Protein 3FHM (pdb70)

CATH classification: 3.10.580.10

Solvent-accessible surface area: 25992 Å² total; per-residue (Å²): 123,180,83,162,105,78,117,19,21,74,0,108,44,7,2,86,141,95,30,109,92,21,29,56,14,32,37,125,40,21,2,17,51,0,0,1,24,1,29,5,45,167,52,5,8,1,1,0,27,41,112,131,53,87,56,57,0,17,0,25,2,94,24,0,3,130,9,7,36,53,110,28,53,63,2,13,144,70,36,0,34,102,26,20,68,134,136,17,77,141,2,74,40,109,18,12,6,63,78,0,1,113,59,7,49,62,45,210,73,46,27,1,7,1,48,74,147,77,158,51,13,0,27,0,26,14,36,36,0,3,115,13,79,51,46,149,118,93,1,97,62,13,1,79,158,96,30,110,144,36,50,58,16,33,35,127,46,19,0,19,104,0,0,27,37,1,61,84,108,155,54,5,8,0,1,0,22,46,123,124,30,88,24,67,0,20,0,20,0,95,17,0,2,115,6,7,34,56,99,27,50,70,0,12,145,62,37,0,37,100,15,18,65,139,40,21,21,85,4,78,50,108,8,36,4,68,81,2,1,39,32,6,28,2,18,155,56,47,28,0,1,1,62,84,135,76,138,53,13,0,28,0,32,13,33,27,0,1,123,36,76,89,119,169,78,170,179,84,130,40,22,77,2,112,53,16,1,82,123,93,22,124,101,35,38,58,12,34,35,131,50,19,1,18,103,0,0,28,42,1,76,88,107,153,52,3,6,0,2,0,23,44,113,127,53,84,59,60,0,20,0,22,0,88,20,0,3,116,8,6,34,58,105,24,51,62,0,21,147,60,34,0,31,100,19,18,66,142,135,23,70,140,7,80,44,110,11,13,6,52,83,2,0,116,62,6,45,62,42,215,64,43,28,0,10,1,46,64,150,74,175,64,16,0,28,0,30,12,36,30,0,2,64,27,82,53,71,58,106,0,99,58,6,0,89,133,93,28,114,132,38,46,63,14,28,39,126,49,18,0,21,113,0,0,26,38,2,57,81,99,129,53,6,8,0,1,0,21,48,115,122,31,86,28,69,0,19,0,21,0,87,28,0,2,106,8,5,10,2,45,18,50,48,0,13,144,65,42,0,32,108,26,20,66,140,134,19,66,81,0,74,75,112,14,36,2,79,88,0,2,83,62,8,40,62,45,201,72,45,25,0,2,0,76,105,158,58,34,0,26,0,30,12,32,33,1,3,118,10,90,108

Sequence (521 aa):
NLYFQGMATFVKDLLDRKGRDVVTVGPDVSIGEAAGTLHAHKIGAVVVTDADGVVLGIFTERDLVKAVAGQGAASLQQSVSVAMTKNVVRCQHNSTTDQLMEIMTGGRFRHVPVEENGRLAGIISIGDVVKARIGETFVKDLLDRKGRDVVTVGPDVSIGEAAGTLHAHKIGAVVVTDADGVVLGIFTERDLVKAVAGQGAASLQQSVSVAMTKNVVRCQHNSTTDQLMEIMTGGRFRHVPVEENGRLAGIISIGDVVKARINLYFQGMATFVKDLLDRKGRDVVTVGPDVSIGEAAGTLHAHKIGAVVVTDADGVVLGIFTERDLVKAVAGQGAASLQQSVSVAMTKNVVRCQHNSTTDQLMEIMTGGRFRHVPVEENGRLAGIISIGDVVKARIATFVKDLLDRKGRDVVTVGPDVSIGEAAGTLHAHKIGAVVVTDADGVVLGIFTERDLVKAVAGQGAASLQQSVSVAMTKNVVRCQHNSTTDQLMEIMTGGRFRHVPVEGRLAGIISIGDVVKARI

InterPro domains:
  IPR000644 CBS domain [PF00571] (14-63)
  IPR000644 CBS domain [PF00571] (76-127)
  IPR000644 CBS domain [PS51371] (9-69)
  IPR000644 CBS domain [PS51371] (78-134)
  IPR000644 CBS domain [SM00116] (15-63)
  IPR000644 CBS domain [SM00116] (81-128)
  IPR044725 CBS domain-containing protein CBSX3, CBS domain [cd04623] (13-125)
  IPR046342 CBS domain superfamily [G3DSA:3.10.580.10] (1-144)
  IPR046342 CBS domain superfamily [SSF54631] (4-142)
  IPR051257 Diverse Function CBS-Domain-Containing Protein [PTHR43080] (3-143)

Foldseek 3Di:
DDDDDPLQWFQLSLCVVPHFDAAADEFQQFPLVVVVVCPVVVHFKHFYAYPVGDTQFIDGVVLVVVQCVPPNPVRRVDTPNVSTGRDAAAEERGDTLVVVVVCCVVVVHFKHFYDDPNHTGHIDGNVSSVCSVPPD/DFQLVLCVVVHFDAAADEFQQAQLVVVVSCVVVVHFKHFYDYPVQDTQFIDGPVLVCVQCVPPNPVRRGHTPNVRTGRDADADERGDDLVVVVVCCVVVVDFKHFYDDPSHTTHIDGNVSSVVVVD/DDDDPPAQWWQLSLCVVPHFDAAADEFQQFPLVVVVVCVVVVHFKHFYAYPVGDTQFIDGVVLVVVQCVVPNPVRRRHTSNVRTDRDAAAEERGDTLVVLVCCCVVVVHFKHFYDDPRHGGHIGGPVSSVVSVD/DKFQLVLCVVPHFDAAADEFQQFPLVVVVSCVVVVHFKHFYAHPVQDTQFIDGPVLVVVQCVVPNPCRRVDTSNVSTGRDAAADERGDTLVVVVVCCVVVVDFKHFYDVHTGHIDGPVSSVVVVD

Structure (mmCIF, N/CA/C/O backbone):
data_3FHM
#
_entry.id   3FHM
#
_cell.length_a   53.247
_cell.length_b   58.075
_cell.length_c   59.056
_cell.angle_alpha   115.21
_cell.angle_beta   106.15
_cell.angle_gamma   94.94
#
_symmetry.space_group_name_H-M   'P 1'
#
loop_
_entity.id
_entity.type
_entity.pdbx_description
1 polymer 'uncharacterized protein ATU1752'
2 non-polymer 'ADENOSINE MONOPHOSPHATE'
3 non-polymer '1,4-DIHYDRONICOTINAMIDE ADENINE DINUCLEOTIDE'
4 non-polymer 'SULFATE ION'
5 water water
#
loop_
_atom_site.group_PDB
_atom_site.id
_atom_site.type_symbol
_atom_site.label_atom_id
_atom_site.label_alt_id
_atom_site.label_comp_id
_atom_site.label_asym_id
_atom_site.label_entity_id
_atom_site.label_seq_id
_atom_site.pdbx_PDB_ins_code
_atom_site.Cartn_x
_atom_site.Cartn_y
_atom_site.Cartn_z
_atom_site.occupancy
_atom_site.B_iso_or_equiv
_atom_site.auth_seq_id
_atom_site.auth_comp_id
_atom_site.auth_asym_id
_atom_site.auth_atom_id
_atom_site.pdbx_PDB_model_num
ATOM 1 N N . ASN A 1 16 ? 7.949 18.966 21.142 1.00 34.17 -5 ASN A N 1
ATOM 2 C CA . ASN A 1 16 ? 6.967 19.666 21.990 1.00 33.06 -5 ASN A CA 1
ATOM 3 C C . ASN A 1 16 ? 7.286 19.461 23.507 1.00 33.10 -5 ASN A C 1
ATOM 4 O O . ASN A 1 16 ? 7.975 18.506 23.831 1.00 34.94 -5 ASN A O 1
ATOM 6 N N . LEU A 1 17 ? 6.826 20.326 24.425 1.00 31.85 -4 LEU A N 1
ATOM 7 C CA . LEU A 1 17 ? 7.152 20.180 25.860 1.00 29.97 -4 LEU A CA 1
ATOM 8 C C . LEU A 1 17 ? 5.962 20.571 26.771 1.00 29.11 -4 LEU A C 1
ATOM 9 O O . LEU A 1 17 ? 5.277 21.529 26.464 1.00 28.71 -4 LEU A O 1
ATOM 14 N N . TYR A 1 18 ? 5.721 19.835 27.874 1.00 28.55 -3 TYR A N 1
ATOM 15 C CA . TYR A 1 18 ? 4.483 19.941 28.715 1.00 28.13 -3 TYR A CA 1
ATOM 16 C C . TYR A 1 18 ? 4.669 20.112 30.216 1.00 27.93 -3 TYR A C 1
ATOM 17 O O . TYR A 1 18 ? 5.663 19.649 30.741 1.00 27.83 -3 TYR A O 1
ATOM 26 N N . PHE A 1 19 ? 3.697 20.731 30.907 1.00 27.53 -2 PHE A N 1
ATOM 27 C CA . PHE A 1 19 ? 3.769 20.935 32.386 1.00 27.61 -2 PHE A CA 1
ATOM 28 C C . PHE A 1 19 ? 3.008 19.803 33.161 1.00 28.93 -2 PHE A C 1
ATOM 29 O O . PHE A 1 19 ? 2.363 18.927 32.560 1.00 28.87 -2 PHE A O 1
ATOM 37 N N . GLN A 1 20 ? 3.047 19.899 34.490 1.00 20.00 -1 GLN A N 1
ATOM 38 C CA . GLN A 1 20 ? 2.816 18.801 35.423 1.00 20.00 -1 GLN A CA 1
ATOM 39 C C . GLN A 1 20 ? 1.444 18.869 36.099 1.00 20.00 -1 GLN A C 1
ATOM 40 O O . GLN A 1 20 ? 1.156 19.794 36.863 1.00 31.68 -1 GLN A O 1
ATOM 42 N N . GLY A 1 21 ? 0.624 17.855 35.846 1.00 33.11 0 GLY A N 1
ATOM 43 C CA . GLY A 1 21 ? -0.768 17.849 36.304 1.00 34.03 0 GLY A CA 1
ATOM 44 C C . GLY A 1 21 ? -1.689 18.764 35.493 1.00 34.93 0 GLY A C 1
ATOM 45 O O . GLY A 1 21 ? -2.360 19.640 36.036 1.00 34.80 0 GLY A O 1
ATOM 46 N N . MET A 1 22 ? -1.715 18.571 34.180 1.00 35.98 1 MET A N 1
ATOM 47 C CA . MET A 1 22 ? -2.594 19.345 33.323 1.00 36.69 1 MET A CA 1
ATOM 48 C C . MET A 1 22 ? -3.317 18.336 32.440 1.00 37.75 1 MET A C 1
ATOM 49 O O . MET A 1 22 ? -3.824 18.676 31.354 1.00 39.21 1 MET A O 1
ATOM 54 N N . ALA A 1 23 ? -3.352 17.090 32.935 1.00 37.59 2 ALA A N 1
ATOM 55 C CA . ALA A 1 23 ? -3.864 15.934 32.215 1.00 37.89 2 ALA A CA 1
ATOM 56 C C . ALA A 1 23 ? -3.390 15.921 30.738 1.00 38.29 2 ALA A C 1
ATOM 57 O O . ALA A 1 23 ? -4.159 16.113 29.790 1.00 38.26 2 ALA A O 1
ATOM 59 N N . THR A 1 24 ? -2.098 15.708 30.558 1.00 38.88 3 THR A N 1
ATOM 60 C CA . THR A 1 24 ? -1.514 15.699 29.220 1.00 38.73 3 THR A CA 1
ATOM 61 C C . THR A 1 24 ? -1.105 14.273 28.773 1.00 37.87 3 THR A C 1
ATOM 62 O O . THR A 1 24 ? -0.902 14.020 27.594 1.00 37.38 3 THR A O 1
ATOM 66 N N . PHE A 1 25 ? -0.968 13.343 29.705 1.00 36.81 4 PHE A N 1
ATOM 67 C CA . PHE A 1 25 ? -0.437 12.040 29.335 1.00 36.22 4 PHE A CA 1
ATOM 68 C C . PHE A 1 25 ? -1.485 10.976 29.568 1.00 35.55 4 PHE A C 1
ATOM 69 O O . PHE A 1 25 ? -2.379 11.174 30.432 1.00 36.34 4 PHE A O 1
ATOM 77 N N . VAL A 1 26 ? -1.367 9.864 28.819 1.00 34.13 5 VAL A N 1
ATOM 78 C CA . VAL A 1 26 ? -2.261 8.712 28.991 1.00 33.32 5 VAL A CA 1
ATOM 79 C C . VAL A 1 26 ? -2.321 8.217 30.465 1.00 33.71 5 VAL A C 1
ATOM 80 O O . VAL A 1 26 ? -3.409 8.026 31.020 1.00 33.80 5 VAL A O 1
ATOM 84 N N . LYS A 1 27 ? -1.169 8.066 31.102 1.00 34.60 6 LYS A N 1
ATOM 85 C CA . LYS A 1 27 ? -1.089 7.723 32.527 1.00 35.92 6 LYS A CA 1
ATOM 86 C C . LYS A 1 27 ? -2.053 8.547 33.434 1.00 36.32 6 LYS A C 1
ATOM 87 O O . LYS A 1 27 ? -2.680 8.002 34.357 1.00 36.06 6 LYS A O 1
ATOM 93 N N . ASP A 1 28 ? -2.182 9.842 33.130 1.00 36.37 7 ASP A N 1
ATOM 94 C CA . ASP A 1 28 ? -2.999 10.779 33.886 1.00 36.94 7 ASP A CA 1
ATOM 95 C C . ASP A 1 28 ? -4.494 10.525 33.746 1.00 36.80 7 ASP A C 1
ATOM 96 O O . ASP A 1 28 ? -5.265 10.629 34.713 1.00 36.50 7 ASP A O 1
ATOM 101 N N . LEU A 1 29 ? -4.901 10.217 32.518 1.00 36.30 8 LEU A N 1
ATOM 102 C CA . LEU A 1 29 ? -6.299 9.957 32.201 1.00 35.27 8 LEU A CA 1
ATOM 103 C C . LEU A 1 29 ? -6.748 8.657 32.879 1.00 34.84 8 LEU A C 1
ATOM 104 O O . LEU A 1 29 ? -7.886 8.580 33.442 1.00 34.21 8 LEU A O 1
ATOM 109 N N . LEU A 1 30 ? -5.842 7.665 32.858 1.00 33.67 9 LEU A N 1
ATOM 110 C CA . LEU A 1 30 ? -6.105 6.393 33.487 1.00 33.51 9 LEU A CA 1
ATOM 111 C C . LEU A 1 30 ? -6.351 6.504 34.985 1.00 34.30 9 LEU A C 1
ATOM 112 O O . LEU A 1 30 ? -7.262 5.841 35.512 1.00 34.29 9 LEU A O 1
ATOM 117 N N . ASP A 1 31 ? -5.567 7.364 35.645 1.00 35.22 10 ASP A N 1
ATOM 118 C CA . ASP A 1 31 ? -5.700 7.647 37.065 1.00 36.07 10 ASP A CA 1
ATOM 119 C C . ASP A 1 31 ? -7.040 8.228 37.475 1.00 36.45 10 ASP A C 1
ATOM 120 O O . ASP A 1 31 ? -7.519 8.005 38.596 1.00 36.07 10 ASP A O 1
ATOM 125 N N . ARG A 1 32 ? -7.641 8.958 36.543 1.00 37.23 11 ARG A N 1
ATOM 126 C CA . ARG A 1 32 ? -8.926 9.634 36.770 1.00 38.29 11 ARG A CA 1
ATOM 127 C C . ARG A 1 32 ? -10.068 8.669 36.529 1.00 37.82 11 ARG A C 1
ATOM 128 O O . ARG A 1 32 ? -10.936 8.552 37.385 1.00 38.06 11 ARG A O 1
ATOM 136 N N . LYS A 1 33 ? -10.060 7.982 35.367 1.00 37.56 12 LYS A N 1
ATOM 137 C CA . LYS A 1 33 ? -11.213 7.184 34.909 1.00 37.39 12 LYS A CA 1
ATOM 138 C C . LYS A 1 33 ? -11.171 5.679 35.271 1.00 37.58 12 LYS A C 1
ATOM 139 O O . LYS A 1 33 ? -12.206 5.118 35.622 1.00 37.46 12 LYS A O 1
ATOM 145 N N . GLY A 1 34 ? -9.998 5.039 35.193 1.00 37.79 13 GLY A N 1
ATOM 146 C CA . GLY A 1 34 ? -9.862 3.636 35.596 1.00 37.64 13 GLY A CA 1
ATOM 147 C C . GLY A 1 34 ? -9.032 2.834 34.651 1.00 38.00 13 GLY A C 1
ATOM 148 O O . GLY A 1 34 ? -8.921 3.179 33.477 1.00 38.07 13 GLY A O 1
ATOM 149 N N . ARG A 1 35 ? -8.464 1.750 35.161 1.00 38.55 14 ARG A N 1
ATOM 150 C CA . ARG A 1 35 ? -7.595 0.892 34.323 1.00 38.86 14 ARG A CA 1
ATOM 151 C C . ARG A 1 35 ? -8.255 -0.344 33.701 1.00 38.58 14 ARG A C 1
ATOM 152 O O . ARG A 1 35 ? -7.635 -1.050 32.912 1.00 38.78 14 ARG A O 1
ATOM 160 N N . ASP A 1 36 ? -9.519 -0.578 34.029 1.00 38.26 15 ASP A N 1
ATOM 161 C CA . ASP A 1 36 ? -10.205 -1.774 33.563 1.00 38.43 15 ASP A CA 1
ATOM 162 C C . ASP A 1 36 ? -10.573 -1.799 32.093 1.00 36.85 15 ASP A C 1
ATOM 163 O O . ASP A 1 36 ? -10.792 -0.747 31.504 1.00 37.07 15 ASP A O 1
ATOM 168 N N . VAL A 1 37 ? -10.563 -2.980 31.475 1.00 35.05 16 VAL A N 1
ATOM 169 C CA . VAL A 1 37 ? -11.095 -3.106 30.104 1.00 33.58 16 VAL A CA 1
ATOM 170 C C . VAL A 1 37 ? -12.185 -4.165 29.968 1.00 33.00 16 VAL A C 1
ATOM 171 O O . VAL A 1 37 ? -11.969 -5.315 30.372 1.00 33.06 16 VAL A O 1
ATOM 175 N N . VAL A 1 38 ? -13.335 -3.792 29.386 1.00 31.60 17 VAL A N 1
ATOM 176 C CA . VAL A 1 38 ? -14.349 -4.785 29.080 1.00 30.39 17 VAL A CA 1
ATOM 177 C C . VAL A 1 38 ? -14.062 -5.551 27.793 1.00 30.04 17 VAL A C 1
ATOM 178 O O . VAL A 1 38 ? -13.743 -4.974 26.745 1.00 28.45 17 VAL A O 1
ATOM 182 N N . THR A 1 39 ? -14.179 -6.870 27.909 1.00 30.14 18 THR A N 1
ATOM 183 C CA . THR A 1 39 ? -13.861 -7.755 26.835 1.00 30.66 18 THR A CA 1
ATOM 184 C C . THR A 1 39 ? -14.971 -8.798 26.598 1.00 30.98 18 THR A C 1
ATOM 185 O O . THR A 1 39 ? -15.719 -9.174 27.501 1.00 30.61 18 THR A O 1
ATOM 189 N N . VAL A 1 40 ? -15.058 -9.242 25.338 1.00 5.69 19 VAL A N 1
ATOM 190 C CA . VAL A 1 40 ? -15.741 -10.480 24.901 1.00 5.69 19 VAL A CA 1
ATOM 191 C C . VAL A 1 40 ? -14.764 -11.492 24.202 1.00 5.69 19 VAL A C 1
ATOM 192 O O . VAL A 1 40 ? -13.772 -11.072 23.612 1.00 32.22 19 VAL A O 1
ATOM 196 N N . GLY A 1 41 ? -15.049 -12.801 24.305 1.00 33.18 20 GLY A N 1
ATOM 197 C CA . GLY A 1 41 ? -14.374 -13.863 23.501 1.00 33.78 20 GLY A CA 1
ATOM 198 C C . GLY A 1 41 ? -14.822 -13.928 22.024 1.00 35.12 20 GLY A C 1
ATOM 199 O O . GLY A 1 41 ? -15.831 -13.333 21.658 1.00 35.00 20 GLY A O 1
ATOM 200 N N . PRO A 1 42 ? -14.102 -14.683 21.164 1.00 35.63 21 PRO A N 1
ATOM 201 C CA . PRO A 1 42 ? -14.284 -14.538 19.699 1.00 36.14 21 PRO A CA 1
ATOM 202 C C . PRO A 1 42 ? -15.499 -15.234 19.130 1.00 36.90 21 PRO A C 1
ATOM 203 O O . PRO A 1 42 ? -15.842 -14.988 17.958 1.00 37.11 21 PRO A O 1
ATOM 207 N N . ASP A 1 43 ? -16.116 -16.113 19.935 1.00 36.98 22 ASP A N 1
ATOM 208 C CA . ASP A 1 43 ? -17.170 -17.000 19.454 1.00 36.66 22 ASP A CA 1
ATOM 209 C C . ASP A 1 43 ? -18.570 -16.550 19.832 1.00 36.15 22 ASP A C 1
ATOM 210 O O . ASP A 1 43 ? -19.553 -17.017 19.233 1.00 36.32 22 ASP A O 1
ATOM 215 N N . VAL A 1 44 ? -18.640 -15.626 20.800 1.00 35.07 23 VAL A N 1
ATOM 216 C CA . VAL A 1 44 ? -19.774 -14.733 20.985 1.00 34.34 23 VAL A CA 1
ATOM 217 C C . VAL A 1 44 ? -20.286 -14.213 19.619 1.00 33.77 23 VAL A C 1
ATOM 218 O O . VAL A 1 44 ? -19.500 -13.849 18.710 1.00 34.27 23 VAL A O 1
ATOM 222 N N . SER A 1 45 ? -21.601 -14.187 19.459 1.00 32.62 24 SER A N 1
ATOM 223 C CA . SER A 1 45 ? -22.206 -13.577 18.265 1.00 32.11 24 SER A CA 1
ATOM 224 C C . SER A 1 45 ? -22.343 -12.017 18.349 1.00 32.27 24 SER A C 1
ATOM 225 O O . SER A 1 45 ? -22.333 -11.393 19.444 1.00 31.60 24 SER A O 1
ATOM 228 N N . ILE A 1 46 ? -22.463 -11.420 17.159 1.00 31.93 25 ILE A N 1
ATOM 229 C CA . ILE A 1 46 ? -22.611 -9.979 16.973 1.00 31.40 25 ILE A CA 1
ATOM 230 C C . ILE A 1 46 ? -23.718 -9.439 17.828 1.00 32.11 25 ILE A C 1
ATOM 231 O O . ILE A 1 46 ? -23.556 -8.398 18.501 1.00 31.89 25 ILE A O 1
ATOM 236 N N . GLY A 1 47 ? -24.833 -10.169 17.845 1.00 32.27 26 GLY A N 1
ATOM 237 C CA . GLY A 1 47 ? -26.000 -9.750 18.635 1.00 32.31 26 GLY A CA 1
ATOM 238 C C . GLY A 1 47 ? -25.757 -9.684 20.131 1.00 32.89 26 GLY A C 1
ATOM 239 O O . GLY A 1 47 ? -26.370 -8.866 20.818 1.00 32.11 26 GLY A O 1
ATOM 240 N N . GLU A 1 48 ? -24.878 -10.557 20.623 1.00 33.70 27 GLU A N 1
ATOM 241 C CA . GLU A 1 48 ? -24.524 -10.588 22.033 1.00 34.70 27 GLU A CA 1
ATOM 242 C C . GLU A 1 48 ? -23.435 -9.571 22.390 1.00 34.16 27 GLU A C 1
ATOM 243 O O . GLU A 1 48 ? -23.441 -9.038 23.501 1.00 34.32 27 GLU A O 1
ATOM 249 N N . ALA A 1 49 ? -22.492 -9.325 21.477 1.00 33.90 28 ALA A N 1
ATOM 250 C CA . ALA A 1 49 ? -21.549 -8.224 21.632 1.00 33.05 28 ALA A CA 1
ATOM 251 C C . ALA A 1 49 ? -22.312 -6.922 21.793 1.00 32.84 28 ALA A C 1
ATOM 252 O O . ALA A 1 49 ? -22.027 -6.135 22.717 1.00 34.18 28 ALA A O 1
ATOM 254 N N . ALA A 1 50 ? -23.313 -6.684 20.954 1.00 31.68 29 ALA A N 1
ATOM 255 C CA . ALA A 1 50 ? -24.141 -5.508 21.138 1.00 30.86 29 ALA A CA 1
ATOM 256 C C . ALA A 1 50 ? -24.782 -5.479 22.525 1.00 30.60 29 ALA A C 1
ATOM 257 O O . ALA A 1 50 ? -24.852 -4.428 23.107 1.00 31.57 29 ALA A O 1
ATOM 259 N N . GLY A 1 51 ? -25.246 -6.600 23.071 1.00 29.77 30 GLY A N 1
ATOM 260 C CA . GLY A 1 51 ? -25.893 -6.595 24.374 1.00 29.74 30 GLY A CA 1
ATOM 261 C C . GLY A 1 51 ? -24.900 -6.199 25.460 1.00 30.56 30 GLY A C 1
ATOM 262 O O . GLY A 1 51 ? -25.264 -5.519 26.425 1.00 30.77 30 GLY A O 1
ATOM 263 N N . THR A 1 52 ? -23.631 -6.606 25.292 1.00 30.21 31 THR A N 1
ATOM 264 C CA . THR A 1 52 ? -22.560 -6.203 26.202 1.00 29.64 31 THR A CA 1
ATOM 265 C C . THR A 1 52 ? -22.238 -4.699 26.096 1.00 30.32 31 THR A C 1
ATOM 266 O O . THR A 1 52 ? -22.206 -3.968 27.156 1.00 30.62 31 THR A O 1
ATOM 270 N N . LEU A 1 53 ? -22.064 -4.210 24.854 1.00 29.43 32 LEU A N 1
ATOM 271 C CA . LEU A 1 53 ? -22.051 -2.718 24.661 1.00 29.10 32 LEU A CA 1
ATOM 272 C C . LEU A 1 53 ? -23.155 -1.964 25.535 1.00 29.02 32 LEU A C 1
ATOM 273 O O . LEU A 1 53 ? -22.877 -1.018 26.263 1.00 28.64 32 LEU A O 1
ATOM 278 N N . HIS A 1 54 ? -24.378 -2.460 25.526 1.00 28.45 33 HIS A N 1
ATOM 279 C CA . HIS A 1 54 ? -25.407 -1.728 26.168 1.00 28.82 33 HIS A CA 1
ATOM 280 C C . HIS A 1 54 ? -25.467 -1.843 27.709 1.00 29.09 33 HIS A C 1
ATOM 281 O O . HIS A 1 54 ? -25.634 -0.850 28.410 1.00 29.19 33 HIS A O 1
ATOM 288 N N . ALA A 1 55 ? -25.323 -3.042 28.262 1.00 29.33 34 ALA A N 1
ATOM 289 C CA . ALA A 1 55 ? -25.289 -3.197 29.703 1.00 29.09 34 ALA A CA 1
ATOM 290 C C . ALA A 1 55 ? -24.119 -2.401 30.340 1.00 30.04 34 ALA A C 1
ATOM 291 O O . ALA A 1 55 ? -24.334 -1.800 31.419 1.00 31.61 34 ALA A O 1
ATOM 293 N N . HIS A 1 56 ? -22.940 -2.332 29.688 1.00 29.38 35 HIS A N 1
ATOM 294 C CA . HIS A 1 56 ? -21.806 -1.586 30.257 1.00 30.21 35 HIS A CA 1
ATOM 295 C C . HIS A 1 56 ? -21.785 -0.084 29.856 1.00 30.80 35 HIS A C 1
ATOM 296 O O . HIS A 1 56 ? -20.892 0.648 30.306 1.00 30.46 35 HIS A O 1
ATOM 303 N N . LYS A 1 57 ? -22.765 0.361 29.033 1.00 30.66 36 LYS A N 1
ATOM 304 C CA . LYS A 1 57 ? -22.821 1.717 28.476 1.00 30.85 36 LYS A CA 1
ATOM 305 C C . LYS A 1 57 ? -21.525 2.115 27.796 1.00 30.04 36 LYS A C 1
ATOM 306 O O . LYS A 1 57 ? -21.055 3.210 28.001 1.00 31.21 36 LYS A O 1
ATOM 312 N N . ILE A 1 58 ? -20.920 1.250 27.008 1.00 29.10 37 ILE A N 1
ATOM 313 C CA . ILE A 1 58 ? -19.724 1.648 26.257 1.00 29.26 37 ILE A CA 1
ATOM 314 C C . ILE A 1 58 ? -19.862 1.489 24.733 1.00 28.40 37 ILE A C 1
ATOM 315 O O . ILE A 1 58 ? -20.785 0.908 24.291 1.00 28.46 37 ILE A O 1
ATOM 320 N N . GLY A 1 59 ? -18.969 2.048 23.947 1.00 28.21 38 GLY A N 1
ATOM 321 C CA . GLY A 1 59 ? -19.057 1.933 22.509 1.00 28.15 38 GLY A CA 1
ATOM 322 C C . GLY A 1 59 ? -18.166 0.871 21.866 1.00 28.62 38 GLY A C 1
ATOM 323 O O . GLY A 1 59 ? -18.233 0.673 20.647 1.00 29.84 38 GLY A O 1
ATOM 324 N N . ALA A 1 60 ? -17.355 0.179 22.670 1.00 27.69 39 ALA A N 1
ATOM 325 C CA . ALA A 1 60 ? -16.311 -0.663 22.209 1.00 27.30 39 ALA A CA 1
ATOM 326 C C . ALA A 1 60 ? -16.115 -1.849 23.149 1.00 27.82 39 ALA A C 1
ATOM 327 O O . ALA A 1 60 ? -16.367 -1.765 24.361 1.00 28.45 39 ALA A O 1
ATOM 329 N N . VAL A 1 61 ? -15.693 -2.976 22.578 1.00 27.58 40 VAL A N 1
ATOM 330 C CA . VAL A 1 61 ? -15.253 -4.123 23.349 1.00 26.86 40 VAL A CA 1
ATOM 331 C C . VAL A 1 61 ? -14.055 -4.748 22.647 1.00 27.56 40 VAL A C 1
ATOM 332 O O . VAL A 1 61 ? -13.997 -4.799 21.401 1.00 27.49 40 VAL A O 1
ATOM 336 N N . VAL A 1 62 ? -13.076 -5.172 23.438 1.00 28.51 41 VAL A N 1
ATOM 337 C CA . VAL A 1 62 ? -11.859 -5.769 22.895 1.00 30.28 41 VAL A CA 1
ATOM 338 C C . VAL A 1 62 ? -12.061 -7.289 22.850 1.00 31.18 41 VAL A C 1
ATOM 339 O O . VAL A 1 62 ? -12.514 -7.896 23.854 1.00 30.43 41 VAL A O 1
ATOM 343 N N . VAL A 1 63 ? -11.746 -7.875 21.690 1.00 31.73 42 VAL A N 1
ATOM 344 C CA . VAL A 1 63 ? -11.828 -9.321 21.483 1.00 33.58 42 VAL A CA 1
ATOM 345 C C . VAL A 1 63 ? -10.539 -10.041 21.888 1.00 35.10 42 VAL A C 1
ATOM 346 O O . VAL A 1 63 ? -9.503 -9.916 21.212 1.00 35.50 42 VAL A O 1
ATOM 350 N N . THR A 1 64 ? -10.631 -10.843 22.953 1.00 36.55 43 THR A N 1
ATOM 351 C CA . THR A 1 64 ? -9.523 -11.620 23.509 1.00 38.34 43 THR A CA 1
ATOM 352 C C . THR A 1 64 ? -9.793 -13.145 23.427 1.00 39.68 43 THR A C 1
ATOM 353 O O . THR A 1 64 ? -10.944 -13.568 23.520 1.00 39.50 43 THR A O 1
ATOM 357 N N . ASP A 1 65 ? -8.737 -13.965 23.293 1.00 41.60 44 ASP A N 1
ATOM 358 C CA . ASP A 1 65 ? -8.874 -15.441 23.330 1.00 43.14 44 ASP A CA 1
ATOM 359 C C . ASP A 1 65 ? -8.723 -16.046 24.727 1.00 43.95 44 ASP A C 1
ATOM 360 O O . ASP A 1 65 ? -8.504 -15.337 25.705 1.00 44.50 44 ASP A O 1
ATOM 365 N N . ALA A 1 66 ? -8.832 -17.367 24.799 1.00 44.93 45 ALA A N 1
ATOM 366 C CA . ALA A 1 66 ? -8.677 -18.122 26.030 1.00 45.88 45 ALA A CA 1
ATOM 367 C C . ALA A 1 66 ? -7.430 -17.747 26.816 1.00 46.92 45 ALA A C 1
ATOM 368 O O . ALA A 1 66 ? -7.429 -17.862 28.039 1.00 47.40 45 ALA A O 1
ATOM 370 N N . ASP A 1 67 ? -6.382 -17.300 26.116 1.00 47.44 46 ASP A N 1
ATOM 371 C CA . ASP A 1 67 ? -5.042 -17.149 26.687 1.00 47.63 46 ASP A CA 1
ATOM 372 C C . ASP A 1 67 ? -4.678 -15.704 27.021 1.00 47.15 46 ASP A C 1
ATOM 373 O O . ASP A 1 67 ? -3.632 -15.447 27.661 1.00 47.39 46 ASP A O 1
ATOM 378 N N . GLY A 1 68 ? -5.540 -14.778 26.597 1.00 45.86 47 GLY A N 1
ATOM 379 C CA . GLY A 1 68 ? -5.361 -13.373 26.886 1.00 44.63 47 GLY A CA 1
ATOM 380 C C . GLY A 1 68 ? -4.910 -12.515 25.719 1.00 43.52 47 GLY A C 1
ATOM 381 O O . GLY A 1 68 ? -4.778 -11.304 25.882 1.00 44.12 47 GLY A O 1
ATOM 382 N N . VAL A 1 69 ? -4.693 -13.126 24.551 1.00 41.67 48 VAL A N 1
ATOM 383 C CA . VAL A 1 69 ? -4.185 -12.431 23.352 1.00 40.33 48 VAL A CA 1
ATOM 384 C C . VAL A 1 69 ? -5.247 -11.498 22.774 1.00 39.09 48 VAL A C 1
ATOM 385 O O . VAL A 1 69 ? -6.392 -11.918 22.666 1.00 39.43 48 VAL A O 1
ATOM 389 N N . VAL A 1 70 ? -4.895 -10.263 22.408 1.00 36.84 49 VAL A N 1
ATOM 390 C CA . VAL A 1 70 ? -5.850 -9.399 21.752 1.00 35.11 49 VAL A CA 1
ATOM 391 C C . VAL A 1 70 ? -5.989 -9.787 20.297 1.00 34.66 49 VAL A C 1
ATOM 392 O O . VAL A 1 70 ? -5.017 -9.821 19.550 1.00 34.81 49 VAL A O 1
ATOM 396 N N . LEU A 1 71 ? -7.223 -10.106 19.914 1.00 33.49 50 LEU A N 1
ATOM 397 C CA . LEU A 1 71 ? -7.523 -10.587 18.573 1.00 32.78 50 LEU A CA 1
ATOM 398 C C . LEU A 1 71 ? -8.006 -9.489 17.674 1.00 32.99 50 LEU A C 1
ATOM 399 O O . LEU A 1 71 ? -7.807 -9.563 16.457 1.00 33.43 50 LEU A O 1
ATOM 404 N N . GLY A 1 72 ? -8.677 -8.493 18.273 1.00 32.12 51 GLY A N 1
ATOM 405 C CA . GLY A 1 72 ? -9.289 -7.397 17.541 1.00 30.42 51 GLY A CA 1
ATOM 406 C C . GLY A 1 72 ? -10.234 -6.557 18.389 1.00 30.65 51 GLY A C 1
ATOM 407 O O . GLY A 1 72 ? -10.315 -6.662 19.654 1.00 30.49 51 GLY A O 1
ATOM 408 N N . ILE A 1 73 ? -10.982 -5.700 17.710 1.00 29.58 52 ILE A N 1
ATOM 409 C CA . ILE A 1 73 ? -11.771 -4.712 18.427 1.00 28.30 52 ILE A CA 1
ATOM 410 C C . ILE A 1 73 ? -13.089 -4.537 17.629 1.00 28.37 52 ILE A C 1
ATOM 411 O O . ILE A 1 73 ? -13.102 -4.503 16.387 1.00 29.13 52 ILE A O 1
ATOM 416 N N . PHE A 1 74 ? -14.206 -4.513 18.352 1.00 28.25 53 PHE A N 1
ATOM 417 C CA . PHE A 1 74 ? -15.537 -4.392 17.747 1.00 27.92 53 PHE A CA 1
ATOM 418 C C . PHE A 1 74 ? -16.221 -3.164 18.356 1.00 27.99 53 PHE A C 1
ATOM 419 O O . PHE A 1 74 ? -16.267 -3.037 19.592 1.00 27.55 53 PHE A O 1
ATOM 427 N N . THR A 1 75 ? -16.733 -2.268 17.509 1.00 27.59 54 THR A N 1
ATOM 428 C CA . THR A 1 75 ? -17.436 -1.050 18.033 1.00 28.07 54 THR A CA 1
ATOM 429 C C . THR A 1 75 ? -18.823 -0.956 17.429 1.00 29.10 54 THR A C 1
ATOM 430 O O . THR A 1 75 ? -19.140 -1.675 16.371 1.00 30.12 54 THR A O 1
ATOM 434 N N . GLU A 1 76 ? -19.628 -0.064 18.009 1.00 27.98 55 GLU A N 1
ATOM 435 C CA . GLU A 1 76 ? -20.935 0.292 17.381 1.00 28.86 55 GLU A CA 1
ATOM 436 C C . GLU A 1 76 ? -20.843 0.541 15.813 1.00 29.10 55 GLU A C 1
ATOM 437 O O . GLU A 1 76 ? -21.807 0.285 15.055 1.00 29.10 55 GLU A O 1
ATOM 443 N N . ARG A 1 77 ? -19.684 1.027 15.337 1.00 28.36 56 ARG A N 1
ATOM 444 C CA . ARG A 1 77 ? -19.596 1.313 13.945 1.00 27.95 56 ARG A CA 1
ATOM 445 C C . ARG A 1 77 ? -19.505 0.008 13.127 1.00 28.37 56 ARG A C 1
ATOM 446 O O . ARG A 1 77 ? -20.068 -0.066 12.043 1.00 28.16 56 ARG A O 1
ATOM 454 N N . ASP A 1 78 ? -18.853 -1.025 13.659 1.00 28.40 57 ASP A N 1
ATOM 455 C CA . ASP A 1 78 ? -18.890 -2.327 13.011 1.00 29.19 57 ASP A CA 1
ATOM 456 C C . ASP A 1 78 ? -20.305 -2.922 12.999 1.00 28.84 57 ASP A C 1
ATOM 457 O O . ASP A 1 78 ? -20.665 -3.616 12.010 1.00 28.70 57 ASP A O 1
ATOM 462 N N . LEU A 1 79 ? -21.087 -2.636 14.061 1.00 28.55 58 LEU A N 1
ATOM 463 C CA . LEU A 1 79 ? -22.507 -3.061 14.115 1.00 28.32 58 LEU A CA 1
ATOM 464 C C . LEU A 1 79 ? -23.264 -2.545 12.910 1.00 28.16 58 LEU A C 1
ATOM 465 O O . LEU A 1 79 ? -23.772 -3.346 12.082 1.00 28.30 58 LEU A O 1
ATOM 470 N N . VAL A 1 80 ? -23.307 -1.223 12.767 1.00 28.38 59 VAL A N 1
ATOM 471 C CA . VAL A 1 80 ? -23.856 -0.578 11.530 1.00 28.70 59 VAL A CA 1
ATOM 472 C C . VAL A 1 80 ? -23.441 -1.187 10.137 1.00 28.61 59 VAL A C 1
ATOM 473 O O . VAL A 1 80 ? -24.306 -1.462 9.316 1.00 27.74 59 VAL A O 1
ATOM 477 N N . LYS A 1 81 ? -22.140 -1.382 9.902 1.00 29.09 60 LYS A N 1
ATOM 478 C CA . LYS A 1 81 ? -21.653 -1.972 8.649 1.00 30.05 60 LYS A CA 1
ATOM 479 C C . LYS A 1 81 ? -22.215 -3.393 8.407 1.00 30.26 60 LYS A C 1
ATOM 480 O O . LYS A 1 81 ? -22.537 -3.774 7.264 1.00 30.62 60 LYS A O 1
ATOM 486 N N . ALA A 1 82 ? -22.349 -4.148 9.510 1.00 29.85 61 ALA A N 1
ATOM 487 C CA . ALA A 1 82 ? -22.785 -5.553 9.508 1.00 29.05 61 ALA A CA 1
ATOM 488 C C . ALA A 1 82 ? -24.200 -5.640 9.067 1.00 28.70 61 ALA A C 1
ATOM 489 O O . ALA A 1 82 ? -24.492 -6.373 8.127 1.00 29.05 61 ALA A O 1
ATOM 491 N N . VAL A 1 83 ? -25.072 -4.882 9.739 1.00 28.11 62 VAL A N 1
ATOM 492 C CA . VAL A 1 83 ? -26.492 -4.909 9.392 1.00 27.75 62 VAL A CA 1
ATOM 493 C C . VAL A 1 83 ? -26.801 -4.248 8.028 1.00 27.27 62 VAL A C 1
ATOM 494 O O . VAL A 1 83 ? -27.756 -4.647 7.356 1.00 26.25 62 VAL A O 1
ATOM 498 N N . ALA A 1 84 ? -25.991 -3.258 7.629 1.00 27.41 63 ALA A N 1
ATOM 499 C CA . ALA A 1 84 ? -26.125 -2.611 6.312 1.00 27.50 63 ALA A CA 1
ATOM 500 C C . ALA A 1 84 ? -26.009 -3.643 5.240 1.00 27.90 63 ALA A C 1
ATOM 501 O O . ALA A 1 84 ? -26.879 -3.720 4.370 1.00 27.22 63 ALA A O 1
ATOM 503 N N . GLY A 1 85 ? -24.941 -4.450 5.349 1.00 29.22 64 GLY A N 1
ATOM 504 C CA . GLY A 1 85 ? -24.579 -5.468 4.384 1.00 29.34 64 GLY A CA 1
ATOM 505 C C . GLY A 1 85 ? -25.400 -6.725 4.432 1.00 30.43 64 GLY A C 1
ATOM 506 O O . GLY A 1 85 ? -25.748 -7.209 3.360 1.00 31.14 64 GLY A O 1
ATOM 507 N N . GLN A 1 86 ? -25.700 -7.276 5.622 1.00 31.50 65 GLN A N 1
ATOM 508 C CA . GLN A 1 86 ? -26.361 -8.612 5.706 1.00 33.44 65 GLN A CA 1
ATOM 509 C C . GLN A 1 86 ? -27.595 -8.737 6.617 1.00 33.91 65 GLN A C 1
ATOM 510 O O . GLN A 1 86 ? -28.024 -9.834 6.996 1.00 34.49 65 GLN A O 1
ATOM 516 N N . GLY A 1 87 ? -28.166 -7.603 6.960 1.00 35.23 66 GLY A N 1
ATOM 517 C CA . GLY A 1 87 ? -29.421 -7.550 7.732 1.00 35.39 66 GLY A CA 1
ATOM 518 C C . GLY A 1 87 ? -29.479 -8.428 8.969 1.00 35.61 66 GLY A C 1
ATOM 519 O O . GLY A 1 87 ? -28.463 -8.652 9.637 1.00 36.07 66 GLY A O 1
ATOM 520 N N . ALA A 1 88 ? -30.688 -8.938 9.225 1.00 35.51 67 ALA A N 1
ATOM 521 C CA . ALA A 1 88 ? -31.002 -9.848 10.318 1.00 35.17 67 ALA A CA 1
ATOM 522 C C . ALA A 1 88 ? -30.012 -11.044 10.562 1.00 35.14 67 ALA A C 1
ATOM 523 O O . ALA A 1 88 ? -29.732 -11.414 11.720 1.00 35.09 67 ALA A O 1
ATOM 525 N N . ALA A 1 89 ? -29.472 -11.611 9.476 1.00 35.37 68 ALA A N 1
ATOM 526 C CA . ALA A 1 89 ? -28.589 -12.789 9.543 1.00 35.93 68 ALA A CA 1
ATOM 527 C C . ALA A 1 89 ? -27.255 -12.503 10.221 1.00 36.55 68 ALA A C 1
ATOM 528 O O . ALA A 1 89 ? -26.578 -13.423 10.699 1.00 36.73 68 ALA A O 1
ATOM 530 N N . SER A 1 90 ? -26.870 -11.235 10.246 1.00 36.78 69 SER A N 1
ATOM 531 C CA . SER A 1 90 ? -25.543 -10.893 10.693 1.00 37.34 69 SER A CA 1
ATOM 532 C C . SER A 1 90 ? -25.448 -10.926 12.234 1.00 37.55 69 SER A C 1
ATOM 533 O O . SER A 1 90 ? -24.333 -11.091 12.786 1.00 37.30 69 SER A O 1
ATOM 536 N N . LEU A 1 91 ? -26.603 -10.834 12.919 1.00 37.16 70 LEU A N 1
ATOM 537 C CA . LEU A 1 91 ? -26.650 -10.952 14.383 1.00 36.81 70 LEU A CA 1
ATOM 538 C C . LEU A 1 91 ? -26.227 -12.343 14.891 1.00 36.88 70 LEU A C 1
ATOM 539 O O . LEU A 1 91 ? -25.737 -12.470 16.016 1.00 36.64 70 LEU A O 1
ATOM 544 N N . GLN A 1 92 ? -26.391 -13.355 14.025 1.00 36.99 71 GLN A N 1
ATOM 545 C CA . GLN A 1 92 ? -26.041 -14.762 14.284 1.00 37.46 71 GLN A CA 1
ATOM 546 C C . GLN A 1 92 ? -24.564 -15.044 14.076 1.00 37.27 71 GLN A C 1
ATOM 547 O O . GLN A 1 92 ? -24.022 -16.003 14.641 1.00 37.02 71 GLN A O 1
ATOM 553 N N . GLN A 1 93 ? -23.942 -14.263 13.191 1.00 37.36 72 GLN A N 1
ATOM 554 C CA . GLN A 1 93 ? -22.523 -14.409 12.860 1.00 37.62 72 GLN A CA 1
ATOM 555 C C . GLN A 1 93 ? -21.592 -14.040 14.015 1.00 37.17 72 GLN A C 1
ATOM 556 O O . GLN A 1 93 ? -21.922 -13.186 14.889 1.00 37.18 72 GLN A O 1
ATOM 562 N N . SER A 1 94 ? -20.431 -14.691 14.018 1.00 36.49 73 SER A N 1
ATOM 563 C CA . SER A 1 94 ? -19.489 -14.535 15.102 1.00 36.07 73 SER A CA 1
ATOM 564 C C . SER A 1 94 ? -18.841 -13.159 15.039 1.00 35.94 73 SER A C 1
ATOM 565 O O . SER A 1 94 ? -18.516 -12.646 13.960 1.00 35.36 73 SER A O 1
ATOM 568 N N . VAL A 1 95 ? -18.665 -12.556 16.211 1.00 35.88 74 VAL A N 1
ATOM 569 C CA . VAL A 1 95 ? -17.991 -11.259 16.301 1.00 35.39 74 VAL A CA 1
ATOM 570 C C . VAL A 1 95 ? -16.654 -11.138 15.497 1.00 35.53 74 VAL A C 1
ATOM 571 O O . VAL A 1 95 ? -16.275 -10.019 15.086 1.00 34.96 74 VAL A O 1
ATOM 575 N N . SER A 1 96 ? -16.000 -12.279 15.242 1.00 35.55 75 SER A N 1
ATOM 576 C CA . SER A 1 96 ? -14.700 -12.353 14.526 1.00 36.09 75 SER A CA 1
ATOM 577 C C . SER A 1 96 ? -14.750 -11.907 13.057 1.00 35.57 75 SER A C 1
ATOM 578 O O . SER A 1 96 ? -13.735 -11.450 12.516 1.00 35.06 75 SER A O 1
ATOM 581 N N . VAL A 1 97 ? -15.921 -12.020 12.425 1.00 35.42 76 VAL A N 1
ATOM 582 C CA . VAL A 1 97 ? -16.006 -11.703 10.998 1.00 35.80 76 VAL A CA 1
ATOM 583 C C . VAL A 1 97 ? -16.239 -10.220 10.757 1.00 36.15 76 VAL A C 1
ATOM 584 O O . VAL A 1 97 ? -16.111 -9.755 9.610 1.00 36.53 76 VAL A O 1
ATOM 588 N N . ALA A 1 98 ? -16.574 -9.479 11.808 1.00 35.63 77 ALA A N 1
ATOM 589 C CA . ALA A 1 98 ? -16.856 -8.067 11.619 1.00 35.98 77 ALA A CA 1
ATOM 590 C C . ALA A 1 98 ? -15.809 -7.149 12.267 1.00 36.56 77 ALA A C 1
ATOM 591 O O . ALA A 1 98 ? -15.745 -5.950 11.939 1.00 37.09 77 ALA A O 1
ATOM 593 N N . MET A 1 99 ? -15.012 -7.716 13.183 1.00 36.21 78 MET A N 1
ATOM 594 C CA . MET A 1 99 ? -14.097 -6.992 14.052 1.00 35.41 78 MET A CA 1
ATOM 595 C C . MET A 1 99 ? -12.922 -6.545 13.234 1.00 34.88 78 MET A C 1
ATOM 596 O O . MET A 1 99 ? -12.647 -7.120 12.230 1.00 34.50 78 MET A O 1
ATOM 601 N N . THR A 1 100 ? -12.239 -5.510 13.697 1.00 35.22 79 THR A N 1
ATOM 602 C CA . THR A 1 100 ? -11.004 -5.013 13.099 1.00 35.73 79 THR A CA 1
ATOM 603 C C . THR A 1 100 ? -9.822 -5.710 13.773 1.00 36.15 79 THR A C 1
ATOM 604 O O . THR A 1 100 ? -9.656 -5.573 15.010 1.00 36.57 79 THR A O 1
ATOM 608 N N . LYS A 1 101 ? -9.056 -6.482 12.977 1.00 35.94 80 LYS A N 1
ATOM 609 C CA . LYS A 1 101 ? -7.922 -7.306 13.476 1.00 35.83 80 LYS A CA 1
ATOM 610 C C . LYS A 1 101 ? -6.631 -6.531 13.770 1.00 35.54 80 LYS A C 1
ATOM 611 O O . LYS A 1 101 ? -5.954 -6.803 14.765 1.00 35.23 80 LYS A O 1
ATOM 617 N N . ASN A 1 102 ? -6.286 -5.585 12.899 1.00 35.48 81 ASN A N 1
ATOM 618 C CA . ASN A 1 102 ? -5.133 -4.702 13.131 1.00 35.12 81 ASN A CA 1
ATOM 619 C C . ASN A 1 102 ? -5.402 -3.547 14.053 1.00 34.58 81 ASN A C 1
ATOM 620 O O . ASN A 1 102 ? -5.810 -2.473 13.612 1.00 34.67 81 ASN A O 1
ATOM 625 N N . VAL A 1 103 ? -5.117 -3.774 15.322 1.00 33.43 82 VAL A N 1
ATOM 626 C CA . VAL A 1 103 ? -5.428 -2.869 16.392 1.00 32.45 82 VAL A CA 1
ATOM 627 C C . VAL A 1 103 ? -4.293 -1.880 16.674 1.00 31.96 82 VAL A C 1
ATOM 628 O O . VAL A 1 103 ? -3.235 -2.331 17.104 1.00 32.79 82 VAL A O 1
ATOM 632 N N . VAL A 1 104 ? -4.505 -0.562 16.467 1.00 31.28 83 VAL A N 1
ATOM 633 C CA . VAL A 1 104 ? -3.514 0.499 16.821 1.00 30.59 83 VAL A CA 1
ATOM 634 C C . VAL A 1 104 ? -3.594 0.859 18.343 1.00 30.78 83 VAL A C 1
ATOM 635 O O . VAL A 1 104 ? -4.682 0.986 18.874 1.00 30.01 83 VAL A O 1
ATOM 639 N N . ARG A 1 105 ? -2.438 1.012 19.014 1.00 31.85 84 ARG A N 1
ATOM 640 C CA . ARG A 1 105 ? -2.325 1.218 20.484 1.00 33.24 84 ARG A CA 1
ATOM 641 C C . ARG A 1 105 ? -1.541 2.480 20.852 1.00 33.46 84 ARG A C 1
ATOM 642 O O . ARG A 1 105 ? -0.801 3.033 20.034 1.00 33.10 84 ARG A O 1
ATOM 650 N N . CYS A 1 106 ? -1.661 2.898 22.113 1.00 34.22 85 CYS A N 1
ATOM 651 C CA . CYS A 1 106 ? -0.700 3.870 22.702 1.00 35.14 85 CYS A CA 1
ATOM 652 C C . CYS A 1 106 ? -0.022 3.406 24.018 1.00 35.79 85 CYS A C 1
ATOM 653 O O . CYS A 1 106 ? -0.293 2.303 24.507 1.00 36.13 85 CYS A O 1
ATOM 656 N N . GLN A 1 107 ? 0.868 4.249 24.567 1.00 36.55 86 GLN A N 1
ATOM 657 C CA . GLN A 1 107 ? 1.665 3.928 25.755 1.00 37.09 86 GLN A CA 1
ATOM 658 C C . GLN A 1 107 ? 1.303 4.846 26.904 1.00 37.60 86 GLN A C 1
ATOM 659 O O . GLN A 1 107 ? 0.582 5.809 26.717 1.00 37.61 86 GLN A O 1
ATOM 665 N N . HIS A 1 108 ? 1.838 4.569 28.092 1.00 38.37 87 HIS A N 1
ATOM 666 C CA . HIS A 1 108 ? 1.503 5.371 29.298 1.00 38.68 87 HIS A CA 1
ATOM 667 C C . HIS A 1 108 ? 1.925 6.823 29.160 1.00 37.95 87 HIS A C 1
ATOM 668 O O . HIS A 1 108 ? 1.391 7.739 29.825 1.00 37.10 87 HIS A O 1
ATOM 675 N N . ASN A 1 109 ? 2.872 7.014 28.255 1.00 37.72 88 ASN A N 1
ATOM 676 C CA . ASN A 1 109 ? 3.554 8.277 28.111 1.00 37.20 88 ASN A CA 1
ATOM 677 C C . ASN A 1 109 ? 3.197 8.945 26.799 1.00 36.60 88 ASN A C 1
ATOM 678 O O . ASN A 1 109 ? 3.771 9.963 26.434 1.00 36.57 88 ASN A O 1
ATOM 683 N N . SER A 1 110 ? 2.238 8.365 26.088 1.00 36.22 89 SER A N 1
ATOM 684 C CA . SER A 1 110 ? 1.655 9.037 24.927 1.00 35.58 89 SER A CA 1
ATOM 685 C C . SER A 1 110 ? 0.926 10.292 25.423 1.00 35.24 89 SER A C 1
ATOM 686 O O . SER A 1 110 ? 0.457 10.327 26.574 1.00 35.71 89 SER A O 1
ATOM 689 N N . THR A 1 111 ? 0.860 11.326 24.591 1.00 34.42 90 THR A N 1
ATOM 690 C CA . THR A 1 111 ? 0.155 12.548 24.973 1.00 33.80 90 THR A CA 1
ATOM 691 C C . THR A 1 111 ? -1.199 12.706 24.275 1.00 34.05 90 THR A C 1
ATOM 692 O O . THR A 1 111 ? -1.388 12.327 23.120 1.00 34.38 90 THR A O 1
ATOM 696 N N . THR A 1 112 ? -2.125 13.313 25.002 1.00 20.00 91 THR A N 1
ATOM 697 C CA . THR A 1 112 ? -3.386 13.738 24.459 1.00 20.00 91 THR A CA 1
ATOM 698 C C . THR A 1 112 ? -3.355 14.457 23.088 1.00 20.00 91 THR A C 1
ATOM 699 O O . THR A 1 112 ? -4.332 14.337 22.355 1.00 35.38 91 THR A O 1
ATOM 703 N N . ASP A 1 113 ? -2.285 15.191 22.748 1.00 35.44 92 ASP A N 1
ATOM 704 C CA . ASP A 1 113 ? -2.074 15.696 21.375 1.00 35.81 92 ASP A CA 1
ATOM 705 C C . ASP A 1 113 ? -1.876 14.610 20.313 1.00 35.43 92 ASP A C 1
ATOM 706 O O . ASP A 1 113 ? -2.453 14.679 19.236 1.00 34.97 92 ASP A O 1
ATOM 711 N N . GLN A 1 114 ? -0.990 13.650 20.578 1.00 35.31 93 GLN A N 1
ATOM 712 C CA . GLN A 1 114 ? -0.741 12.596 19.616 1.00 35.34 93 GLN A CA 1
ATOM 713 C C . GLN A 1 114 ? -2.016 11.834 19.459 1.00 35.67 93 GLN A C 1
ATOM 714 O O . GLN A 1 114 ? -2.455 11.538 18.343 1.00 36.27 93 GLN A O 1
ATOM 720 N N . LEU A 1 115 ? -2.632 11.522 20.591 1.00 35.26 94 LEU A N 1
ATOM 721 C CA . LEU A 1 115 ? -3.831 10.716 20.574 1.00 35.11 94 LEU A CA 1
ATOM 722 C C . LEU A 1 115 ? -4.854 11.295 19.555 1.00 35.17 94 LEU A C 1
ATOM 723 O O . LEU A 1 115 ? -5.333 10.548 18.668 1.00 34.36 94 LEU A O 1
ATOM 728 N N . MET A 1 116 ? -5.140 12.607 19.659 1.00 34.46 95 MET A N 1
ATOM 729 C CA . MET A 1 116 ? -6.067 13.282 18.746 1.00 34.44 95 MET A CA 1
ATOM 730 C C . MET A 1 116 ? -5.686 13.122 17.278 1.00 33.76 95 MET A C 1
ATOM 731 O O . MET A 1 116 ? -6.554 13.025 16.413 1.00 33.94 95 MET A O 1
ATOM 736 N N . GLU A 1 117 ? -4.399 13.103 16.987 1.00 32.73 96 GLU A N 1
ATOM 737 C CA . GLU A 1 117 ? -3.947 13.028 15.632 1.00 32.25 96 GLU A CA 1
ATOM 738 C C . GLU A 1 117 ? -4.129 11.606 15.139 1.00 31.98 96 GLU A C 1
ATOM 739 O O . GLU A 1 117 ? -4.587 11.393 14.013 1.00 31.86 96 GLU A O 1
ATOM 745 N N . ILE A 1 118 ? -3.808 10.626 15.982 1.00 32.01 97 ILE A N 1
ATOM 746 C CA . ILE A 1 118 ? -4.100 9.214 15.653 1.00 32.32 97 ILE A CA 1
ATOM 747 C C . ILE A 1 118 ? -5.600 8.977 15.360 1.00 32.29 97 ILE A C 1
ATOM 748 O O . ILE A 1 118 ? -5.942 8.305 14.365 1.00 32.36 97 ILE A O 1
ATOM 753 N N . MET A 1 119 ? -6.470 9.518 16.227 1.00 32.00 98 MET A N 1
ATOM 754 C CA . MET A 1 119 ? -7.932 9.341 16.107 1.00 31.73 98 MET A CA 1
ATOM 755 C C . MET A 1 119 ? -8.461 10.031 14.847 1.00 30.57 98 MET A C 1
ATOM 756 O O . MET A 1 119 ? -9.217 9.417 14.067 1.00 30.21 98 MET A O 1
ATOM 761 N N . THR A 1 120 ? -8.015 11.268 14.614 1.00 29.43 99 THR A N 1
ATOM 762 C CA . THR A 1 120 ? -8.405 11.944 13.405 1.00 29.55 99 THR A CA 1
ATOM 763 C C . THR A 1 120 ? -7.916 11.193 12.148 1.00 30.27 99 THR A C 1
ATOM 764 O O . THR A 1 120 ? -8.731 10.865 11.311 1.00 31.10 99 THR A O 1
ATOM 768 N N . GLY A 1 121 ? -6.608 10.934 12.027 1.00 30.47 100 GLY A N 1
ATOM 769 C CA . GLY A 1 121 ? -6.031 10.361 10.808 1.00 30.11 100 GLY A CA 1
ATOM 770 C C . GLY A 1 121 ? -6.499 8.960 10.474 1.00 30.45 100 GLY A C 1
ATOM 771 O O . GLY A 1 121 ? -6.906 8.698 9.332 1.00 30.85 100 GLY A O 1
ATOM 772 N N . GLY A 1 122 ? -6.470 8.071 11.472 1.00 30.18 101 GLY A N 1
ATOM 773 C CA . GLY A 1 122 ? -6.983 6.704 11.317 1.00 30.22 101 GLY A CA 1
ATOM 774 C C . GLY A 1 122 ? -8.506 6.566 11.207 1.00 31.02 101 GLY A C 1
ATOM 775 O O . GLY A 1 122 ? -8.992 5.529 10.725 1.00 31.06 101 GLY A O 1
ATOM 776 N N . ARG A 1 123 ? -9.253 7.595 11.669 1.00 31.50 102 ARG A N 1
ATOM 777 C CA . ARG A 1 123 ? -10.754 7.640 11.675 1.00 30.63 102 ARG A CA 1
ATOM 778 C C . ARG A 1 123 ? -11.366 6.553 12.572 1.00 29.39 102 ARG A C 1
ATOM 779 O O . ARG A 1 123 ? -12.311 5.835 12.212 1.00 29.48 102 ARG A O 1
ATOM 787 N N . PHE A 1 124 ? -10.825 6.443 13.766 1.00 28.22 103 PHE A N 1
ATOM 788 C CA . PHE A 1 124 ? -11.489 5.673 14.814 1.00 28.23 103 PHE A CA 1
ATOM 789 C C . PHE A 1 124 ? -11.339 6.458 16.121 1.00 28.93 103 PHE A C 1
ATOM 790 O O . PHE A 1 124 ? -10.539 7.416 16.145 1.00 29.17 103 PHE A O 1
ATOM 798 N N . ARG A 1 125 ? -12.037 6.004 17.179 1.00 28.85 104 ARG A N 1
ATOM 799 C CA . ARG A 1 125 ? -12.310 6.759 18.403 1.00 28.33 104 ARG A CA 1
ATOM 800 C C . ARG A 1 125 ? -11.869 6.068 19.702 1.00 29.17 104 ARG A C 1
ATOM 801 O O . ARG A 1 125 ? -12.189 6.543 20.861 1.00 29.23 104 ARG A O 1
ATOM 809 N N . HIS A 1 126 ? -11.211 4.912 19.536 1.00 28.72 105 HIS A N 1
ATOM 810 C CA . HIS A 1 126 ? -10.834 4.072 20.666 1.00 28.83 105 HIS A CA 1
ATOM 811 C C . HIS A 1 126 ? -9.383 3.693 20.459 1.00 30.11 105 HIS A C 1
ATOM 812 O O . HIS A 1 126 ? -8.948 3.294 19.319 1.00 30.75 105 HIS A O 1
ATOM 819 N N . VAL A 1 127 ? -8.588 3.914 21.519 1.00 30.82 106 VAL A N 1
ATOM 820 C CA . VAL A 1 127 ? -7.192 3.413 21.488 1.00 31.45 106 VAL A CA 1
ATOM 821 C C . VAL A 1 127 ? -6.798 2.668 22.778 1.00 31.90 106 VAL A C 1
ATOM 822 O O . VAL A 1 127 ? -6.806 3.255 23.855 1.00 31.14 106 VAL A O 1
ATOM 826 N N . PRO A 1 128 ? -6.562 1.332 22.640 1.00 32.13 107 PRO A N 1
ATOM 827 C CA . PRO A 1 128 ? -6.142 0.410 23.701 1.00 32.61 107 PRO A CA 1
ATOM 828 C C . PRO A 1 128 ? -4.764 0.829 24.167 1.00 33.36 107 PRO A C 1
ATOM 829 O O . PRO A 1 128 ? -3.921 1.161 23.321 1.00 33.89 107 PRO A O 1
ATOM 833 N N . VAL A 1 129 ? -4.535 0.816 25.477 1.00 34.65 108 VAL A N 1
ATOM 834 C CA . VAL A 1 129 ? -3.190 1.120 26.058 1.00 36.02 108 VAL A CA 1
ATOM 835 C C . VAL A 1 129 ? -2.316 -0.139 26.351 1.00 37.51 108 VAL A C 1
ATOM 836 O O . VAL A 1 129 ? -2.746 -1.105 27.016 1.00 37.54 108 VAL A O 1
ATOM 840 N N . GLU A 1 130 ? -1.091 -0.103 25.836 1.00 39.65 109 GLU A N 1
ATOM 841 C CA . GLU A 1 130 ? -0.103 -1.189 26.017 1.00 42.01 109 GLU A CA 1
ATOM 842 C C . GLU A 1 130 ? 1.140 -0.777 26.848 1.00 42.37 109 GLU A C 1
ATOM 843 O O . GLU A 1 130 ? 1.566 0.372 26.819 1.00 42.20 109 GLU A O 1
ATOM 849 N N . GLU A 1 131 ? 1.682 -1.729 27.598 1.00 43.88 110 GLU A N 1
ATOM 850 C CA . GLU A 1 131 ? 2.943 -1.571 28.299 1.00 45.47 110 GLU A CA 1
ATOM 851 C C . GLU A 1 131 ? 3.457 -2.934 28.682 1.00 45.73 110 GLU A C 1
ATOM 852 O O . GLU A 1 131 ? 2.769 -3.704 29.369 1.00 45.97 110 GLU A O 1
ATOM 858 N N . ASN A 1 132 ? 4.669 -3.229 28.219 1.00 46.36 111 ASN A N 1
ATOM 859 C CA . ASN A 1 132 ? 5.280 -4.520 28.436 1.00 46.56 111 ASN A CA 1
ATOM 860 C C . ASN A 1 132 ? 4.508 -5.597 27.700 1.00 46.36 111 ASN A C 1
ATOM 861 O O . ASN A 1 132 ? 4.360 -6.705 28.194 1.00 46.74 111 ASN A O 1
ATOM 866 N N . GLY A 1 133 ? 3.990 -5.259 26.525 1.00 45.99 112 GLY A N 1
ATOM 867 C CA . GLY A 1 133 ? 3.216 -6.205 25.713 1.00 45.77 112 GLY A CA 1
ATOM 868 C C . GLY A 1 133 ? 1.862 -6.580 26.306 1.00 45.61 112 GLY A C 1
ATOM 869 O O . GLY A 1 133 ? 1.168 -7.452 25.802 1.00 45.90 112 GLY A O 1
ATOM 870 N N . ARG A 1 134 ? 1.493 -5.893 27.373 1.00 44.73 113 ARG A N 1
ATOM 871 C CA . ARG A 1 134 ? 0.317 -6.168 28.139 1.00 44.07 113 ARG A CA 1
ATOM 872 C C . ARG A 1 134 ? -0.785 -5.172 27.764 1.00 42.81 113 ARG A C 1
ATOM 873 O O . ARG A 1 134 ? -0.503 -4.017 27.449 1.00 42.30 113 ARG A O 1
ATOM 881 N N . LEU A 1 135 ? -2.044 -5.609 27.814 1.00 20.00 114 LEU A N 1
ATOM 882 C CA . LEU A 1 135 ? -3.182 -4.695 27.778 1.00 20.00 114 LEU A CA 1
ATOM 883 C C . LEU A 1 135 ? -3.447 -4.057 29.163 1.00 20.00 114 LEU A C 1
ATOM 884 O O . LEU A 1 135 ? -3.651 -4.756 30.139 1.00 38.51 114 LEU A O 1
ATOM 889 N N . ALA A 1 136 ? -3.457 -2.722 29.219 1.00 37.62 115 ALA A N 1
ATOM 890 C CA . ALA A 1 136 ? -3.436 -1.989 30.507 1.00 36.20 115 ALA A CA 1
ATOM 891 C C . ALA A 1 136 ? -4.474 -0.876 30.597 1.00 34.88 115 ALA A C 1
ATOM 892 O O . ALA A 1 136 ? -4.518 -0.138 31.567 1.00 35.14 115 ALA A O 1
ATOM 894 N N . GLY A 1 137 ? -5.298 -0.723 29.583 1.00 33.30 116 GLY A N 1
ATOM 895 C CA . GLY A 1 137 ? -6.431 0.163 29.732 1.00 31.61 116 GLY A CA 1
ATOM 896 C C . GLY A 1 137 ? -6.925 0.576 28.384 1.00 30.12 116 GLY A C 1
ATOM 897 O O . GLY A 1 137 ? -6.441 0.081 27.392 1.00 30.44 116 GLY A O 1
ATOM 898 N N . ILE A 1 138 ? -7.881 1.497 28.342 1.00 29.00 117 ILE A N 1
ATOM 899 C CA . ILE A 1 138 ? -8.430 1.958 27.072 1.00 26.83 117 ILE A CA 1
ATOM 900 C C . ILE A 1 138 ? -8.781 3.407 27.189 1.00 26.38 117 ILE A C 1
ATOM 901 O O . ILE A 1 138 ? -9.374 3.814 28.213 1.00 25.74 117 ILE A O 1
ATOM 906 N N . ILE A 1 139 ? -8.386 4.178 26.167 1.00 25.52 118 ILE A N 1
ATOM 907 C CA . ILE A 1 139 ? -8.698 5.626 26.053 1.00 25.23 118 ILE A CA 1
ATOM 908 C C . ILE A 1 139 ? -9.682 5.870 24.890 1.00 25.96 118 ILE A C 1
ATOM 909 O O . ILE A 1 139 ? -9.469 5.351 23.748 1.00 26.95 118 ILE A O 1
ATOM 914 N N . SER A 1 140 ? -10.729 6.653 25.164 1.00 25.47 119 SER A N 1
ATOM 915 C CA . SER A 1 140 ? -11.694 7.010 24.151 1.00 25.73 119 SER A CA 1
ATOM 916 C C . SER A 1 140 ? -11.718 8.533 23.854 1.00 26.09 119 SER A C 1
ATOM 917 O O . SER A 1 140 ? -11.358 9.378 24.728 1.00 25.98 119 SER A O 1
ATOM 920 N N . ILE A 1 141 ? -12.155 8.879 22.625 1.00 25.86 120 ILE A N 1
ATOM 921 C CA . ILE A 1 141 ? -12.305 10.296 22.238 1.00 24.87 120 ILE A CA 1
ATOM 922 C C . ILE A 1 141 ? -13.014 11.186 23.319 1.00 25.02 120 ILE A C 1
ATOM 923 O O . ILE A 1 141 ? -12.710 12.340 23.428 1.00 25.87 120 ILE A O 1
ATOM 928 N N . GLY A 1 142 ? -13.928 10.642 24.099 1.00 24.40 121 GLY A N 1
ATOM 929 C CA . GLY A 1 142 ? -14.695 11.426 25.069 1.00 25.70 121 GLY A CA 1
ATOM 930 C C . GLY A 1 142 ? -13.843 11.689 26.300 1.00 26.74 121 GLY A C 1
ATOM 931 O O . GLY A 1 142 ? -13.990 12.718 26.947 1.00 27.81 121 GLY A O 1
ATOM 932 N N . ASP A 1 143 ? -12.919 10.771 26.621 1.00 26.93 122 ASP A N 1
ATOM 933 C CA . ASP A 1 143 ? -11.879 10.978 27.660 1.00 26.59 122 ASP A CA 1
ATOM 934 C C . ASP A 1 143 ? -10.943 12.186 27.293 1.00 26.85 122 ASP A C 1
ATOM 935 O O . ASP A 1 143 ? -10.810 13.171 28.056 1.00 27.06 122 ASP A O 1
ATOM 940 N N . VAL A 1 144 ? -10.324 12.072 26.118 1.00 26.54 123 VAL A N 1
ATOM 941 C CA . VAL A 1 144 ? -9.514 13.088 25.510 1.00 25.94 123 VAL A CA 1
ATOM 942 C C . VAL A 1 144 ? -10.225 14.449 25.611 1.00 26.11 123 VAL A C 1
ATOM 943 O O . VAL A 1 144 ? -9.634 15.416 26.120 1.00 26.23 123 VAL A O 1
ATOM 947 N N . VAL A 1 145 ? -11.481 14.524 25.145 1.00 26.00 124 VAL A N 1
ATOM 948 C CA . VAL A 1 145 ? -12.208 15.795 25.145 1.00 26.08 124 VAL A CA 1
ATOM 949 C C . VAL A 1 145 ? -12.457 16.367 26.570 1.00 27.26 124 VAL A C 1
ATOM 950 O O . VAL A 1 145 ? -12.144 17.522 26.846 1.00 27.71 124 VAL A O 1
ATOM 954 N N . LYS A 1 146 ? -13.024 15.558 27.464 1.00 28.26 125 LYS A N 1
ATOM 955 C CA . LYS A 1 146 ? -13.197 15.960 28.841 1.00 29.37 125 LYS A CA 1
ATOM 956 C C . LYS A 1 146 ? -11.888 16.496 29.461 1.00 30.07 125 LYS A C 1
ATOM 957 O O . LYS A 1 146 ? -11.915 17.520 30.159 1.00 30.10 125 LYS A O 1
ATOM 963 N N . ALA A 1 147 ? -10.764 15.830 29.178 1.00 30.92 126 ALA A N 1
ATOM 964 C CA . ALA A 1 147 ? -9.460 16.264 29.666 1.00 32.36 126 ALA A CA 1
ATOM 965 C C . ALA A 1 147 ? -9.078 17.697 29.215 1.00 34.00 126 ALA A C 1
ATOM 966 O O . ALA A 1 147 ? -8.444 18.478 29.956 1.00 34.40 126 ALA A O 1
ATOM 968 N N . ARG A 1 148 ? -9.436 18.036 27.990 1.00 35.77 127 ARG A N 1
ATOM 969 C CA . ARG A 1 148 ? -9.081 19.330 27.469 1.00 37.27 127 ARG A CA 1
ATOM 970 C C . ARG A 1 148 ? -10.078 20.374 28.003 1.00 38.19 127 ARG A C 1
ATOM 971 O O . ARG A 1 148 ? -9.970 21.543 27.670 1.00 38.76 127 ARG A O 1
ATOM 979 N N . ILE A 1 149 ? -11.046 19.993 28.834 1.00 39.19 128 ILE A N 1
ATOM 980 C CA . ILE A 1 149 ? -11.679 21.060 29.605 1.00 40.64 128 ILE A CA 1
ATOM 981 C C . ILE A 1 149 ? -11.417 21.030 31.129 1.00 41.23 128 ILE A C 1
ATOM 982 O O . ILE A 1 149 ? -10.597 21.824 31.559 1.00 42.05 128 ILE A O 1
ATOM 987 N N . GLY A 1 150 ? -11.901 19.990 31.868 1.00 20.00 129 GLY A N 1
ATOM 988 C CA . GLY A 1 150 ? -12.010 19.880 33.409 1.00 20.00 129 GLY A CA 1
ATOM 989 C C . GLY A 1 150 ? -11.009 20.630 34.373 1.00 20.00 129 GLY A C 1
ATOM 990 O O . GLY A 1 150 ? -10.673 20.091 35.502 1.00 45.51 129 GLY A O 1
ATOM 991 N N . GLU A 1 151 ? -10.560 21.862 33.958 1.00 20.00 130 GLU A N 1
ATOM 992 C CA . GLU A 1 151 ? -9.444 22.640 34.597 1.00 20.00 130 GLU A CA 1
ATOM 993 C C . GLU A 1 151 ? -8.153 22.489 33.772 1.00 20.00 130 GLU A C 1
ATOM 994 O O . GLU A 1 151 ? -7.592 23.508 33.264 1.00 20.00 130 GLU A O 1
ATOM 996 N N . THR B 1 24 ? -41.607 1.040 41.124 1.00 39.17 3 THR B N 1
ATOM 997 C CA . THR B 1 24 ? -40.805 1.231 39.892 1.00 38.66 3 THR B CA 1
ATOM 998 C C . THR B 1 24 ? -39.326 1.637 40.101 1.00 37.92 3 THR B C 1
ATOM 999 O O . THR B 1 24 ? -38.540 1.538 39.147 1.00 37.52 3 THR B O 1
ATOM 1003 N N . PHE B 1 25 ? -38.921 2.120 41.287 1.00 36.82 4 PHE B N 1
ATOM 1004 C CA . PHE B 1 25 ? -37.493 2.563 41.457 1.00 35.94 4 PHE B CA 1
ATOM 1005 C C . PHE B 1 25 ? -36.710 1.581 42.259 1.00 35.31 4 PHE B C 1
ATOM 1006 O O . PHE B 1 25 ? -37.274 0.828 43.027 1.00 36.17 4 PHE B O 1
ATOM 1014 N N . VAL B 1 26 ? -35.400 1.617 42.132 1.00 34.32 5 VAL B N 1
ATOM 1015 C CA . VAL B 1 26 ? -34.540 0.737 42.931 1.00 33.30 5 VAL B CA 1
ATOM 1016 C C . VAL B 1 26 ? -34.672 1.054 44.445 1.00 33.92 5 VAL B C 1
ATOM 1017 O O . VAL B 1 26 ? -34.759 0.167 45.290 1.00 33.18 5 VAL B O 1
ATOM 1021 N N . LYS B 1 27 ? -34.724 2.333 44.787 1.00 34.92 6 LYS B N 1
ATOM 1022 C CA . LYS B 1 27 ? -34.984 2.717 46.176 1.00 36.27 6 LYS B CA 1
ATOM 1023 C C . LYS B 1 27 ? -36.254 2.068 46.797 1.00 36.56 6 LYS B C 1
ATOM 1024 O O . LYS B 1 27 ? -36.250 1.722 47.995 1.00 35.71 6 LYS B O 1
ATOM 1030 N N . ASP B 1 28 ? -37.333 1.918 46.013 1.00 36.80 7 ASP B N 1
ATOM 1031 C CA . ASP B 1 28 ? -38.558 1.327 46.580 1.00 37.11 7 ASP B CA 1
ATOM 1032 C C . ASP B 1 28 ? -38.450 -0.212 46.714 1.00 36.87 7 ASP B C 1
ATOM 1033 O O . ASP B 1 28 ? -39.038 -0.791 47.640 1.00 36.84 7 ASP B O 1
ATOM 1038 N N . LEU B 1 29 ? -37.660 -0.852 45.844 1.00 36.37 8 LEU B N 1
ATOM 1039 C CA . LEU B 1 29 ? -37.324 -2.268 46.007 1.00 35.31 8 LEU B CA 1
ATOM 1040 C C . LEU B 1 29 ? -36.558 -2.528 47.312 1.00 34.73 8 LEU B C 1
ATOM 1041 O O . LEU B 1 29 ? -36.823 -3.497 48.019 1.00 34.62 8 LEU B O 1
ATOM 1046 N N . LEU B 1 30 ? -35.595 -1.666 47.621 1.00 34.05 9 LEU B N 1
ATOM 1047 C CA . LEU B 1 30 ? -34.736 -1.837 48.793 1.00 33.55 9 LEU B CA 1
ATOM 1048 C C . LEU B 1 30 ? -35.517 -1.659 50.061 1.00 34.27 9 LEU B C 1
ATOM 1049 O O . LEU B 1 30 ? -35.304 -2.371 51.023 1.00 34.15 9 LEU B O 1
ATOM 1054 N N . ASP B 1 31 ? -36.440 -0.712 50.057 1.00 35.37 10 ASP B N 1
ATOM 1055 C CA . ASP B 1 31 ? -37.314 -0.477 51.210 1.00 36.15 10 ASP B CA 1
ATOM 1056 C C . ASP B 1 31 ? -38.139 -1.696 51.590 1.00 36.39 10 ASP B C 1
ATOM 1057 O O . ASP B 1 31 ? -38.446 -1.878 52.768 1.00 36.10 10 ASP B O 1
ATOM 1062 N N . ARG B 1 32 ? -38.521 -2.500 50.599 1.00 36.99 11 ARG B N 1
ATOM 1063 C CA . ARG B 1 32 ? -39.310 -3.679 50.869 1.00 38.18 11 ARG B CA 1
ATOM 1064 C C . ARG B 1 32 ? -38.463 -4.885 51.256 1.00 37.62 11 ARG B C 1
ATOM 1065 O O . ARG B 1 32 ? -38.769 -5.548 52.249 1.00 37.95 11 ARG B O 1
ATOM 1073 N N . LYS B 1 33 ? -37.375 -5.121 50.525 1.00 37.40 12 LYS B N 1
ATOM 1074 C CA . LYS B 1 33 ? -36.558 -6.324 50.718 1.00 37.38 12 LYS B CA 1
ATOM 1075 C C . LYS B 1 33 ? -35.373 -6.155 51.696 1.00 37.63 12 LYS B C 1
ATOM 1076 O O . LYS B 1 33 ? -35.094 -7.086 52.437 1.00 37.78 12 LYS B O 1
ATOM 1082 N N . GLY B 1 34 ? -34.693 -5.003 51.700 1.00 37.87 13 GLY B N 1
ATOM 1083 C CA . GLY B 1 34 ? -33.567 -4.768 52.600 1.00 37.53 13 GLY B CA 1
ATOM 1084 C C . GLY B 1 34 ? -32.320 -4.262 51.909 1.00 38.08 13 GLY B C 1
ATOM 1085 O O . GLY B 1 34 ? -32.117 -4.489 50.714 1.00 38.36 13 GLY B O 1
ATOM 1086 N N . ARG B 1 35 ? -31.459 -3.609 52.687 1.00 38.45 14 ARG B N 1
ATOM 1087 C CA . ARG B 1 35 ? -30.238 -2.893 52.217 1.00 39.02 14 ARG B CA 1
ATOM 1088 C C . ARG B 1 35 ? -28.946 -3.713 52.311 1.00 38.80 14 ARG B C 1
ATOM 1089 O O . ARG B 1 35 ? -27.914 -3.350 51.712 1.00 38.73 14 ARG B O 1
ATOM 1097 N N . ASP B 1 36 ? -29.004 -4.791 53.109 1.00 38.62 15 ASP B N 1
ATOM 1098 C CA . ASP B 1 36 ? -27.824 -5.575 53.468 1.00 38.27 15 ASP B CA 1
ATOM 1099 C C . ASP B 1 36 ? -27.300 -6.322 52.237 1.00 36.75 15 ASP B C 1
ATOM 1100 O O . ASP B 1 36 ? -28.073 -6.722 51.378 1.00 37.08 15 ASP B O 1
ATOM 1105 N N . VAL B 1 37 ? -25.975 -6.441 52.138 1.00 35.07 16 VAL B N 1
ATOM 1106 C CA . VAL B 1 37 ? -25.321 -7.268 51.106 1.00 33.49 16 VAL B CA 1
ATOM 1107 C C . VAL B 1 37 ? -24.448 -8.376 51.738 1.00 32.94 16 VAL B C 1
ATOM 1108 O O . VAL B 1 37 ? -23.651 -8.092 52.626 1.00 33.46 16 VAL B O 1
ATOM 1112 N N . VAL B 1 38 ? -24.591 -9.621 51.294 1.00 31.73 17 VAL B N 1
ATOM 1113 C CA . VAL B 1 38 ? -23.666 -10.702 51.692 1.00 30.23 17 VAL B CA 1
ATOM 1114 C C . VAL B 1 38 ? -22.399 -10.756 50.810 1.00 30.22 17 VAL B C 1
ATOM 1115 O O . VAL B 1 38 ? -22.468 -10.838 49.570 1.00 29.20 17 VAL B O 1
ATOM 1119 N N . THR B 1 39 ? -21.248 -10.700 51.462 1.00 30.22 18 THR B N 1
ATOM 1120 C CA . THR B 1 39 ? -19.973 -10.638 50.770 1.00 30.56 18 THR B CA 1
ATOM 1121 C C . THR B 1 39 ? -18.946 -11.663 51.225 1.00 30.99 18 THR B C 1
ATOM 1122 O O . THR B 1 39 ? -19.029 -12.187 52.349 1.00 31.17 18 THR B O 1
ATOM 1126 N N . VAL B 1 40 ? -17.957 -11.915 50.353 1.00 5.69 19 VAL B N 1
ATOM 1127 C CA . VAL B 1 40 ? -16.776 -12.734 50.728 1.00 5.69 19 VAL B CA 1
ATOM 1128 C C . VAL B 1 40 ? -15.431 -12.089 50.337 1.00 5.69 19 VAL B C 1
ATOM 1129 O O . VAL B 1 40 ? -15.376 -11.284 49.405 1.00 32.25 19 VAL B O 1
ATOM 1133 N N . GLY B 1 41 ? -14.366 -12.390 51.083 1.00 33.05 20 GLY B N 1
ATOM 1134 C CA . GLY B 1 41 ? -13.035 -11.937 50.713 1.00 33.76 20 GLY B CA 1
ATOM 1135 C C . GLY B 1 41 ? -12.475 -12.696 49.509 1.00 34.94 20 GLY B C 1
ATOM 1136 O O . GLY B 1 41 ? -12.989 -13.756 49.147 1.00 34.60 20 GLY B O 1
ATOM 1137 N N . PRO B 1 42 ? -11.385 -12.188 48.892 1.00 35.77 21 PRO B N 1
ATOM 1138 C CA . PRO B 1 42 ? -10.900 -12.818 47.663 1.00 36.07 21 PRO B CA 1
ATOM 1139 C C . PRO B 1 42 ? -10.085 -14.099 47.833 1.00 36.58 21 PRO B C 1
ATOM 1140 O O . PRO B 1 42 ? -9.833 -14.756 46.843 1.00 37.19 21 PRO B O 1
ATOM 1144 N N . ASP B 1 43 ? -9.672 -14.461 49.042 1.00 36.66 22 ASP B N 1
ATOM 1145 C CA . ASP B 1 43 ? -8.809 -15.634 49.196 1.00 36.65 22 ASP B CA 1
ATOM 1146 C C . ASP B 1 43 ? -9.594 -16.884 49.598 1.00 36.18 22 ASP B C 1
ATOM 1147 O O . ASP B 1 43 ? -9.069 -18.006 49.538 1.00 36.63 22 ASP B O 1
ATOM 1152 N N . VAL B 1 44 ? -10.830 -16.665 50.045 1.00 35.14 23 VAL B N 1
ATOM 1153 C CA . VAL B 1 44 ? -11.881 -17.665 50.133 1.00 34.31 23 VAL B CA 1
ATOM 1154 C C . VAL B 1 44 ? -11.848 -18.554 48.874 1.00 33.75 23 VAL B C 1
ATOM 1155 O O . VAL B 1 44 ? -11.684 -18.048 47.746 1.00 33.80 23 VAL B O 1
ATOM 1159 N N . SER B 1 45 ? -11.965 -19.870 49.053 1.00 32.78 24 SER B N 1
ATOM 1160 C CA . SER B 1 45 ? -11.900 -20.746 47.909 1.00 32.14 24 SER B CA 1
ATOM 1161 C C . SER B 1 45 ? -13.286 -20.851 47.304 1.00 32.17 24 SER B C 1
ATOM 1162 O O . SER B 1 45 ? -14.300 -20.533 47.957 1.00 31.86 24 SER B O 1
ATOM 1165 N N . ILE B 1 46 ? -13.312 -21.270 46.044 1.00 31.71 25 ILE B N 1
ATOM 1166 C CA . ILE B 1 46 ? -14.548 -21.533 45.314 1.00 31.30 25 ILE B CA 1
ATOM 1167 C C . ILE B 1 46 ? -15.469 -22.499 46.061 1.00 31.72 25 ILE B C 1
ATOM 1168 O O . ILE B 1 46 ? -16.657 -22.228 46.177 1.00 31.34 25 ILE B O 1
ATOM 1173 N N . GLY B 1 47 ? -14.917 -23.596 46.587 1.00 31.95 26 GLY B N 1
ATOM 1174 C CA . GLY B 1 47 ? -15.699 -24.517 47.403 1.00 32.19 26 GLY B CA 1
ATOM 1175 C C . GLY B 1 47 ? -16.416 -23.875 48.589 1.00 32.67 26 GLY B C 1
ATOM 1176 O O . GLY B 1 47 ? -17.498 -24.295 48.964 1.00 31.84 26 GLY B O 1
ATOM 1177 N N . GLU B 1 48 ? -15.808 -22.845 49.172 1.00 33.77 27 GLU B N 1
ATOM 1178 C CA . GLU B 1 48 ? -16.337 -22.149 50.369 1.00 34.54 27 GLU B CA 1
ATOM 1179 C C . GLU B 1 48 ? -17.288 -21.036 49.993 1.00 34.25 27 GLU B C 1
ATOM 1180 O O . GLU B 1 48 ? -18.276 -20.785 50.688 1.00 34.60 27 GLU B O 1
ATOM 1186 N N . ALA B 1 49 ? -16.994 -20.358 48.895 1.00 33.77 28 ALA B N 1
ATOM 1187 C CA . ALA B 1 49 ? -17.985 -19.451 48.324 1.00 33.32 28 ALA B CA 1
ATOM 1188 C C . ALA B 1 49 ? -19.330 -20.158 48.082 1.00 32.92 28 ALA B C 1
ATOM 1189 O O . ALA B 1 49 ? -20.372 -19.619 48.408 1.00 33.71 28 ALA B O 1
ATOM 1191 N N . ALA B 1 50 ? -19.288 -21.372 47.530 1.00 32.29 29 ALA B N 1
ATOM 1192 C CA . ALA B 1 50 ? -20.494 -22.183 47.299 1.00 31.03 29 ALA B CA 1
ATOM 1193 C C . ALA B 1 50 ? -21.244 -22.543 48.608 1.00 31.00 29 ALA B C 1
ATOM 1194 O O . ALA B 1 50 ? -22.490 -22.568 48.637 1.00 31.53 29 ALA B O 1
ATOM 1196 N N . GLY B 1 51 ? -20.496 -22.792 49.691 1.00 30.65 30 GLY B N 1
ATOM 1197 C CA . GLY B 1 51 ? -21.096 -23.027 51.007 1.00 30.13 30 GLY B CA 1
ATOM 1198 C C . GLY B 1 51 ? -21.863 -21.798 51.461 1.00 30.61 30 GLY B C 1
ATOM 1199 O O . GLY B 1 51 ? -22.936 -21.905 52.041 1.00 31.22 30 GLY B O 1
ATOM 1200 N N . THR B 1 52 ? -21.310 -20.623 51.159 1.00 30.14 31 THR B N 1
ATOM 1201 C CA . THR B 1 52 ? -21.862 -19.337 51.566 1.00 29.61 31 THR B CA 1
ATOM 1202 C C . THR B 1 52 ? -23.209 -19.085 50.875 1.00 30.19 31 THR B C 1
ATOM 1203 O O . THR B 1 52 ? -24.194 -18.669 51.526 1.00 30.49 31 THR B O 1
ATOM 1207 N N . LEU B 1 53 ? -23.225 -19.341 49.557 1.00 29.77 32 LEU B N 1
ATOM 1208 C CA . LEU B 1 53 ? -24.429 -19.348 48.720 1.00 28.69 32 LEU B CA 1
ATOM 1209 C C . LEU B 1 53 ? -25.499 -20.224 49.359 1.00 28.82 32 LEU B C 1
ATOM 1210 O O . LEU B 1 53 ? -26.658 -19.820 49.445 1.00 28.88 32 LEU B O 1
ATOM 1215 N N . HIS B 1 54 ? -25.124 -21.400 49.862 1.00 28.35 33 HIS B N 1
ATOM 1216 C CA . HIS B 1 54 ? -26.178 -22.314 50.350 1.00 28.95 33 HIS B CA 1
ATOM 1217 C C . HIS B 1 54 ? -26.782 -21.934 51.690 1.00 28.92 33 HIS B C 1
ATOM 1218 O O . HIS B 1 54 ? -28.003 -21.987 51.843 1.00 29.07 33 HIS B O 1
ATOM 1225 N N . ALA B 1 55 ? -25.959 -21.531 52.645 1.00 29.08 34 ALA B N 1
ATOM 1226 C CA . ALA B 1 55 ? -26.481 -21.118 53.949 1.00 29.24 34 ALA B CA 1
ATOM 1227 C C . ALA B 1 55 ? -27.343 -19.848 53.892 1.00 29.91 34 ALA B C 1
ATOM 1228 O O . ALA B 1 55 ? -28.310 -19.755 54.626 1.00 30.63 34 ALA B O 1
ATOM 1230 N N . HIS B 1 56 ? -27.023 -18.880 53.032 1.00 29.76 35 HIS B N 1
ATOM 1231 C CA . HIS B 1 56 ? -27.868 -17.662 52.963 1.00 30.56 35 HIS B CA 1
ATOM 1232 C C . HIS B 1 56 ? -29.039 -17.789 51.994 1.00 30.47 35 HIS B C 1
ATOM 1233 O O . HIS B 1 56 ? -29.860 -16.860 51.882 1.00 29.84 35 HIS B O 1
ATOM 1240 N N . LYS B 1 57 ? -29.090 -18.946 51.326 1.00 30.15 36 LYS B N 1
ATOM 1241 C CA . LYS B 1 57 ? -30.002 -19.230 50.222 1.00 30.81 36 LYS B CA 1
ATOM 1242 C C . LYS B 1 57 ? -30.087 -18.139 49.142 1.00 29.99 36 LYS B C 1
ATOM 1243 O O . LYS B 1 57 ? -31.168 -17.633 48.869 1.00 30.70 36 LYS B O 1
ATOM 1249 N N . ILE B 1 58 ? -28.940 -17.796 48.536 1.00 29.19 37 ILE B N 1
ATOM 1250 C CA . ILE B 1 58 ? -28.885 -16.776 47.490 1.00 29.49 37 ILE B CA 1
ATOM 1251 C C . ILE B 1 58 ? -28.020 -17.285 46.326 1.00 29.38 37 ILE B C 1
ATOM 1252 O O . ILE B 1 58 ? -27.343 -18.315 46.490 1.00 29.54 37 ILE B O 1
ATOM 1257 N N . GLY B 1 59 ? -28.053 -16.592 45.168 1.00 28.82 38 GLY B N 1
ATOM 1258 C CA . GLY B 1 59 ? -27.341 -17.052 43.983 1.00 28.33 38 GLY B CA 1
ATOM 1259 C C . GLY B 1 59 ? -26.058 -16.338 43.651 1.00 28.66 38 GLY B C 1
ATOM 1260 O O . GLY B 1 59 ? -25.355 -16.746 42.716 1.00 29.41 38 GLY B O 1
ATOM 1261 N N . ALA B 1 60 ? -25.753 -15.273 44.404 1.00 28.21 39 ALA B N 1
ATOM 1262 C CA . ALA B 1 60 ? -24.571 -14.439 44.155 1.00 27.83 39 ALA B CA 1
ATOM 1263 C C . ALA B 1 60 ? -23.998 -13.892 45.440 1.00 27.96 39 ALA B C 1
ATOM 1264 O O . ALA B 1 60 ? -24.666 -13.869 46.474 1.00 28.58 39 ALA B O 1
ATOM 1266 N N . VAL B 1 61 ? -22.754 -13.443 45.349 1.00 27.76 40 VAL B N 1
ATOM 1267 C CA . VAL B 1 61 ? -21.949 -13.068 46.481 1.00 26.78 40 VAL B CA 1
ATOM 1268 C C . VAL B 1 61 ? -20.950 -12.023 45.942 1.00 27.70 40 VAL B C 1
ATOM 1269 O O . VAL B 1 61 ? -20.284 -12.272 44.894 1.00 27.25 40 VAL B O 1
ATOM 1273 N N . VAL B 1 62 ? -20.890 -10.856 46.594 1.00 28.41 41 VAL B N 1
ATOM 1274 C CA . VAL B 1 62 ? -20.024 -9.788 46.146 1.00 30.13 41 VAL B CA 1
ATOM 1275 C C . VAL B 1 62 ? -18.633 -9.960 46.749 1.00 30.97 41 VAL B C 1
ATOM 1276 O O . VAL B 1 62 ? -18.546 -10.123 47.954 1.00 31.12 41 VAL B O 1
ATOM 1280 N N . VAL B 1 63 ? -17.572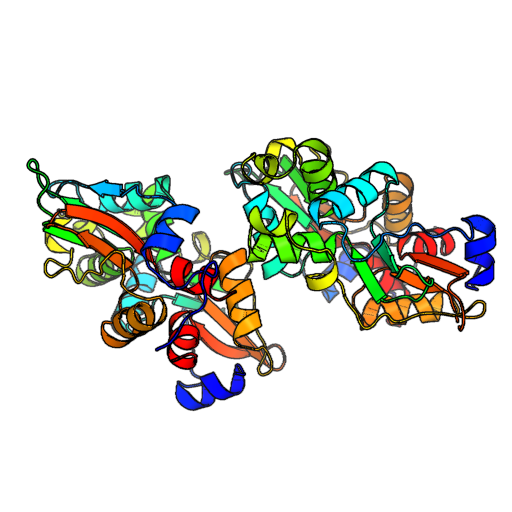 -9.932 45.922 1.00 31.86 42 VAL B N 1
ATOM 1281 C CA . VAL B 1 63 ? -16.176 -10.109 46.358 1.00 33.62 42 VAL B CA 1
ATOM 1282 C C . VAL B 1 63 ? -15.555 -8.743 46.686 1.00 35.04 42 VAL B C 1
ATOM 1283 O O . VAL B 1 63 ? -15.330 -7.958 45.769 1.00 35.08 42 VAL B O 1
ATOM 1287 N N . THR B 1 64 ? -15.280 -8.467 47.972 1.00 36.43 43 THR B N 1
ATOM 1288 C CA . THR B 1 64 ? -14.552 -7.246 48.383 1.00 38.10 43 THR B CA 1
ATOM 1289 C C . THR B 1 64 ? -13.217 -7.455 49.099 1.00 39.40 43 THR B C 1
ATOM 1290 O O . THR B 1 64 ? -12.943 -8.522 49.644 1.00 39.60 43 THR B O 1
ATOM 1294 N N . ASP B 1 65 ? -12.401 -6.405 49.104 1.00 41.18 44 ASP B N 1
ATOM 1295 C CA . ASP B 1 65 ? -11.094 -6.413 49.800 1.00 43.22 44 ASP B CA 1
ATOM 1296 C C . ASP B 1 65 ? -11.141 -5.958 51.278 1.00 44.02 44 ASP B C 1
ATOM 1297 O O . ASP B 1 65 ? -12.182 -5.510 51.774 1.00 44.31 44 ASP B O 1
ATOM 1302 N N . ALA B 1 66 ? -10.006 -6.079 51.965 1.00 44.95 45 ALA B N 1
ATOM 1303 C CA . ALA B 1 66 ? -9.876 -5.667 53.370 1.00 46.04 45 ALA B CA 1
ATOM 1304 C C . ALA B 1 66 ? -10.553 -4.312 53.579 1.00 46.80 45 ALA B C 1
ATOM 1305 O O . ALA B 1 66 ? -11.173 -4.058 54.612 1.00 47.22 45 ALA B O 1
ATOM 1307 N N . ASP B 1 67 ? -10.443 -3.469 52.551 1.00 47.30 46 ASP B N 1
ATOM 1308 C CA . ASP B 1 67 ? -10.755 -2.036 52.622 1.00 47.70 46 ASP B CA 1
ATOM 1309 C C . ASP B 1 67 ? -12.180 -1.666 52.323 1.00 47.27 46 ASP B C 1
ATOM 1310 O O . ASP B 1 67 ? -12.601 -0.548 52.612 1.00 47.61 46 ASP B O 1
ATOM 1315 N N . GLY B 1 68 ? -12.902 -2.578 51.685 1.00 46.32 47 GLY B N 1
ATOM 1316 C CA . GLY B 1 68 ? -14.287 -2.339 51.359 1.00 44.55 47 GLY B CA 1
ATOM 1317 C C . GLY B 1 68 ? -14.568 -2.268 49.867 1.00 43.57 47 GLY B C 1
ATOM 1318 O O . GLY B 1 68 ? -15.736 -2.243 49.446 1.00 43.52 47 GLY B O 1
ATOM 1319 N N . VAL B 1 69 ? -13.530 -2.232 49.039 1.00 42.03 48 VAL B N 1
ATOM 1320 C CA . VAL B 1 69 ? -13.801 -2.047 47.597 1.00 40.39 48 VAL B CA 1
ATOM 1321 C C . VAL B 1 69 ? -14.289 -3.316 46.917 1.00 39.04 48 VAL B C 1
ATOM 1322 O O . VAL B 1 69 ? -13.913 -4.450 47.290 1.00 39.53 48 VAL B O 1
ATOM 1326 N N . VAL B 1 70 ? -15.186 -3.119 45.955 1.00 37.27 49 VAL B N 1
ATOM 1327 C CA . VAL B 1 70 ? -15.735 -4.223 45.153 1.00 35.36 49 VAL B CA 1
ATOM 1328 C C . VAL B 1 70 ? -14.710 -4.698 44.136 1.00 34.69 49 VAL B C 1
ATOM 1329 O O . VAL B 1 70 ? -14.286 -3.946 43.259 1.00 34.58 49 VAL B O 1
ATOM 1333 N N . LEU B 1 71 ? -14.313 -5.953 44.269 1.00 33.51 50 LEU B N 1
ATOM 1334 C CA . LEU B 1 71 ? -13.299 -6.515 43.416 1.00 32.73 50 LEU B CA 1
ATOM 1335 C C . LEU B 1 71 ? -13.969 -7.310 42.282 1.00 33.11 50 LEU B C 1
ATOM 1336 O O . LEU B 1 71 ? -13.433 -7.390 41.151 1.00 33.47 50 LEU B O 1
ATOM 1341 N N . GLY B 1 72 ? -15.127 -7.905 42.594 1.00 32.08 51 GLY B N 1
ATOM 1342 C CA . GLY B 1 72 ? -15.862 -8.705 41.626 1.00 30.69 51 GLY B CA 1
ATOM 1343 C C . GLY B 1 72 ? -17.175 -9.296 42.116 1.00 30.28 51 GLY B C 1
ATOM 1344 O O . GLY B 1 72 ? -17.598 -9.071 43.246 1.00 30.63 51 GLY B O 1
ATOM 1345 N N . ILE B 1 73 ? -17.825 -10.061 41.250 1.00 29.21 52 ILE B N 1
ATOM 1346 C CA . ILE B 1 73 ? -19.055 -10.806 41.601 1.00 28.51 52 ILE B CA 1
ATOM 1347 C C . ILE B 1 73 ? -18.909 -12.285 41.198 1.00 28.65 52 ILE B C 1
ATOM 1348 O O . ILE B 1 73 ? -18.376 -12.624 40.112 1.00 29.52 52 ILE B O 1
ATOM 1353 N N . PHE B 1 74 ? -19.367 -13.177 42.061 1.00 28.29 53 PHE B N 1
ATOM 1354 C CA . PHE B 1 74 ? -19.256 -14.625 41.749 1.00 27.72 53 PHE B CA 1
ATOM 1355 C C . PHE B 1 74 ? -20.602 -15.274 42.034 1.00 27.97 53 PHE B C 1
ATOM 1356 O O . PHE B 1 74 ? -21.145 -15.124 43.159 1.00 27.72 53 PHE B O 1
ATOM 1364 N N . THR B 1 75 ? -21.151 -15.944 41.010 1.00 27.79 54 THR B N 1
ATOM 1365 C CA . THR B 1 75 ? -22.480 -16.562 41.114 1.00 27.77 54 THR B CA 1
ATOM 1366 C C . THR B 1 75 ? -22.467 -18.073 40.821 1.00 28.70 54 THR B C 1
ATOM 1367 O O . THR B 1 75 ? -21.420 -18.670 40.454 1.00 29.25 54 THR B O 1
ATOM 1371 N N . GLU B 1 76 ? -23.640 -18.687 40.973 1.00 28.23 55 GLU B N 1
ATOM 1372 C CA . GLU B 1 76 ? -23.810 -20.084 40.620 1.00 28.90 55 GLU B CA 1
ATOM 1373 C C . GLU B 1 76 ? -23.449 -20.366 39.163 1.00 28.76 55 GLU B C 1
ATOM 1374 O O . GLU B 1 76 ? -23.057 -21.476 38.833 1.00 28.60 55 GLU B O 1
ATOM 1380 N N . ARG B 1 77 ? -23.536 -19.374 38.288 1.00 28.45 56 ARG B N 1
ATOM 1381 C CA . ARG B 1 77 ? -23.076 -19.571 36.896 1.00 28.36 56 ARG B CA 1
ATOM 1382 C C . ARG B 1 77 ? -21.562 -19.754 36.769 1.00 28.20 56 ARG B C 1
ATOM 1383 O O . ARG B 1 77 ? -21.112 -20.643 36.056 1.00 28.02 56 ARG B O 1
ATOM 1391 N N . ASP B 1 78 ? -20.800 -18.904 37.456 1.00 28.18 57 ASP B N 1
ATOM 1392 C CA . ASP B 1 78 ? -19.364 -19.090 37.629 1.00 29.14 57 ASP B CA 1
ATOM 1393 C C . ASP B 1 78 ? -18.937 -20.483 38.206 1.00 28.93 57 ASP B C 1
ATOM 1394 O O . ASP B 1 78 ? -17.935 -21.079 37.750 1.00 28.85 57 ASP B O 1
ATOM 1399 N N . LEU B 1 79 ? -19.682 -20.981 39.202 1.00 5.69 58 LEU B N 1
ATOM 1400 C CA . LEU B 1 79 ? -19.475 -22.372 39.710 1.00 5.69 58 LEU B CA 1
ATOM 1401 C C . LEU B 1 79 ? -19.472 -23.438 38.587 1.00 5.69 58 LEU B C 1
ATOM 1402 O O . LEU B 1 79 ? -18.479 -24.101 38.385 1.00 28.15 58 LEU B O 1
ATOM 1407 N N . VAL B 1 80 ? -20.611 -23.553 37.874 1.00 5.69 59 VAL B N 1
ATOM 1408 C CA . VAL B 1 80 ? -20.744 -24.396 36.642 1.00 5.69 59 VAL B CA 1
ATOM 1409 C C . VAL B 1 80 ? -19.507 -24.328 35.704 1.00 5.69 59 VAL B C 1
ATOM 1410 O O . VAL B 1 80 ? -18.918 -25.375 35.337 1.00 28.22 59 VAL B O 1
ATOM 1414 N N . LYS B 1 81 ? -19.173 -23.090 35.299 1.00 29.60 60 LYS B N 1
ATOM 1415 C CA . LYS B 1 81 ? -18.065 -22.828 34.363 1.00 30.34 60 LYS B CA 1
ATOM 1416 C C . LYS B 1 81 ? -16.782 -23.487 34.872 1.00 30.35 60 LYS B C 1
ATOM 1417 O O . LYS B 1 81 ? -16.088 -24.211 34.122 1.00 30.80 60 LYS B O 1
ATOM 1423 N N . ALA B 1 82 ? -16.495 -23.243 36.157 1.00 29.67 61 ALA B N 1
ATOM 1424 C CA . ALA B 1 82 ? -15.288 -23.767 36.790 1.00 29.07 61 ALA B CA 1
ATOM 1425 C C . ALA B 1 82 ? -15.243 -25.302 36.812 1.00 28.91 61 ALA B C 1
ATOM 1426 O O . ALA B 1 82 ? -14.208 -25.875 36.448 1.00 29.12 61 ALA B O 1
ATOM 1428 N N . VAL B 1 83 ? -16.338 -25.966 37.217 1.00 27.99 62 VAL B N 1
ATOM 1429 C CA . VAL B 1 83 ? -16.264 -27.400 37.363 1.00 27.47 62 VAL B CA 1
ATOM 1430 C C . VAL B 1 83 ? -16.258 -28.030 35.997 1.00 27.24 62 VAL B C 1
ATOM 1431 O O . VAL B 1 83 ? -15.696 -29.097 35.804 1.00 26.45 62 VAL B O 1
ATOM 1435 N N . ALA B 1 84 ? -16.884 -27.343 35.053 1.00 27.39 63 ALA B N 1
ATOM 1436 C CA . ALA B 1 84 ? -16.935 -27.810 33.671 1.00 27.76 63 ALA B CA 1
ATOM 1437 C C . ALA B 1 84 ? -15.521 -27.912 33.111 1.00 28.02 63 ALA B C 1
ATOM 1438 O O . ALA B 1 84 ? -15.163 -28.925 32.518 1.00 27.28 63 ALA B O 1
ATOM 1440 N N . GLY B 1 85 ? -14.718 -26.870 33.356 1.00 29.04 64 GLY B N 1
ATOM 1441 C CA . GLY B 1 85 ? -13.355 -26.767 32.839 1.00 29.40 64 GLY B CA 1
ATOM 1442 C C . GLY B 1 85 ? -12.294 -27.501 33.624 1.00 30.46 64 GLY B C 1
ATOM 1443 O O . GLY B 1 85 ? -11.407 -28.100 33.037 1.00 30.79 64 GLY B O 1
ATOM 1444 N N . GLN B 1 86 ? -12.379 -27.485 34.949 1.00 31.62 65 GLN B N 1
ATOM 1445 C CA . GLN B 1 86 ? -11.289 -28.007 35.775 1.00 33.34 65 GLN B CA 1
ATOM 1446 C C . GLN B 1 86 ? -11.676 -29.074 36.826 1.00 33.98 65 GLN B C 1
ATOM 1447 O O . GLN B 1 86 ? -10.858 -29.415 37.675 1.00 34.51 65 GLN B O 1
ATOM 1453 N N . GLY B 1 87 ? -12.907 -29.576 36.799 1.00 34.79 66 GLY B N 1
ATOM 1454 C CA . GLY B 1 87 ? -13.335 -30.649 37.708 1.00 35.04 66 GLY B CA 1
ATOM 1455 C C . GLY B 1 87 ? -13.119 -30.354 39.178 1.00 35.29 66 GLY B C 1
ATOM 1456 O O . GLY B 1 87 ? -13.116 -29.211 39.587 1.00 35.88 66 GLY B O 1
ATOM 1457 N N . ALA B 1 88 ? -12.895 -31.403 39.959 1.00 35.47 67 ALA B N 1
ATOM 1458 C CA . ALA B 1 88 ? -12.739 -31.299 41.414 1.00 35.22 67 ALA B CA 1
ATOM 1459 C C . ALA B 1 88 ? -11.643 -30.336 41.915 1.00 35.05 67 ALA B C 1
ATOM 1460 O O . ALA B 1 88 ? -11.754 -29.774 43.010 1.00 34.89 67 ALA B O 1
ATOM 1462 N N . ALA B 1 89 ? -10.596 -30.140 41.122 1.00 35.28 68 ALA B N 1
ATOM 1463 C CA . ALA B 1 89 ? -9.497 -29.270 41.520 1.00 35.84 68 ALA B CA 1
ATOM 1464 C C . ALA B 1 89 ? -9.959 -27.801 41.675 1.00 36.48 68 ALA B C 1
ATOM 1465 O O . ALA B 1 89 ? -9.385 -27.024 42.454 1.00 36.31 68 ALA B O 1
ATOM 1467 N N . SER B 1 90 ? -11.009 -27.440 40.949 1.00 36.58 69 SER B N 1
ATOM 1468 C CA . SER B 1 90 ? -11.433 -26.078 40.934 1.00 37.19 69 SER B CA 1
ATOM 1469 C C . SER B 1 90 ? -12.027 -25.638 42.273 1.00 36.99 69 SER B C 1
ATOM 1470 O O . SER B 1 90 ? -12.026 -24.465 42.584 1.00 36.70 69 SER B O 1
ATOM 1473 N N . LEU B 1 91 ? -12.467 -26.584 43.093 1.00 36.74 70 LEU B N 1
ATOM 1474 C CA . LEU B 1 91 ? -12.986 -26.256 44.433 1.00 36.70 70 LEU B CA 1
ATOM 1475 C C . LEU B 1 91 ? -11.959 -25.652 45.367 1.00 36.88 70 LEU B C 1
ATOM 1476 O O . LEU B 1 91 ? -12.312 -25.010 46.353 1.00 36.83 70 LEU B O 1
ATOM 1481 N N . GLN B 1 92 ? -10.694 -25.916 45.067 1.00 37.06 71 GLN B N 1
ATOM 1482 C CA . GLN B 1 92 ? -9.589 -25.500 45.909 1.00 37.38 71 GLN B CA 1
ATOM 1483 C C . GLN B 1 92 ? -9.052 -24.163 45.470 1.00 37.12 71 GLN B C 1
ATOM 1484 O O . GLN B 1 92 ? -8.472 -23.447 46.273 1.00 36.79 71 GLN B O 1
ATOM 1490 N N . GLN B 1 93 ? -9.272 -23.831 44.195 1.00 37.33 72 GLN B N 1
ATOM 1491 C CA . GLN B 1 93 ? -8.873 -22.542 43.590 1.00 37.80 72 GLN B CA 1
ATOM 1492 C C . GLN B 1 93 ? -9.564 -21.333 44.261 1.00 37.18 72 GLN B C 1
ATOM 1493 O O . GLN B 1 93 ? -10.696 -21.424 44.767 1.00 37.41 72 GLN B O 1
ATOM 1499 N N . SER B 1 94 ? -8.887 -20.196 44.261 1.00 36.62 73 SER B N 1
ATOM 1500 C CA . SER B 1 94 ? -9.448 -18.987 44.856 1.00 36.06 73 SER B CA 1
ATOM 1501 C C . SER B 1 94 ? -10.575 -18.373 44.030 1.00 35.79 73 SER B C 1
ATOM 1502 O O . SER B 1 94 ? -10.519 -18.327 42.800 1.00 35.23 73 SER B O 1
ATOM 1505 N N . VAL B 1 95 ? -11.585 -17.860 44.725 1.00 35.90 74 VAL B N 1
ATOM 1506 C CA . VAL B 1 95 ? -12.773 -17.250 44.083 1.00 35.13 74 VAL B CA 1
ATOM 1507 C C . VAL B 1 95 ? -12.410 -16.151 43.054 1.00 35.28 74 VAL B C 1
ATOM 1508 O O . VAL B 1 95 ? -13.187 -15.855 42.141 1.00 34.14 74 VAL B O 1
ATOM 1512 N N . SER B 1 96 ? -11.202 -15.599 43.200 1.00 35.62 75 SER B N 1
ATOM 1513 C CA . SER B 1 96 ? -10.691 -14.550 42.334 1.00 35.92 75 SER B CA 1
ATOM 1514 C C . SER B 1 96 ? -10.373 -15.007 40.902 1.00 35.50 75 SER B C 1
ATOM 1515 O O . SER B 1 96 ? -10.360 -14.175 39.991 1.00 35.27 75 SER B O 1
ATOM 1518 N N . VAL B 1 97 ? -10.113 -16.290 40.677 1.00 35.13 76 VAL B N 1
ATOM 1519 C CA . VAL B 1 97 ? -9.809 -16.721 39.307 1.00 35.53 76 VAL B CA 1
ATOM 1520 C C . VAL B 1 97 ? -11.067 -16.985 38.484 1.00 35.91 76 VAL B C 1
ATOM 1521 O O . VAL B 1 97 ? -10.970 -17.123 37.261 1.00 36.08 76 VAL B O 1
ATOM 1525 N N . ALA B 1 98 ? -12.235 -17.078 39.133 1.00 35.81 77 ALA B N 1
ATOM 1526 C CA . ALA B 1 98 ? -13.492 -17.407 38.414 1.00 35.92 77 ALA B CA 1
ATOM 1527 C C . ALA B 1 98 ? -14.517 -16.299 38.384 1.00 36.18 77 ALA B C 1
ATOM 1528 O O . ALA B 1 98 ? -15.467 -16.393 37.625 1.00 36.39 77 ALA B O 1
ATOM 1530 N N . MET B 1 99 ? -14.305 -15.266 39.207 1.00 35.91 78 MET B N 1
ATOM 1531 C CA . MET B 1 99 ? -15.250 -14.186 39.406 1.00 35.22 78 MET B CA 1
ATOM 1532 C C . MET B 1 99 ? -15.198 -13.221 38.237 1.00 35.16 78 MET B C 1
ATOM 1533 O O . MET B 1 99 ? -14.181 -13.144 37.560 1.00 34.85 78 MET B O 1
ATOM 1538 N N . THR B 1 100 ? -16.288 -12.481 38.015 1.00 35.14 79 THR B N 1
ATOM 1539 C CA . THR B 1 100 ? -16.290 -11.413 37.026 1.00 35.39 79 THR B CA 1
ATOM 1540 C C . THR B 1 100 ? -15.784 -10.125 37.667 1.00 35.90 79 THR B C 1
ATOM 1541 O O . THR B 1 100 ? -16.338 -9.666 38.672 1.00 36.39 79 THR B O 1
ATOM 1545 N N . LYS B 1 101 ? -14.724 -9.563 37.088 1.00 35.84 80 LYS B N 1
ATOM 1546 C CA . LYS B 1 101 ? -14.039 -8.395 37.679 1.00 35.79 80 LYS B CA 1
ATOM 1547 C C . LYS B 1 101 ? -14.774 -7.098 37.301 1.00 35.84 80 LYS B C 1
ATOM 1548 O O . LYS B 1 101 ? -14.835 -6.175 38.106 1.00 35.68 80 LYS B O 1
ATOM 1554 N N . ASN B 1 102 ? -15.351 -7.067 36.088 1.00 35.73 81 ASN B N 1
ATOM 1555 C CA . ASN B 1 102 ? -15.993 -5.874 35.513 1.00 35.26 81 ASN B CA 1
ATOM 1556 C C . ASN B 1 102 ? -17.468 -5.842 35.815 1.00 34.68 81 ASN B C 1
ATOM 1557 O O . ASN B 1 102 ? -18.243 -6.380 35.048 1.00 34.55 81 ASN B O 1
ATOM 1562 N N . VAL B 1 103 ? -17.853 -5.189 36.916 1.00 33.42 82 VAL B N 1
ATOM 1563 C CA . VAL B 1 103 ? -19.190 -5.359 37.493 1.00 32.75 82 VAL B CA 1
ATOM 1564 C C . VAL B 1 103 ? -20.101 -4.183 37.171 1.00 32.00 82 VAL B C 1
ATOM 1565 O O . VAL B 1 103 ? -19.805 -3.086 37.577 1.00 33.49 82 VAL B O 1
ATOM 1569 N N . VAL B 1 104 ? -21.218 -4.392 36.484 1.00 31.12 83 VAL B N 1
ATOM 1570 C CA . VAL B 1 104 ? -22.110 -3.268 36.217 1.00 30.60 83 VAL B CA 1
ATOM 1571 C C . VAL B 1 104 ? -23.062 -2.942 37.342 1.00 30.87 83 VAL B C 1
ATOM 1572 O O . VAL B 1 104 ? -23.437 -3.800 38.129 1.00 30.10 83 VAL B O 1
ATOM 1576 N N . ARG B 1 105 ? -23.443 -1.671 37.432 1.00 31.67 84 ARG B N 1
ATOM 1577 C CA . ARG B 1 105 ? -24.195 -1.206 38.619 1.00 33.61 84 ARG B CA 1
ATOM 1578 C C . ARG B 1 105 ? -25.469 -0.429 38.286 1.00 33.46 84 ARG B C 1
ATOM 1579 O O . ARG B 1 105 ? -25.648 0.027 37.155 1.00 33.43 84 ARG B O 1
ATOM 1587 N N . CYS B 1 106 ? -26.340 -0.291 39.283 1.00 33.80 85 CYS B N 1
ATOM 1588 C CA . CYS B 1 106 ? -27.457 0.644 39.191 1.00 35.05 85 CYS B CA 1
ATOM 1589 C C . CYS B 1 106 ? -27.508 1.696 40.346 1.00 35.79 85 CYS B C 1
ATOM 1590 O O . CYS B 1 106 ? -26.713 1.668 41.272 1.00 35.99 85 CYS B O 1
ATOM 1593 N N . GLN B 1 107 ? -28.462 2.608 40.285 1.00 36.59 86 GLN B N 1
ATOM 1594 C CA . GLN B 1 107 ? -28.540 3.755 41.205 1.00 37.30 86 GLN B CA 1
ATOM 1595 C C . GLN B 1 107 ? -29.889 3.685 41.927 1.00 37.98 86 GLN B C 1
ATOM 1596 O O . GLN B 1 107 ? -30.796 2.963 41.489 1.00 38.64 86 GLN B O 1
ATOM 1602 N N . HIS B 1 108 ? -30.051 4.457 43.000 1.00 38.39 87 HIS B N 1
ATOM 1603 C CA . HIS B 1 108 ? -31.341 4.518 43.701 1.00 38.84 87 HIS B CA 1
ATOM 1604 C C . HIS B 1 108 ? -32.528 4.844 42.795 1.00 38.08 87 HIS B C 1
ATOM 1605 O O . HIS B 1 108 ? -33.629 4.329 42.991 1.00 37.44 87 HIS B O 1
ATOM 1612 N N . ASN B 1 109 ? -32.255 5.657 41.783 1.00 37.72 88 ASN B N 1
ATOM 1613 C CA . ASN B 1 109 ? -33.263 6.202 40.873 1.00 37.39 88 ASN B CA 1
ATOM 1614 C C . ASN B 1 109 ? -33.344 5.455 39.536 1.00 36.62 88 ASN B C 1
ATOM 1615 O O . ASN B 1 109 ? -34.083 5.839 38.628 1.00 36.48 88 ASN B O 1
ATOM 1620 N N . SER B 1 110 ? -32.557 4.399 39.397 1.00 36.16 89 SER B N 1
ATOM 1621 C CA . SER B 1 110 ? -32.757 3.509 38.267 1.00 35.48 89 SER B CA 1
ATOM 1622 C C . SER B 1 110 ? -34.160 2.920 38.329 1.00 35.18 89 SER B C 1
ATOM 1623 O O . SER B 1 110 ? -34.711 2.688 39.406 1.00 35.63 89 SER B O 1
ATOM 1626 N N . THR B 1 111 ? -34.733 2.647 37.176 1.00 34.49 90 THR B N 1
ATOM 1627 C CA . THR B 1 111 ? -36.022 1.978 37.140 1.00 33.91 90 THR B CA 1
ATOM 1628 C C . THR B 1 111 ? -35.919 0.488 36.794 1.00 34.13 90 THR B C 1
ATOM 1629 O O . THR B 1 111 ? -35.007 0.005 36.113 1.00 34.44 90 THR B O 1
ATOM 1633 N N . THR B 1 112 ? -36.884 -0.226 37.342 1.00 20.00 91 THR B N 1
ATOM 1634 C CA . THR B 1 112 ? -37.369 -1.487 36.876 1.00 20.00 91 THR B CA 1
ATOM 1635 C C . THR B 1 112 ? -37.396 -1.808 35.353 1.00 20.00 91 THR B C 1
ATOM 1636 O O . THR B 1 112 ? -37.074 -2.917 35.009 1.00 36.02 91 THR B O 1
ATOM 1640 N N . ASP B 1 113 ? -37.743 -0.882 34.454 1.00 35.70 92 ASP B N 1
ATOM 1641 C CA . ASP B 1 113 ? -37.527 -1.122 33.034 1.00 35.95 92 ASP B CA 1
ATOM 1642 C C . ASP B 1 113 ? -36.076 -1.134 32.639 1.00 35.98 92 ASP B C 1
ATOM 1643 O O . ASP B 1 113 ? -35.673 -1.927 31.799 1.00 35.52 92 ASP B O 1
ATOM 1648 N N . GLN B 1 114 ? -35.271 -0.219 33.173 1.00 35.94 93 GLN B N 1
ATOM 1649 C CA . GLN B 1 114 ? -33.892 -0.137 32.712 1.00 35.52 93 GLN B CA 1
ATOM 1650 C C . GLN B 1 114 ? -33.217 -1.430 33.187 1.00 35.95 93 GLN B C 1
ATOM 1651 O O . GLN B 1 114 ? -32.489 -2.147 32.418 1.00 36.01 93 GLN B O 1
ATOM 1657 N N . LEU B 1 115 ? -33.487 -1.767 34.438 1.00 35.26 94 LEU B N 1
ATOM 1658 C CA . LEU B 1 115 ? -32.892 -2.985 34.977 1.00 35.28 94 LEU B CA 1
ATOM 1659 C C . LEU B 1 115 ? -33.166 -4.255 34.107 1.00 34.83 94 LEU B C 1
ATOM 1660 O O . LEU B 1 115 ? -32.266 -5.058 33.874 1.00 34.08 94 LEU B O 1
ATOM 1665 N N . MET B 1 116 ? -34.391 -4.389 33.598 1.00 34.44 95 MET B N 1
ATOM 1666 C CA . MET B 1 116 ? -34.753 -5.476 32.714 1.00 34.55 95 MET B CA 1
ATOM 1667 C C . MET B 1 116 ? -33.949 -5.499 31.410 1.00 34.00 95 MET B C 1
ATOM 1668 O O . MET B 1 116 ? -33.589 -6.574 30.902 1.00 33.87 95 MET B O 1
ATOM 1673 N N . GLU B 1 117 ? -33.633 -4.328 30.873 1.00 33.18 96 GLU B N 1
ATOM 1674 C CA . GLU B 1 117 ? -32.958 -4.273 29.594 1.00 32.45 96 GLU B CA 1
ATOM 1675 C C . GLU B 1 117 ? -31.511 -4.674 29.849 1.00 32.18 96 GLU B C 1
ATOM 1676 O O . GLU B 1 117 ? -30.905 -5.405 29.049 1.00 31.43 96 GLU B O 1
ATOM 1682 N N . ILE B 1 118 ? -30.985 -4.156 30.971 1.00 32.28 97 ILE B N 1
ATOM 1683 C CA . ILE B 1 118 ? -29.598 -4.352 31.384 1.00 32.43 97 ILE B CA 1
ATOM 1684 C C . ILE B 1 118 ? -29.398 -5.853 31.633 1.00 32.78 97 ILE B C 1
ATOM 1685 O O . ILE B 1 118 ? -28.506 -6.469 31.014 1.00 33.05 97 ILE B O 1
ATOM 1690 N N . MET B 1 119 ? -30.247 -6.459 32.463 1.00 31.93 98 MET B N 1
ATOM 1691 C CA . MET B 1 119 ? -30.209 -7.909 32.655 1.00 31.71 98 MET B CA 1
ATOM 1692 C C . MET B 1 119 ? -30.293 -8.719 31.336 1.00 30.38 98 MET B C 1
ATOM 1693 O O . MET B 1 119 ? -29.477 -9.598 31.124 1.00 30.06 98 MET B O 1
ATOM 1698 N N . THR B 1 120 ? -31.288 -8.433 30.470 1.00 29.90 99 THR B N 1
ATOM 1699 C CA . THR B 1 120 ? -31.466 -9.125 29.174 1.00 29.73 99 THR B CA 1
ATOM 1700 C C . THR B 1 120 ? -30.264 -9.005 28.264 1.00 30.06 99 THR B C 1
ATOM 1701 O O . THR B 1 120 ? -29.794 -10.004 27.795 1.00 30.99 99 THR B O 1
ATOM 1705 N N . GLY B 1 121 ? -29.762 -7.787 28.017 1.00 30.50 100 GLY B N 1
ATOM 1706 C CA . GLY B 1 121 ? -28.621 -7.583 27.110 1.00 30.15 100 GLY B CA 1
ATOM 1707 C C . GLY B 1 121 ? -27.283 -8.126 27.597 1.00 30.57 100 GLY B C 1
ATOM 1708 O O . GLY B 1 121 ? -26.544 -8.784 26.830 1.00 30.79 100 GLY B O 1
ATOM 1709 N N . GLY B 1 122 ? -26.989 -7.847 28.875 1.00 30.08 101 GLY B N 1
ATOM 1710 C CA . GLY B 1 122 ? -25.761 -8.242 29.540 1.00 30.10 101 GLY B CA 1
ATOM 1711 C C . GLY B 1 122 ? -25.692 -9.743 29.757 1.00 30.80 101 GLY B C 1
ATOM 1712 O O . GLY B 1 122 ? -24.636 -10.358 29.639 1.00 31.26 101 GLY B O 1
ATOM 1713 N N . ARG B 1 123 ? -26.833 -10.350 30.050 1.00 31.36 102 ARG B N 1
ATOM 1714 C CA . ARG B 1 123 ? -26.947 -11.796 30.236 1.00 30.71 102 ARG B CA 1
ATOM 1715 C C . ARG B 1 123 ? -26.461 -12.172 31.632 1.00 29.70 102 ARG B C 1
ATOM 1716 O O . ARG B 1 123 ? -25.662 -13.106 31.845 1.00 29.14 102 ARG B O 1
ATOM 1724 N N . PHE B 1 124 ? -26.969 -11.407 32.591 1.00 28.53 103 PHE B N 1
ATOM 1725 C CA . PHE B 1 124 ? -26.697 -11.643 34.011 1.00 28.64 103 PHE B CA 1
ATOM 1726 C C . PHE B 1 124 ? -27.931 -11.203 34.776 1.00 29.08 103 PHE B C 1
ATOM 1727 O O . PHE B 1 124 ? -28.839 -10.648 34.182 1.00 29.61 103 PHE B O 1
ATOM 1735 N N . ARG B 1 125 ? -27.936 -11.426 36.085 1.00 29.05 104 ARG B N 1
ATOM 1736 C CA . ARG B 1 125 ? -29.150 -11.540 36.873 1.00 28.69 104 ARG B CA 1
ATOM 1737 C C . ARG B 1 125 ? -29.088 -10.819 38.208 1.00 29.17 104 ARG B C 1
ATOM 1738 O O . ARG B 1 125 ? -30.052 -10.841 39.008 1.00 29.57 104 ARG B O 1
ATOM 1746 N N . HIS B 1 126 ? -27.936 -10.220 38.463 1.00 28.95 105 HIS B N 1
ATOM 1747 C CA . HIS B 1 126 ? -27.693 -9.519 39.695 1.00 28.95 105 HIS B CA 1
ATOM 1748 C C . HIS B 1 126 ? -27.095 -8.187 39.364 1.00 29.80 105 HIS B C 1
ATOM 1749 O O . HIS B 1 126 ? -26.127 -8.084 38.610 1.00 30.66 105 HIS B O 1
ATOM 1756 N N . VAL B 1 127 ? -27.686 -7.146 39.900 1.00 30.41 106 VAL B N 1
ATOM 1757 C CA . VAL B 1 127 ? -26.986 -5.864 39.849 1.00 31.34 106 VAL B CA 1
ATOM 1758 C C . VAL B 1 127 ? -26.847 -5.154 41.220 1.00 31.86 106 VAL B C 1
ATOM 1759 O O . VAL B 1 127 ? -27.835 -4.753 41.833 1.00 31.84 106 VAL B O 1
ATOM 1763 N N . PRO B 1 128 ? -25.601 -5.032 41.703 1.00 32.07 107 PRO B N 1
ATOM 1764 C CA . PRO B 1 128 ? -25.278 -4.279 42.928 1.00 32.57 107 PRO B CA 1
ATOM 1765 C C . PRO B 1 128 ? -25.539 -2.767 42.830 1.00 33.58 107 PRO B C 1
ATOM 1766 O O . PRO B 1 128 ? -25.286 -2.148 41.807 1.00 34.99 107 PRO B O 1
ATOM 1770 N N . VAL B 1 129 ? -26.059 -2.195 43.900 1.00 34.68 108 VAL B N 1
ATOM 1771 C CA . VAL B 1 129 ? -26.479 -0.791 43.938 1.00 36.01 108 VAL B CA 1
ATOM 1772 C C . VAL B 1 129 ? -25.329 0.118 44.395 1.00 37.33 108 VAL B C 1
ATOM 1773 O O . VAL B 1 129 ? -24.674 -0.170 45.390 1.00 37.24 108 VAL B O 1
ATOM 1777 N N . GLU B 1 130 ? -25.088 1.218 43.691 1.00 39.58 109 GLU B N 1
ATOM 1778 C CA . GLU B 1 130 ? -24.156 2.250 44.201 1.00 41.59 109 GLU B CA 1
ATOM 1779 C C . GLU B 1 130 ? -24.750 3.616 44.513 1.00 42.00 109 GLU B C 1
ATOM 1780 O O . GLU B 1 130 ? -25.617 4.127 43.802 1.00 41.84 109 GLU B O 1
ATOM 1786 N N . GLU B 1 131 ? -24.356 4.072 45.706 1.00 43.78 110 GLU B N 1
ATOM 1787 C CA . GLU B 1 131 ? -24.591 5.418 46.254 1.00 45.78 110 GLU B CA 1
ATOM 1788 C C . GLU B 1 131 ? -23.299 6.005 46.868 1.00 45.99 110 GLU B C 1
ATOM 1789 O O . GLU B 1 131 ? -22.731 5.467 47.828 1.00 45.75 110 GLU B O 1
ATOM 1795 N N . ASN B 1 132 ? -22.867 7.125 46.285 1.00 46.60 111 ASN B N 1
ATOM 1796 C CA . ASN B 1 132 ? -21.706 7.876 46.734 1.00 46.66 111 ASN B CA 1
ATOM 1797 C C . ASN B 1 132 ? -20.479 7.040 46.649 1.00 46.44 111 ASN B C 1
ATOM 1798 O O . ASN B 1 132 ? -19.724 6.941 47.633 1.00 46.80 111 ASN B O 1
ATOM 1803 N N . GLY B 1 133 ? -20.298 6.440 45.473 1.00 46.01 112 GLY B N 1
ATOM 1804 C CA . GLY B 1 133 ? -19.206 5.527 45.238 1.00 45.76 112 GLY B CA 1
ATOM 1805 C C . GLY B 1 133 ? -19.227 4.360 46.198 1.00 45.63 112 GLY B C 1
ATOM 1806 O O . GLY B 1 133 ? -18.259 3.606 46.244 1.00 46.08 112 GLY B O 1
ATOM 1807 N N . ARG B 1 134 ? -20.304 4.195 46.973 1.00 44.76 113 ARG B N 1
ATOM 1808 C CA . ARG B 1 134 ? -20.366 3.074 47.916 1.00 44.47 113 ARG B CA 1
ATOM 1809 C C . ARG B 1 134 ? -21.363 2.012 47.493 1.00 42.62 113 ARG B C 1
ATOM 1810 O O . ARG B 1 134 ? -22.318 2.281 46.786 1.00 42.11 113 ARG B O 1
ATOM 1818 N N . LEU B 1 135 ? -21.104 0.790 47.959 1.00 20.00 114 LEU B N 1
ATOM 1819 C CA . LEU B 1 135 ? -22.007 -0.334 47.818 1.00 20.00 114 LEU B CA 1
ATOM 1820 C C . LEU B 1 135 ? -23.208 -0.161 48.763 1.00 20.00 114 LEU B C 1
ATOM 1821 O O . LEU B 1 135 ? -23.005 0.031 49.958 1.00 38.62 114 LEU B O 1
ATOM 1826 N N . ALA B 1 136 ? -24.437 -0.207 48.242 1.00 37.43 115 ALA B N 1
ATOM 1827 C CA . ALA B 1 136 ? -25.611 0.128 49.050 1.00 35.90 115 ALA B CA 1
ATOM 1828 C C . ALA B 1 136 ? -26.769 -0.845 48.922 1.00 34.88 115 ALA B C 1
ATOM 1829 O O . ALA B 1 136 ? -27.889 -0.539 49.332 1.00 35.29 115 ALA B O 1
ATOM 1831 N N . GLY B 1 137 ? -26.513 -2.020 48.370 1.00 33.21 116 GLY B N 1
ATOM 1832 C CA . GLY B 1 137 ? -27.555 -3.044 48.260 1.00 31.53 116 GLY B CA 1
ATOM 1833 C C . GLY B 1 137 ? -27.374 -3.918 47.038 1.00 30.17 116 GLY B C 1
ATOM 1834 O O . GLY B 1 137 ? -26.420 -3.760 46.274 1.00 30.57 116 GLY B O 1
ATOM 1835 N N . ILE B 1 138 ? -28.301 -4.827 46.811 1.00 28.85 117 ILE B N 1
ATOM 1836 C CA . ILE B 1 138 ? -28.261 -5.641 45.571 1.00 27.16 117 ILE B CA 1
ATOM 1837 C C . ILE B 1 138 ? -29.703 -5.880 45.048 1.00 26.87 117 ILE B C 1
ATOM 1838 O O . ILE B 1 138 ? -30.623 -6.123 45.862 1.00 26.17 117 ILE B O 1
ATOM 1843 N N . ILE B 1 139 ? -29.889 -5.827 43.725 1.00 25.51 118 ILE B N 1
ATOM 1844 C CA . ILE B 1 139 ? -31.156 -6.210 43.098 1.00 25.35 118 ILE B CA 1
ATOM 1845 C C . ILE B 1 139 ? -30.981 -7.431 42.198 1.00 26.00 118 ILE B C 1
ATOM 1846 O O . ILE B 1 139 ? -30.084 -7.454 41.346 1.00 26.91 118 ILE B O 1
ATOM 1851 N N . SER B 1 140 ? -31.881 -8.410 42.339 1.00 25.69 119 SER B N 1
ATOM 1852 C CA . SER B 1 140 ? -31.873 -9.615 41.485 1.00 25.68 119 SER B CA 1
ATOM 1853 C C . SER B 1 140 ? -33.092 -9.663 40.580 1.00 25.70 119 SER B C 1
ATOM 1854 O O . SER B 1 140 ? -34.094 -8.992 40.835 1.00 25.77 119 SER B O 1
ATOM 1857 N N . ILE B 1 141 ? -33.007 -10.456 39.520 1.00 25.44 120 ILE B N 1
ATOM 1858 C CA . ILE B 1 141 ? -34.101 -10.597 38.567 1.00 24.79 120 ILE B CA 1
ATOM 1859 C C . ILE B 1 141 ? -35.436 -11.031 39.247 1.00 25.30 120 ILE B C 1
ATOM 1860 O O . ILE B 1 141 ? -36.523 -10.741 38.765 1.00 25.51 120 ILE B O 1
ATOM 1865 N N . GLY B 1 142 ? -35.353 -11.724 40.374 1.00 25.15 121 GLY B N 1
ATOM 1866 C CA . GLY B 1 142 ? -36.538 -12.206 41.055 1.00 25.85 121 GLY B CA 1
ATOM 1867 C C . GLY B 1 142 ? -37.231 -11.083 41.796 1.00 26.74 121 GLY B C 1
ATOM 1868 O O . GLY B 1 142 ? -38.457 -11.130 41.990 1.00 28.27 121 GLY B O 1
ATOM 1869 N N . ASP B 1 143 ? -36.468 -10.080 42.244 1.00 26.59 122 ASP B N 1
ATOM 1870 C CA . ASP B 1 143 ? -37.010 -8.874 42.858 1.00 26.02 122 ASP B CA 1
ATOM 1871 C C . ASP B 1 143 ? -37.791 -8.134 41.826 1.00 26.46 122 ASP B C 1
ATOM 1872 O O . ASP B 1 143 ? -38.951 -7.716 42.058 1.00 27.43 122 ASP B O 1
ATOM 1877 N N . VAL B 1 144 ? -37.141 -7.954 40.684 1.00 26.05 123 VAL B N 1
ATOM 1878 C CA . VAL B 1 144 ? -37.727 -7.211 39.611 1.00 25.52 123 VAL B CA 1
ATOM 1879 C C . VAL B 1 144 ? -39.025 -7.872 39.161 1.00 25.92 123 VAL B C 1
ATOM 1880 O O . VAL B 1 144 ? -40.082 -7.197 39.186 1.00 26.44 123 VAL B O 1
ATOM 1884 N N . VAL B 1 145 ? -38.997 -9.191 38.867 1.00 25.82 124 VAL B N 1
ATOM 1885 C CA . VAL B 1 145 ? -40.254 -9.941 38.630 1.00 25.80 124 VAL B CA 1
ATOM 1886 C C . VAL B 1 145 ? -41.318 -9.744 39.728 1.00 27.30 124 VAL B C 1
ATOM 1887 O O . VAL B 1 145 ? -42.405 -9.274 39.397 1.00 27.89 124 VAL B O 1
ATOM 1891 N N . LYS B 1 146 ? -41.017 -10.035 41.006 1.00 27.84 125 LYS B N 1
ATOM 1892 C CA . LYS B 1 146 ? -42.011 -9.878 42.071 1.00 29.12 125 LYS B CA 1
ATOM 1893 C C . LYS B 1 146 ? -42.631 -8.492 42.080 1.00 29.80 125 LYS B C 1
ATOM 1894 O O . LYS B 1 146 ? -43.819 -8.348 42.219 1.00 29.99 125 LYS B O 1
ATOM 1900 N N . ALA B 1 147 ? -41.825 -7.466 41.882 1.00 31.11 126 ALA B N 1
ATOM 1901 C CA . ALA B 1 147 ? -42.341 -6.093 41.826 1.00 32.57 126 ALA B CA 1
ATOM 1902 C C . ALA B 1 147 ? -43.383 -5.894 40.749 1.00 34.13 126 ALA B C 1
ATOM 1903 O O . ALA B 1 147 ? -44.356 -5.199 41.004 1.00 34.86 126 ALA B O 1
ATOM 1905 N N . ARG B 1 148 ? -43.211 -6.497 39.568 1.00 35.73 127 ARG B N 1
ATOM 1906 C CA . ARG B 1 148 ? -44.217 -6.312 38.516 1.00 37.34 127 ARG B CA 1
ATOM 1907 C C . ARG B 1 148 ? -45.479 -7.133 38.709 1.00 38.39 127 ARG B C 1
ATOM 1908 O O . ARG B 1 148 ? -46.362 -7.045 37.874 1.00 39.31 127 ARG B O 1
ATOM 1916 N N . ILE B 1 149 ? -45.607 -7.946 39.755 1.00 39.28 128 ILE B N 1
ATOM 1917 C CA . ILE B 1 149 ? -46.905 -8.603 39.937 1.00 40.36 128 ILE B CA 1
ATOM 1918 C C . ILE B 1 149 ? -47.638 -8.116 41.157 1.00 40.69 128 ILE B C 1
ATOM 1919 O O . ILE B 1 149 ? -48.099 -6.984 41.125 1.00 42.25 128 ILE B O 1
ATOM 1924 N N . ASN C 1 16 ? -57.960 -10.570 33.134 1.00 37.47 -5 ASN C N 1
ATOM 1925 C CA . ASN C 1 16 ? -56.740 -11.029 32.409 1.00 37.62 -5 ASN C CA 1
ATOM 1926 C C . ASN C 1 16 ? -56.903 -10.913 30.878 1.00 37.19 -5 ASN C C 1
ATOM 1927 O O . ASN C 1 16 ? -57.017 -11.924 30.199 1.00 37.95 -5 ASN C O 1
ATOM 1929 N N . LEU C 1 17 ? -56.936 -9.705 30.319 1.00 36.25 -4 LEU C N 1
ATOM 1930 C CA . LEU C 1 17 ? -57.238 -9.590 28.878 1.00 35.84 -4 LEU C CA 1
ATOM 1931 C C . LEU C 1 17 ? -56.118 -9.082 27.991 1.00 34.67 -4 LEU C C 1
ATOM 1932 O O . LEU C 1 17 ? -55.488 -8.098 28.334 1.00 33.79 -4 LEU C O 1
ATOM 1937 N N . TYR C 1 18 ? -55.922 -9.724 26.829 1.00 33.80 -3 TYR C N 1
ATOM 1938 C CA . TYR C 1 18 ? -54.753 -9.481 25.966 1.00 33.34 -3 TYR C CA 1
ATOM 1939 C C . TYR C 1 18 ? -54.975 -9.185 24.490 1.00 32.78 -3 TYR C C 1
ATOM 1940 O O . TYR C 1 18 ? -55.974 -9.563 23.924 1.00 31.83 -3 TYR C O 1
ATOM 1949 N N . PHE C 1 19 ? -54.010 -8.515 23.862 1.00 33.00 -2 PHE C N 1
ATOM 1950 C CA . PHE C 1 19 ? -54.087 -8.189 22.422 1.00 33.13 -2 PHE C CA 1
ATOM 1951 C C . PHE C 1 19 ? -53.328 -9.216 21.595 1.00 34.29 -2 PHE C C 1
ATOM 1952 O O . PHE C 1 19 ? -52.417 -9.887 22.109 1.00 33.68 -2 PHE C O 1
ATOM 1960 N N . GLN C 1 20 ? -53.744 -9.366 20.328 1.00 35.90 -1 GLN C N 1
ATOM 1961 C CA . GLN C 1 20 ? -53.118 -10.327 19.412 1.00 37.00 -1 GLN C CA 1
ATOM 1962 C C . GLN C 1 20 ? -51.814 -9.759 18.903 1.00 37.83 -1 GLN C C 1
ATOM 1963 O O . GLN C 1 20 ? -51.733 -8.544 18.676 1.00 37.30 -1 GLN C O 1
ATOM 1969 N N . GLY C 1 21 ? -50.794 -10.627 18.793 1.00 39.57 0 GLY C N 1
ATOM 1970 C CA . GLY C 1 21 ? -49.536 -10.292 18.120 1.00 41.04 0 GLY C CA 1
ATOM 1971 C C . GLY C 1 21 ? -48.471 -9.746 19.047 1.00 42.66 0 GLY C C 1
ATOM 1972 O O . GLY C 1 21 ? -47.381 -9.381 18.590 1.00 43.88 0 GLY C O 1
ATOM 1973 N N . MET C 1 22 ? -48.787 -9.650 20.342 1.00 43.23 1 MET C N 1
ATOM 1974 C CA . MET C 1 22 ? -47.822 -9.201 21.360 1.00 44.09 1 MET C CA 1
ATOM 1975 C C . MET C 1 22 ? -47.340 -10.520 21.889 1.00 44.27 1 MET C C 1
ATOM 1976 O O . MET C 1 22 ? -47.687 -11.562 21.317 1.00 45.45 1 MET C O 1
ATOM 1981 N N . ALA C 1 23 ? -46.550 -10.543 22.950 1.00 43.51 2 ALA C N 1
ATOM 1982 C CA . ALA C 1 23 ? -46.023 -11.842 23.347 1.00 42.40 2 ALA C CA 1
ATOM 1983 C C . ALA C 1 23 ? -46.527 -12.322 24.720 1.00 41.66 2 ALA C C 1
ATOM 1984 O O . ALA C 1 23 ? -45.748 -12.367 25.682 1.00 41.86 2 ALA C O 1
ATOM 1986 N N . THR C 1 24 ? -47.815 -12.696 24.817 1.00 39.82 3 THR C N 1
ATOM 1987 C CA . THR C 1 24 ? -48.394 -13.031 26.134 1.00 39.13 3 THR C CA 1
ATOM 1988 C C . THR C 1 24 ? -48.587 -14.524 26.448 1.00 38.18 3 THR C C 1
ATOM 1989 O O . THR C 1 24 ? -48.791 -14.876 27.620 1.00 37.86 3 THR C O 1
ATOM 1993 N N . PHE C 1 25 ? -48.522 -15.402 25.444 1.00 36.86 4 PHE C N 1
ATOM 1994 C CA . PHE C 1 25 ? -48.779 -16.816 25.710 1.00 36.13 4 PHE C CA 1
ATOM 1995 C C . PHE C 1 25 ? -47.552 -17.642 25.518 1.00 35.17 4 PHE C C 1
ATOM 1996 O O . PHE C 1 25 ? -46.645 -17.234 24.826 1.00 35.63 4 PHE C O 1
ATOM 2004 N N . VAL C 1 26 ? -47.540 -18.810 26.151 1.00 34.33 5 VAL C N 1
ATOM 2005 C CA . VAL C 1 26 ? -46.393 -19.699 26.109 1.00 33.42 5 VAL C CA 1
ATOM 2006 C C . VAL C 1 26 ? -46.104 -20.086 24.665 1.00 33.96 5 VAL C C 1
ATOM 2007 O O . VAL C 1 26 ? -44.948 -20.046 24.246 1.00 33.76 5 VAL C O 1
ATOM 2011 N N . LYS C 1 27 ? -47.153 -20.386 23.902 1.00 34.64 6 LYS C N 1
ATOM 2012 C CA . LYS C 1 27 ? -47.029 -20.651 22.463 1.00 36.05 6 LYS C CA 1
ATOM 2013 C C . LYS C 1 27 ? -46.227 -19.574 21.679 1.00 36.36 6 LYS C C 1
ATOM 2014 O O . LYS C 1 27 ? -45.375 -19.933 20.838 1.00 36.03 6 LYS C O 1
ATOM 2020 N N . ASP C 1 28 ? -46.489 -18.281 21.955 1.00 36.43 7 ASP C N 1
ATOM 2021 C CA . ASP C 1 28 ? -45.754 -17.180 21.328 1.00 36.81 7 ASP C CA 1
ATOM 2022 C C . ASP C 1 28 ? -44.249 -17.172 21.648 1.00 37.15 7 ASP C C 1
ATOM 2023 O O . ASP C 1 28 ? -43.428 -16.815 20.793 1.00 37.31 7 ASP C O 1
ATOM 2028 N N . LEU C 1 29 ? -43.860 -17.517 22.872 1.00 36.25 8 LEU C N 1
ATOM 2029 C CA . LEU C 1 29 ? -42.435 -17.486 23.152 1.00 35.28 8 LEU C CA 1
ATOM 2030 C C . LEU C 1 29 ? -41.704 -18.623 22.491 1.00 34.80 8 LEU C C 1
ATOM 2031 O O . LEU C 1 29 ? -40.540 -18.471 22.041 1.00 34.52 8 LEU C O 1
ATOM 2036 N N . LEU C 1 30 ? -42.371 -19.773 22.420 1.00 34.12 9 LEU C N 1
ATOM 2037 C CA . LEU C 1 30 ? -41.807 -20.956 21.739 1.00 33.62 9 LEU C CA 1
ATOM 2038 C C . LEU C 1 30 ? -41.540 -20.694 20.272 1.00 34.31 9 LEU C C 1
ATOM 2039 O O . LEU C 1 30 ? -40.542 -21.106 19.737 1.00 34.04 9 LEU C O 1
ATOM 2044 N N . ASP C 1 31 ? -42.441 -19.975 19.633 1.00 35.40 10 ASP C N 1
ATOM 2045 C CA . ASP C 1 31 ? -42.245 -19.590 18.250 1.00 36.26 10 ASP C CA 1
ATOM 2046 C C . ASP C 1 31 ? -41.086 -18.648 17.986 1.00 36.51 10 ASP C C 1
ATOM 2047 O O . ASP C 1 31 ? -40.518 -18.653 16.909 1.00 36.46 10 ASP C O 1
ATOM 2052 N N . ARG C 1 32 ? -40.723 -17.839 18.963 1.00 37.36 11 ARG C N 1
ATOM 2053 C CA . ARG C 1 32 ? -39.610 -16.949 18.783 1.00 38.20 11 ARG C CA 1
ATOM 2054 C C . ARG C 1 32 ? -38.305 -17.616 19.194 1.00 37.85 11 ARG C C 1
ATOM 2055 O O . ARG C 1 32 ? -37.283 -17.407 18.541 1.00 38.29 11 ARG C O 1
ATOM 2063 N N . LYS C 1 33 ? -38.300 -18.420 20.249 1.00 37.29 12 LYS C N 1
ATOM 2064 C CA . LYS C 1 33 ? -36.980 -18.897 20.690 1.00 37.26 12 LYS C CA 1
ATOM 2065 C C . LYS C 1 33 ? -36.671 -20.365 20.241 1.00 37.63 12 LYS C C 1
ATOM 2066 O O . LYS C 1 33 ? -35.537 -20.674 19.877 1.00 37.60 12 LYS C O 1
ATOM 2072 N N . GLY C 1 34 ? -37.667 -21.256 20.255 1.00 37.84 13 GLY C N 1
ATOM 2073 C CA . GLY C 1 34 ? -37.466 -22.638 19.819 1.00 37.64 13 GLY C CA 1
ATOM 2074 C C . GLY C 1 34 ? -38.131 -23.659 20.705 1.00 38.22 13 GLY C C 1
ATOM 2075 O O . GLY C 1 34 ? -38.374 -23.401 21.890 1.00 38.57 13 GLY C O 1
ATOM 2076 N N . ARG C 1 35 ? -38.389 -24.819 20.108 1.00 38.45 14 ARG C N 1
ATOM 2077 C CA . ARG C 1 35 ? -39.210 -25.925 20.623 1.00 38.84 14 ARG C CA 1
ATOM 2078 C C . ARG C 1 35 ? -38.330 -26.998 21.294 1.00 38.74 14 ARG C C 1
ATOM 2079 O O . ARG C 1 35 ? -38.834 -27.894 21.976 1.00 38.79 14 ARG C O 1
ATOM 2087 N N . ASP C 1 36 ? -37.024 -26.931 21.028 1.00 38.45 15 ASP C N 1
ATOM 2088 C CA . ASP C 1 36 ? -36.034 -27.919 21.461 1.00 38.33 15 ASP C CA 1
ATOM 2089 C C . ASP C 1 36 ? -35.810 -27.970 23.003 1.00 36.88 15 ASP C C 1
ATOM 2090 O O . ASP C 1 36 ? -35.901 -26.938 23.701 1.00 37.10 15 ASP C O 1
ATOM 2095 N N . VAL C 1 37 ? -35.539 -29.168 23.523 1.00 35.04 16 VAL C N 1
ATOM 2096 C CA . VAL C 1 37 ? -35.176 -29.312 24.922 1.00 33.67 16 VAL C CA 1
ATOM 2097 C C . VAL C 1 37 ? -33.876 -30.100 25.100 1.00 32.90 16 VAL C C 1
ATOM 2098 O O . VAL C 1 37 ? -33.710 -31.161 24.506 1.00 33.31 16 VAL C O 1
ATOM 2102 N N . VAL C 1 38 ? -32.959 -29.586 25.914 1.00 31.54 17 VAL C N 1
ATOM 2103 C CA . VAL C 1 38 ? -31.745 -30.332 26.232 1.00 30.28 17 VAL C CA 1
ATOM 2104 C C . VAL C 1 38 ? -31.850 -31.212 27.493 1.00 29.95 17 VAL C C 1
ATOM 2105 O O . VAL C 1 38 ? -32.121 -30.750 28.620 1.00 28.63 17 VAL C O 1
ATOM 2109 N N . THR C 1 39 ? -31.642 -32.505 27.275 1.00 30.21 18 THR C N 1
ATOM 2110 C CA . THR C 1 39 ? -31.824 -33.478 28.346 1.00 30.56 18 THR C CA 1
ATOM 2111 C C . THR C 1 39 ? -30.583 -34.306 28.647 1.00 31.11 18 THR C C 1
ATOM 2112 O O . THR C 1 39 ? -29.717 -34.521 27.794 1.00 31.03 18 THR C O 1
ATOM 2116 N N . VAL C 1 40 ? -30.509 -34.782 29.879 1.00 5.69 19 VAL C N 1
ATOM 2117 C CA . VAL C 1 40 ? -29.563 -35.897 30.224 1.00 5.69 19 VAL C CA 1
ATOM 2118 C C . VAL C 1 40 ? -30.274 -37.145 30.746 1.00 5.69 19 VAL C C 1
ATOM 2119 O O . VAL C 1 40 ? -31.402 -37.060 31.277 1.00 32.06 19 VAL C O 1
ATOM 2123 N N . GLY C 1 41 ? -29.598 -38.297 30.612 1.00 33.30 20 GLY C N 1
ATOM 2124 C CA . GLY C 1 41 ? -30.010 -39.547 31.260 1.00 33.78 20 GLY C CA 1
ATOM 2125 C C . GLY C 1 41 ? -29.702 -39.511 32.746 1.00 34.73 20 GLY C C 1
ATOM 2126 O O . GLY C 1 41 ? -28.913 -38.676 33.195 1.00 34.63 20 GLY C O 1
ATOM 2127 N N . PRO C 1 42 ? -30.340 -40.396 33.521 1.00 35.52 21 PRO C N 1
ATOM 2128 C CA . PRO C 1 42 ? -30.232 -40.440 34.991 1.00 36.08 21 PRO C CA 1
ATOM 2129 C C . PRO C 1 42 ? -28.879 -40.941 35.591 1.00 36.75 21 PRO C C 1
ATOM 2130 O O . PRO C 1 42 ? -28.549 -40.624 36.749 1.00 37.06 21 PRO C O 1
ATOM 2134 N N . ASP C 1 43 ? -28.113 -41.707 34.808 1.00 36.88 22 ASP C N 1
ATOM 2135 C CA . ASP C 1 43 ? -26.876 -42.358 35.261 1.00 36.70 22 ASP C CA 1
ATOM 2136 C C . ASP C 1 43 ? -25.642 -41.497 35.132 1.00 35.99 22 ASP C C 1
ATOM 2137 O O . ASP C 1 43 ? -24.636 -41.723 35.812 1.00 36.01 22 ASP C O 1
ATOM 2142 N N . VAL C 1 44 ? -25.720 -40.541 34.214 1.00 35.12 23 VAL C N 1
ATOM 2143 C CA . VAL C 1 44 ? -24.764 -39.434 34.097 1.00 34.50 23 VAL C CA 1
ATOM 2144 C C . VAL C 1 44 ? -24.450 -38.805 35.482 1.00 33.93 23 VAL C C 1
ATOM 2145 O O . VAL C 1 44 ? -25.336 -38.701 36.365 1.00 34.43 23 VAL C O 1
ATOM 2149 N N . SER C 1 45 ? -23.188 -38.442 35.689 1.00 32.71 24 SER C N 1
ATOM 2150 C CA . SER C 1 45 ? -22.763 -37.881 36.965 1.00 32.27 24 SER C CA 1
ATOM 2151 C C . SER C 1 45 ? -23.012 -36.380 37.068 1.00 32.19 24 SER C C 1
ATOM 2152 O O . SER C 1 45 ? -23.094 -35.654 36.040 1.00 31.88 24 SER C O 1
ATOM 2155 N N . ILE C 1 46 ? -23.128 -35.903 38.307 1.00 31.93 25 ILE C N 1
ATOM 2156 C CA . ILE C 1 46 ? -23.322 -34.466 38.536 1.00 31.48 25 ILE C CA 1
ATOM 2157 C C . ILE C 1 46 ? -22.212 -33.672 37.835 1.00 32.03 25 ILE C C 1
ATOM 2158 O O . ILE C 1 46 ? -22.518 -32.653 37.174 1.00 32.49 25 ILE C O 1
ATOM 2163 N N . GLY C 1 47 ? -20.959 -34.121 37.935 1.00 31.93 26 GLY C N 1
ATOM 2164 C CA . GLY C 1 47 ? -19.849 -33.461 37.213 1.00 32.29 26 GLY C CA 1
ATOM 2165 C C . GLY C 1 47 ? -20.068 -33.328 35.701 1.00 32.91 26 GLY C C 1
ATOM 2166 O O . GLY C 1 47 ? -19.682 -32.328 35.090 1.00 32.03 26 GLY C O 1
ATOM 2167 N N . GLU C 1 48 ? -20.697 -34.349 35.103 1.00 33.82 27 GLU C N 1
ATOM 2168 C CA . GLU C 1 48 ? -20.959 -34.400 33.655 1.00 34.67 27 GLU C CA 1
ATOM 2169 C C . GLU C 1 48 ? -22.179 -33.583 33.295 1.00 34.29 27 GLU C C 1
ATOM 2170 O O . GLU C 1 48 ? -22.188 -32.953 32.252 1.00 34.65 27 GLU C O 1
ATOM 2176 N N . ALA C 1 49 ? -23.224 -33.636 34.124 1.00 33.70 28 ALA C N 1
ATOM 2177 C CA . ALA C 1 49 ? -24.352 -32.716 33.983 1.00 33.15 28 ALA C CA 1
ATOM 2178 C C . ALA C 1 49 ? -23.867 -31.269 33.862 1.00 32.91 28 ALA C C 1
ATOM 2179 O O . ALA C 1 49 ? -24.223 -30.547 32.935 1.00 33.92 28 ALA C O 1
ATOM 2181 N N . ALA C 1 50 ? -23.029 -30.854 34.802 1.00 32.26 29 ALA C N 1
ATOM 2182 C CA . ALA C 1 50 ? -22.415 -29.524 34.775 1.00 31.29 29 ALA C CA 1
ATOM 2183 C C . ALA C 1 50 ? -21.681 -29.185 33.469 1.00 30.86 29 ALA C C 1
ATOM 2184 O O . ALA C 1 50 ? -21.738 -28.045 33.032 1.00 31.43 29 ALA C O 1
ATOM 2186 N N . GLY C 1 51 ? -20.963 -30.145 32.878 1.00 30.49 30 GLY C N 1
ATOM 2187 C CA . GLY C 1 51 ? -20.290 -29.967 31.567 1.00 30.06 30 GLY C CA 1
ATOM 2188 C C . GLY C 1 51 ? -21.291 -29.720 30.438 1.00 30.53 30 GLY C C 1
ATOM 2189 O O . GLY C 1 51 ? -21.024 -28.935 29.526 1.00 31.22 30 GLY C O 1
ATOM 2190 N N . THR C 1 52 ? -22.464 -30.350 30.514 1.00 29.93 31 THR C N 1
ATOM 2191 C CA . THR C 1 52 ? -23.540 -30.149 29.532 1.00 29.44 31 THR C CA 1
ATOM 2192 C C . THR C 1 52 ? -24.215 -28.741 29.651 1.00 30.03 31 THR C C 1
ATOM 2193 O O . THR C 1 52 ? -24.395 -28.057 28.634 1.00 30.25 31 THR C O 1
ATOM 2197 N N . LEU C 1 53 ? -24.553 -28.306 30.872 1.00 29.33 32 LEU C N 1
ATOM 2198 C CA . LEU C 1 53 ? -24.955 -26.909 31.088 1.00 28.70 32 LEU C CA 1
ATOM 2199 C C . LEU C 1 53 ? -23.914 -25.921 30.468 1.00 28.93 32 LEU C C 1
ATOM 2200 O O . LEU C 1 53 ? -24.268 -24.893 29.871 1.00 28.67 32 LEU C O 1
ATOM 2205 N N . HIS C 1 54 ? -22.629 -26.233 30.558 1.00 28.50 33 HIS C N 1
ATOM 2206 C CA . HIS C 1 54 ? -21.686 -25.254 30.047 1.00 29.08 33 HIS C CA 1
ATOM 2207 C C . HIS C 1 54 ? -21.626 -25.207 28.510 1.00 29.19 33 HIS C C 1
ATOM 2208 O O . HIS C 1 54 ? -21.698 -24.122 27.904 1.00 29.20 33 HIS C O 1
ATOM 2215 N N . ALA C 1 55 ? -21.487 -26.365 27.873 1.00 29.38 34 ALA C N 1
ATOM 2216 C CA . ALA C 1 55 ? -21.372 -26.358 26.404 1.00 29.63 34 ALA C CA 1
ATOM 2217 C C . ALA C 1 55 ? -22.608 -25.749 25.703 1.00 29.95 34 ALA C C 1
ATOM 2218 O O . ALA C 1 55 ? -22.452 -25.047 24.720 1.00 30.59 34 ALA C O 1
ATOM 2220 N N . HIS C 1 56 ? -23.813 -26.005 26.215 1.00 29.94 35 HIS C N 1
ATOM 2221 C CA . HIS C 1 56 ? -25.062 -25.408 25.655 1.00 30.66 35 HIS C CA 1
ATOM 2222 C C . HIS C 1 56 ? -25.432 -23.989 26.168 1.00 30.36 35 HIS C C 1
ATOM 2223 O O . HIS C 1 56 ? -26.397 -23.382 25.683 1.00 29.24 35 HIS C O 1
ATOM 2230 N N . LYS C 1 57 ? -24.649 -23.494 27.136 1.00 30.53 36 LYS C N 1
ATOM 2231 C CA . LYS C 1 57 ? -24.864 -22.225 27.828 1.00 30.71 36 LYS C CA 1
ATOM 2232 C C . LYS C 1 57 ? -26.254 -22.079 28.359 1.00 29.72 36 LYS C C 1
ATOM 2233 O O . LYS C 1 57 ? -26.902 -21.098 28.075 1.00 30.68 36 LYS C O 1
ATOM 2239 N N . ILE C 1 58 ? -26.711 -23.040 29.147 1.00 29.08 37 ILE C N 1
ATOM 2240 C CA . ILE C 1 58 ? -28.031 -22.975 29.822 1.00 29.18 37 ILE C CA 1
ATOM 2241 C C . ILE C 1 58 ? -27.886 -23.244 31.313 1.00 28.85 37 ILE C C 1
ATOM 2242 O O . ILE C 1 58 ? -26.809 -23.655 31.770 1.00 29.67 37 ILE C O 1
ATOM 2247 N N . GLY C 1 59 ? -28.942 -23.023 32.088 1.00 28.67 38 GLY C N 1
ATOM 2248 C CA . GLY C 1 59 ? -28.870 -23.254 33.540 1.00 28.18 38 GLY C CA 1
ATOM 2249 C C . GLY C 1 59 ? -29.548 -24.530 34.051 1.00 28.76 38 GLY C C 1
ATOM 2250 O O . GLY C 1 59 ? -29.507 -24.853 35.279 1.00 29.20 38 GLY C O 1
ATOM 2251 N N . ALA C 1 60 ? -30.178 -25.264 33.124 1.00 28.07 39 ALA C N 1
ATOM 2252 C CA . ALA C 1 60 ? -30.991 -26.389 33.504 1.00 27.60 39 ALA C CA 1
ATOM 2253 C C . ALA C 1 60 ? -31.081 -27.402 32.421 1.00 27.70 39 ALA C C 1
ATOM 2254 O O . ALA C 1 60 ? -30.875 -27.111 31.241 1.00 28.35 39 ALA C O 1
ATOM 2256 N N . VAL C 1 61 ? -31.408 -28.600 32.874 1.00 27.23 40 VAL C N 1
ATOM 2257 C CA . VAL C 1 61 ? -31.315 -29.791 32.099 1.00 26.69 40 VAL C CA 1
ATOM 2258 C C . VAL C 1 61 ? -32.333 -30.795 32.634 1.00 27.44 40 VAL C C 1
ATOM 2259 O O . VAL C 1 61 ? -32.394 -31.057 33.835 1.00 26.40 40 VAL C O 1
ATOM 2263 N N . VAL C 1 62 ? -33.209 -31.231 31.720 1.00 28.40 41 VAL C N 1
ATOM 2264 C CA . VAL C 1 62 ? -34.279 -32.162 32.048 1.00 30.19 41 VAL C CA 1
ATOM 2265 C C . VAL C 1 62 ? -33.783 -33.651 32.017 1.00 31.49 41 VAL C C 1
ATOM 2266 O O . VAL C 1 62 ? -33.157 -34.129 31.019 1.00 31.03 41 VAL C O 1
ATOM 2270 N N . VAL C 1 63 ? -34.074 -34.358 33.109 1.00 32.16 42 VAL C N 1
ATOM 2271 C CA . VAL C 1 63 ? -33.616 -35.699 33.272 1.00 33.73 42 VAL C CA 1
ATOM 2272 C C . VAL C 1 63 ? -34.668 -36.706 32.818 1.00 35.11 42 VAL C C 1
ATOM 2273 O O . VAL C 1 63 ? -35.730 -36.827 33.427 1.00 35.46 42 VAL C O 1
ATOM 2277 N N . THR C 1 64 ? -34.351 -37.437 31.755 1.00 36.58 43 THR C N 1
ATOM 2278 C CA . THR C 1 64 ? -35.292 -38.393 31.156 1.00 38.32 43 THR C CA 1
ATOM 2279 C C . THR C 1 64 ? -34.734 -39.820 31.137 1.00 39.60 43 THR C C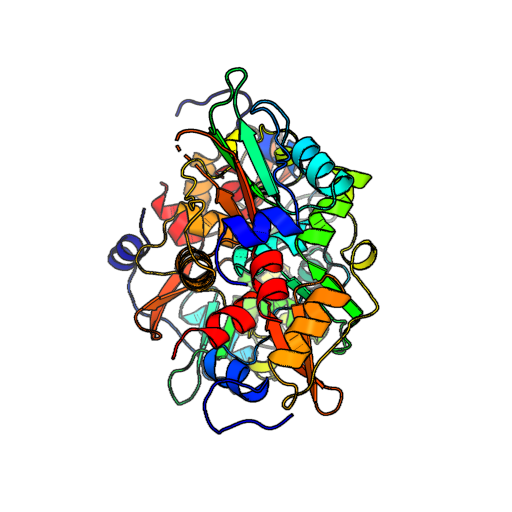 1
ATOM 2280 O O . THR C 1 64 ? -33.519 -40.017 31.096 1.00 39.91 43 THR C O 1
ATOM 2284 N N . ASP C 1 65 ? -35.607 -40.824 31.145 1.00 41.49 44 ASP C N 1
ATOM 2285 C CA . ASP C 1 65 ? -35.150 -42.246 31.033 1.00 43.12 44 ASP C CA 1
ATOM 2286 C C . ASP C 1 65 ? -35.106 -42.786 29.580 1.00 43.87 44 ASP C C 1
ATOM 2287 O O . ASP C 1 65 ? -35.409 -42.068 28.612 1.00 44.43 44 ASP C O 1
ATOM 2292 N N . ALA C 1 66 ? -34.725 -44.051 29.441 1.00 44.89 45 ALA C N 1
ATOM 2293 C CA . ALA C 1 66 ? -34.551 -44.660 28.130 1.00 45.92 45 ALA C CA 1
ATOM 2294 C C . ALA C 1 66 ? -35.827 -44.610 27.297 1.00 46.93 45 ALA C C 1
ATOM 2295 O O . ALA C 1 66 ? -35.758 -44.698 26.073 1.00 47.35 45 ALA C O 1
ATOM 2297 N N . ASP C 1 67 ? -36.975 -44.454 27.967 1.00 47.54 46 ASP C N 1
ATOM 2298 C CA . ASP C 1 67 ? -38.304 -44.557 27.341 1.00 47.71 46 ASP C CA 1
ATOM 2299 C C . ASP C 1 67 ? -38.935 -43.169 27.067 1.00 47.16 46 ASP C C 1
ATOM 2300 O O . ASP C 1 67 ? -39.948 -43.063 26.356 1.00 47.60 46 ASP C O 1
ATOM 2305 N N . GLY C 1 68 ? -38.329 -42.117 27.624 1.00 46.17 47 GLY C N 1
ATOM 2306 C CA . GLY C 1 68 ? -38.782 -40.756 27.377 1.00 44.78 47 GLY C CA 1
ATOM 2307 C C . GLY C 1 68 ? -39.470 -40.087 28.547 1.00 43.51 47 GLY C C 1
ATOM 2308 O O . GLY C 1 68 ? -39.809 -38.906 28.461 1.00 44.36 47 GLY C O 1
ATOM 2309 N N . VAL C 1 69 ? -39.664 -40.831 29.634 1.00 41.57 48 VAL C N 1
ATOM 2310 C CA . VAL C 1 69 ? -40.345 -40.354 30.844 1.00 40.26 48 VAL C CA 1
ATOM 2311 C C . VAL C 1 69 ? -39.524 -39.269 31.531 1.00 39.19 48 VAL C C 1
ATOM 2312 O O . VAL C 1 69 ? -38.328 -39.450 31.720 1.00 39.64 48 VAL C O 1
ATOM 2316 N N . VAL C 1 70 ? -40.145 -38.168 31.926 1.00 37.24 49 VAL C N 1
ATOM 2317 C CA . VAL C 1 70 ? -39.430 -37.149 32.639 1.00 35.33 49 VAL C CA 1
ATOM 2318 C C . VAL C 1 70 ? -39.325 -37.603 34.075 1.00 34.66 49 VAL C C 1
ATOM 2319 O O . VAL C 1 70 ? -40.316 -37.940 34.730 1.00 34.54 49 VAL C O 1
ATOM 2323 N N . LEU C 1 71 ? -38.082 -37.635 34.531 1.00 33.58 50 LEU C N 1
ATOM 2324 C CA . LEU C 1 71 ? -37.717 -38.133 35.844 1.00 32.86 50 LEU C CA 1
ATOM 2325 C C . LEU C 1 71 ? -37.493 -36.995 36.842 1.00 33.18 50 LEU C C 1
ATOM 2326 O O . LEU C 1 71 ? -37.746 -37.184 38.042 1.00 33.65 50 LEU C O 1
ATOM 2331 N N . GLY C 1 72 ? -36.997 -35.844 36.349 1.00 32.12 51 GLY C N 1
ATOM 2332 C CA . GLY C 1 72 ? -36.769 -34.670 37.160 1.00 30.63 51 GLY C CA 1
ATOM 2333 C C . GLY C 1 72 ? -36.051 -33.556 36.405 1.00 30.57 51 GLY C C 1
ATOM 2334 O O . GLY C 1 72 ? -35.808 -33.626 35.169 1.00 30.08 51 GLY C O 1
ATOM 2335 N N . ILE C 1 73 ? -35.715 -32.518 37.170 1.00 29.44 52 ILE C N 1
ATOM 2336 C CA . ILE C 1 73 ? -35.018 -31.365 36.664 1.00 28.33 52 ILE C CA 1
ATOM 2337 C C . ILE C 1 73 ? -33.764 -31.095 37.540 1.00 28.53 52 ILE C C 1
ATOM 2338 O O . ILE C 1 73 ? -33.829 -31.160 38.780 1.00 29.35 52 ILE C O 1
ATOM 2343 N N . PHE C 1 74 ? -32.632 -30.804 36.897 1.00 28.17 53 PHE C N 1
ATOM 2344 C CA . PHE C 1 74 ? -31.386 -30.486 37.597 1.00 27.69 53 PHE C CA 1
ATOM 2345 C C . PHE C 1 74 ? -30.895 -29.088 37.154 1.00 27.94 53 PHE C C 1
ATOM 2346 O O . PHE C 1 74 ? -30.800 -28.852 35.933 1.00 27.83 53 PHE C O 1
ATOM 2354 N N . THR C 1 75 ? -30.578 -28.185 38.093 1.00 27.37 54 THR C N 1
ATOM 2355 C CA . THR C 1 75 ? -30.104 -26.841 37.688 1.00 27.99 54 THR C CA 1
ATOM 2356 C C . THR C 1 75 ? -28.765 -26.503 38.317 1.00 29.01 54 THR C C 1
ATOM 2357 O O . THR C 1 75 ? -28.270 -27.229 39.177 1.00 29.51 54 THR C O 1
ATOM 2361 N N . GLU C 1 76 ? -28.231 -25.354 37.938 1.00 28.78 55 GLU C N 1
ATOM 2362 C CA . GLU C 1 76 ? -27.073 -24.758 38.599 1.00 29.01 55 GLU C CA 1
ATOM 2363 C C . GLU C 1 76 ? -27.329 -24.653 40.101 1.00 29.02 55 GLU C C 1
ATOM 2364 O O . GLU C 1 76 ? -26.381 -24.837 40.890 1.00 29.68 55 GLU C O 1
ATOM 2370 N N . ARG C 1 77 ? -28.573 -24.431 40.530 1.00 28.29 56 ARG C N 1
ATOM 2371 C CA . ARG C 1 77 ? -28.813 -24.281 41.977 1.00 28.17 56 ARG C CA 1
ATOM 2372 C C . ARG C 1 77 ? -28.680 -25.605 42.725 1.00 28.26 56 ARG C C 1
ATOM 2373 O O . ARG C 1 77 ? -28.185 -25.599 43.849 1.00 27.91 56 ARG C O 1
ATOM 2381 N N . ASP C 1 78 ? -29.085 -26.720 42.101 1.00 28.32 57 ASP C N 1
ATOM 2382 C CA . ASP C 1 78 ? -28.815 -28.051 42.652 1.00 28.97 57 ASP C CA 1
ATOM 2383 C C . ASP C 1 78 ? -27.293 -28.398 42.725 1.00 28.98 57 ASP C C 1
ATOM 2384 O O . ASP C 1 78 ? -26.829 -29.037 43.690 1.00 29.10 57 ASP C O 1
ATOM 2389 N N . LEU C 1 79 ? -26.525 -27.970 41.710 1.00 5.69 58 LEU C N 1
ATOM 2390 C CA . LEU C 1 79 ? -25.036 -28.017 41.779 1.00 5.69 58 LEU C CA 1
ATOM 2391 C C . LEU C 1 79 ? -24.466 -27.339 43.070 1.00 5.69 58 LEU C C 1
ATOM 2392 O O . LEU C 1 79 ? -23.754 -27.986 43.815 1.00 27.95 58 LEU C O 1
ATOM 2397 N N . VAL C 1 80 ? -24.834 -26.074 43.337 1.00 28.52 59 VAL C N 1
ATOM 2398 C CA . VAL C 1 80 ? -24.481 -25.415 44.622 1.00 28.70 59 VAL C CA 1
ATOM 2399 C C . VAL C 1 80 ? -24.755 -26.242 45.885 1.00 28.66 59 VAL C C 1
ATOM 2400 O O . VAL C 1 80 ? -23.868 -26.410 46.705 1.00 28.28 59 VAL C O 1
ATOM 2404 N N . LYS C 1 81 ? -25.980 -26.724 46.051 1.00 29.14 60 LYS C N 1
ATOM 2405 C CA . LYS C 1 81 ? -26.395 -27.426 47.282 1.00 30.23 60 LYS C CA 1
ATOM 2406 C C . LYS C 1 81 ? -25.617 -28.722 47.485 1.00 30.34 60 LYS C C 1
ATOM 2407 O O . LYS C 1 81 ? -25.236 -29.085 48.627 1.00 30.52 60 LYS C O 1
ATOM 2413 N N . ALA C 1 82 ? -25.367 -29.396 46.360 1.00 29.88 61 ALA C N 1
ATOM 2414 C CA . ALA C 1 82 ? -24.530 -30.579 46.300 1.00 29.04 61 ALA C CA 1
ATOM 2415 C C . ALA C 1 82 ? -23.076 -30.319 46.739 1.00 28.77 61 ALA C C 1
ATOM 2416 O O . ALA C 1 82 ? -22.583 -31.064 47.607 1.00 29.12 61 ALA C O 1
ATOM 2418 N N . VAL C 1 83 ? -22.391 -29.303 46.195 1.00 27.80 62 VAL C N 1
ATOM 2419 C CA . VAL C 1 83 ? -21.006 -29.098 46.657 1.00 27.69 62 VAL C CA 1
ATOM 2420 C C . VAL C 1 83 ? -20.946 -28.515 48.068 1.00 27.40 62 VAL C C 1
ATOM 2421 O O . VAL C 1 83 ? -20.015 -28.806 48.823 1.00 26.86 62 VAL C O 1
ATOM 2425 N N . ALA C 1 84 ? -21.953 -27.724 48.420 1.00 27.35 63 ALA C N 1
ATOM 2426 C CA . ALA C 1 84 ? -22.088 -27.206 49.773 1.00 27.68 63 ALA C CA 1
ATOM 2427 C C . ALA C 1 84 ? -22.055 -28.346 50.801 1.00 27.73 63 ALA C C 1
ATOM 2428 O O . ALA C 1 84 ? -21.242 -28.332 51.697 1.00 27.31 63 ALA C O 1
ATOM 2430 N N . GLY C 1 85 ? -22.927 -29.337 50.639 1.00 28.99 64 GLY C N 1
ATOM 2431 C CA . GLY C 1 85 ? -23.029 -30.472 51.578 1.00 29.48 64 GLY C CA 1
ATOM 2432 C C . GLY C 1 85 ? -21.940 -31.536 51.523 1.00 30.43 64 GLY C C 1
ATOM 2433 O O . GLY C 1 85 ? -21.486 -31.981 52.566 1.00 30.76 64 GLY C O 1
ATOM 2434 N N . GLN C 1 86 ? -21.506 -31.915 50.315 1.00 31.78 65 GLN C N 1
ATOM 2435 C CA . GLN C 1 86 ? -20.665 -33.105 50.084 1.00 33.49 65 GLN C CA 1
ATOM 2436 C C . GLN C 1 86 ? -19.344 -32.873 49.334 1.00 34.07 65 GLN C C 1
ATOM 2437 O O . GLN C 1 86 ? -18.658 -33.854 49.010 1.00 34.72 65 GLN C O 1
ATOM 2443 N N . GLY C 1 87 ? -19.003 -31.619 49.039 1.00 34.65 66 GLY C N 1
ATOM 2444 C CA . GLY C 1 87 ? -17.708 -31.293 48.458 1.00 34.90 66 GLY C CA 1
ATOM 2445 C C . GLY C 1 87 ? -17.384 -32.074 47.211 1.00 35.34 66 GLY C C 1
ATOM 2446 O O . GLY C 1 87 ? -18.280 -32.491 46.485 1.00 35.90 66 GLY C O 1
ATOM 2447 N N . ALA C 1 88 ? -16.092 -32.296 46.989 1.00 35.25 67 ALA C N 1
ATOM 2448 C CA . ALA C 1 88 ? -15.586 -32.952 45.779 1.00 35.22 67 ALA C CA 1
ATOM 2449 C C . ALA C 1 88 ? -16.213 -34.341 45.429 1.00 35.29 67 ALA C C 1
ATOM 2450 O O . ALA C 1 88 ? -16.337 -34.698 44.253 1.00 35.16 67 ALA C O 1
ATOM 2452 N N . ALA C 1 89 ? -16.621 -35.099 46.448 1.00 35.50 68 ALA C N 1
ATOM 2453 C CA . ALA C 1 89 ? -17.298 -36.393 46.291 1.00 35.93 68 ALA C CA 1
ATOM 2454 C C . ALA C 1 89 ? -18.560 -36.309 45.438 1.00 36.41 68 ALA C C 1
ATOM 2455 O O . ALA C 1 89 ? -18.945 -37.272 44.761 1.00 36.42 68 ALA C O 1
ATOM 2457 N N . SER C 1 90 ? -19.217 -35.150 45.511 1.00 36.83 69 SER C N 1
ATOM 2458 C CA . SER C 1 90 ? -20.548 -34.951 44.922 1.00 37.35 69 SER C CA 1
ATOM 2459 C C . SER C 1 90 ? -20.543 -35.009 43.399 1.00 37.12 69 SER C C 1
ATOM 2460 O O . SER C 1 90 ? -21.539 -35.383 42.789 1.00 36.82 69 SER C O 1
ATOM 2463 N N . LEU C 1 91 ? -19.413 -34.654 42.798 1.00 36.84 70 LEU C N 1
ATOM 2464 C CA . LEU C 1 91 ? -19.222 -34.716 41.344 1.00 36.70 70 LEU C CA 1
ATOM 2465 C C . LEU C 1 91 ? -19.258 -36.131 40.762 1.00 36.99 70 LEU C C 1
ATOM 2466 O O . LEU C 1 91 ? -19.494 -36.308 39.553 1.00 36.98 70 LEU C O 1
ATOM 2471 N N . GLN C 1 92 ? -19.007 -37.119 41.630 1.00 37.05 71 GLN C N 1
ATOM 2472 C CA . GLN C 1 92 ? -19.045 -38.541 41.284 1.00 37.40 71 GLN C CA 1
ATOM 2473 C C . GLN C 1 92 ? -20.447 -39.110 41.316 1.00 37.21 71 GLN C C 1
ATOM 2474 O O . GLN C 1 92 ? -20.751 -40.046 40.583 1.00 36.74 71 GLN C O 1
ATOM 2480 N N . GLN C 1 93 ? -21.270 -38.562 42.212 1.00 37.38 72 GLN C N 1
ATOM 2481 C CA . GLN C 1 93 ? -22.662 -38.969 42.410 1.00 37.46 72 GLN C CA 1
ATOM 2482 C C . GLN C 1 93 ? -23.546 -38.750 41.204 1.00 37.02 72 GLN C C 1
ATOM 2483 O O . GLN C 1 93 ? -23.319 -37.848 40.389 1.00 37.12 72 GLN C O 1
ATOM 2489 N N . SER C 1 94 ? -24.549 -39.603 41.087 1.00 36.44 73 SER C N 1
ATOM 2490 C CA . SER C 1 94 ? -25.404 -39.567 39.929 1.00 36.15 73 SER C CA 1
ATOM 2491 C C . SER C 1 94 ? -26.348 -38.372 40.066 1.00 36.03 73 SER C C 1
ATOM 2492 O O . SER C 1 94 ? -26.753 -37.993 41.177 1.00 35.73 73 SER C O 1
ATOM 2495 N N . VAL C 1 95 ? -26.679 -37.779 38.925 1.00 35.67 74 VAL C N 1
ATOM 2496 C CA . VAL C 1 95 ? -27.618 -36.666 38.838 1.00 35.18 74 VAL C CA 1
ATOM 2497 C C . VAL C 1 95 ? -28.959 -36.860 39.590 1.00 35.50 74 VAL C C 1
ATOM 2498 O O . VAL C 1 95 ? -29.593 -35.887 40.057 1.00 34.72 74 VAL C O 1
ATOM 2502 N N . SER C 1 96 ? -29.336 -38.132 39.749 1.00 35.60 75 SER C N 1
ATOM 2503 C CA . SER C 1 96 ? -30.587 -38.545 40.357 1.00 35.80 75 SER C CA 1
ATOM 2504 C C . SER C 1 96 ? -30.695 -38.203 41.816 1.00 35.48 75 SER C C 1
ATOM 2505 O O . SER C 1 96 ? -31.791 -38.072 42.339 1.00 35.18 75 SER C O 1
ATOM 2508 N N . VAL C 1 97 ? -29.563 -38.065 42.484 1.00 35.30 76 VAL C N 1
ATOM 2509 C CA . VAL C 1 97 ? -29.575 -37.894 43.924 1.00 35.75 76 VAL C CA 1
ATOM 2510 C C . VAL C 1 97 ? -29.802 -36.427 44.292 1.00 36.13 76 VAL C C 1
ATOM 2511 O O . VAL C 1 97 ? -30.190 -36.112 45.434 1.00 36.34 76 VAL C O 1
ATOM 2515 N N . ALA C 1 98 ? -29.592 -35.540 43.310 1.00 35.82 77 ALA C N 1
ATOM 2516 C CA . ALA C 1 98 ? -29.654 -34.079 43.542 1.00 36.13 77 ALA C CA 1
ATOM 2517 C C . ALA C 1 98 ? -30.826 -33.360 42.858 1.00 36.16 77 ALA C C 1
ATOM 2518 O O . ALA C 1 98 ? -31.220 -32.258 43.241 1.00 36.05 77 ALA C O 1
ATOM 2520 N N . MET C 1 99 ? -31.353 -34.000 41.830 1.00 35.97 78 MET C N 1
ATOM 2521 C CA . MET C 1 99 ? -32.376 -33.417 41.006 1.00 35.32 78 MET C CA 1
ATOM 2522 C C . MET C 1 99 ? -33.681 -33.384 41.772 1.00 34.78 78 MET C C 1
ATOM 2523 O O . MET C 1 99 ? -33.913 -34.199 42.657 1.00 34.64 78 MET C O 1
ATOM 2528 N N . THR C 1 100 ? -34.531 -32.433 41.407 1.00 35.05 79 THR C N 1
ATOM 2529 C CA . THR C 1 100 ? -35.898 -32.339 41.920 1.00 35.25 79 THR C CA 1
ATOM 2530 C C . THR C 1 100 ? -36.807 -33.244 41.099 1.00 35.62 79 THR C C 1
ATOM 2531 O O . THR C 1 100 ? -36.932 -33.051 39.891 1.00 36.15 79 THR C O 1
ATOM 2535 N N . LYS C 1 101 ? -37.417 -34.236 41.759 1.00 35.55 80 LYS C N 1
ATOM 2536 C CA . LYS C 1 101 ? -38.297 -35.245 41.128 1.00 35.48 80 LYS C CA 1
ATOM 2537 C C . LYS C 1 101 ? -39.752 -34.790 40.822 1.00 35.52 80 LYS C C 1
ATOM 2538 O O . LYS C 1 101 ? -40.366 -35.235 39.841 1.00 35.13 80 LYS C O 1
ATOM 2544 N N . ASN C 1 102 ? -40.286 -33.921 41.683 1.00 35.48 81 ASN C N 1
ATOM 2545 C CA . ASN C 1 102 ? -41.601 -33.301 41.549 1.00 35.11 81 ASN C CA 1
ATOM 2546 C C . ASN C 1 102 ? -41.602 -32.081 40.634 1.00 34.69 81 ASN C C 1
ATOM 2547 O O . ASN C 1 102 ? -41.445 -30.950 41.144 1.00 35.04 81 ASN C O 1
ATOM 2552 N N . VAL C 1 103 ? -41.803 -32.277 39.323 1.00 33.31 82 VAL C N 1
ATOM 2553 C CA . VAL C 1 103 ? -41.592 -31.183 38.347 1.00 32.76 82 VAL C CA 1
ATOM 2554 C C . VAL C 1 103 ? -42.877 -30.396 38.076 1.00 32.42 82 VAL C C 1
ATOM 2555 O O . VAL C 1 103 ? -43.857 -31.010 37.626 1.00 33.24 82 VAL C O 1
ATOM 2559 N N . VAL C 1 104 ? -42.900 -29.070 38.316 1.00 31.73 83 VAL C N 1
ATOM 2560 C CA . VAL C 1 104 ? -44.107 -28.270 37.923 1.00 30.79 83 VAL C CA 1
ATOM 2561 C C . VAL C 1 104 ? -44.044 -27.740 36.475 1.00 31.00 83 VAL C C 1
ATOM 2562 O O . VAL C 1 104 ? -42.951 -27.396 35.968 1.00 30.03 83 VAL C O 1
ATOM 2566 N N . ARG C 1 105 ? -45.204 -27.711 35.796 1.00 32.07 84 ARG C N 1
ATOM 2567 C CA . ARG C 1 105 ? -45.189 -27.439 34.349 1.00 33.40 84 ARG C CA 1
ATOM 2568 C C . ARG C 1 105 ? -46.244 -26.446 33.954 1.00 33.56 84 ARG C C 1
ATOM 2569 O O . ARG C 1 105 ? -47.044 -26.072 34.793 1.00 33.51 84 ARG C O 1
ATOM 2577 N N . CYS C 1 106 ? -46.199 -26.000 32.692 1.00 34.20 85 CYS C N 1
ATOM 2578 C CA . CYS C 1 106 ? -47.204 -25.116 32.091 1.00 34.92 85 CYS C CA 1
ATOM 2579 C C . CYS C 1 106 ? -47.667 -25.629 30.697 1.00 35.62 85 CYS C C 1
ATOM 2580 O O . CYS C 1 106 ? -47.151 -26.654 30.230 1.00 36.21 85 CYS C O 1
ATOM 2583 N N . GLN C 1 107 ? -48.648 -24.957 30.068 1.00 36.30 86 GLN C N 1
ATOM 2584 C CA . GLN C 1 107 ? -49.255 -25.410 28.809 1.00 37.16 86 GLN C CA 1
ATOM 2585 C C . GLN C 1 107 ? -49.087 -24.371 27.702 1.00 37.80 86 GLN C C 1
ATOM 2586 O O . GLN C 1 107 ? -48.577 -23.299 27.950 1.00 38.00 86 GLN C O 1
ATOM 2592 N N . HIS C 1 108 ? -49.524 -24.670 26.478 1.00 38.31 87 HIS C N 1
ATOM 2593 C CA . HIS C 1 108 ? -49.314 -23.739 25.352 1.00 38.53 87 HIS C CA 1
ATOM 2594 C C . HIS C 1 108 ? -50.043 -22.439 25.509 1.00 37.98 87 HIS C C 1
ATOM 2595 O O . HIS C 1 108 ? -49.655 -21.412 24.942 1.00 37.02 87 HIS C O 1
ATOM 2602 N N . ASN C 1 109 ? -51.081 -22.491 26.331 1.00 37.91 88 ASN C N 1
ATOM 2603 C CA . ASN C 1 109 ? -52.000 -21.379 26.517 1.00 37.27 88 ASN C CA 1
ATOM 2604 C C . ASN C 1 109 ? -51.854 -20.703 27.894 1.00 36.61 88 ASN C C 1
ATOM 2605 O O . ASN C 1 109 ? -52.635 -19.827 28.268 1.00 36.89 88 ASN C O 1
ATOM 2610 N N . SER C 1 110 ? -50.867 -21.136 28.653 1.00 36.06 89 SER C N 1
ATOM 2611 C CA . SER C 1 110 ? -50.471 -20.448 29.866 1.00 35.41 89 SER C CA 1
ATOM 2612 C C . SER C 1 110 ? -49.969 -19.029 29.515 1.00 35.06 89 SER C C 1
ATOM 2613 O O . SER C 1 110 ? -49.325 -18.821 28.473 1.00 35.28 89 SER C O 1
ATOM 2616 N N . THR C 1 111 ? -50.241 -18.052 30.370 1.00 34.38 90 THR C N 1
ATOM 2617 C CA . THR C 1 111 ? -49.760 -16.692 30.115 1.00 33.79 90 THR C CA 1
ATOM 2618 C C . THR C 1 111 ? -48.511 -16.287 30.904 1.00 34.25 90 THR C C 1
ATOM 2619 O O . THR C 1 111 ? -48.231 -16.774 32.018 1.00 34.55 90 THR C O 1
ATOM 2623 N N . THR C 1 112 ? -47.760 -15.391 30.277 1.00 34.29 91 THR C N 1
ATOM 2624 C CA . THR C 1 112 ? -46.703 -14.585 30.886 1.00 34.53 91 THR C CA 1
ATOM 2625 C C . THR C 1 112 ? -46.951 -14.118 32.352 1.00 35.02 91 THR C C 1
ATOM 2626 O O . THR C 1 112 ? -46.058 -14.173 33.166 1.00 35.62 91 THR C O 1
ATOM 2630 N N . ASP C 1 113 ? -48.150 -13.680 32.696 1.00 35.41 92 ASP C N 1
ATOM 2631 C CA . ASP C 1 113 ? -48.457 -13.357 34.081 1.00 35.90 92 ASP C CA 1
ATOM 2632 C C . ASP C 1 113 ? -48.521 -14.555 35.004 1.00 35.56 92 ASP C C 1
ATOM 2633 O O . ASP C 1 113 ? -47.969 -14.522 36.089 1.00 35.34 92 ASP C O 1
ATOM 2638 N N . GLN C 1 114 ? -49.233 -15.600 34.600 1.00 35.46 93 GLN C N 1
ATOM 2639 C CA . GLN C 1 114 ? -49.318 -16.794 35.385 1.00 35.39 93 GLN C CA 1
ATOM 2640 C C . GLN C 1 114 ? -47.917 -17.239 35.665 1.00 35.64 93 GLN C C 1
ATOM 2641 O O . GLN C 1 114 ? -47.555 -17.468 36.822 1.00 36.74 93 GLN C O 1
ATOM 2647 N N . LEU C 1 115 ? -47.120 -17.306 34.602 1.00 35.40 94 LEU C N 1
ATOM 2648 C CA . LEU C 1 115 ? -45.768 -17.832 34.652 1.00 34.92 94 LEU C CA 1
ATOM 2649 C C . LEU C 1 115 ? -44.891 -17.145 35.699 1.00 34.66 94 LEU C C 1
ATOM 2650 O O . LEU C 1 115 ? -44.190 -17.822 36.442 1.00 34.32 94 LEU C O 1
ATOM 2655 N N . MET C 1 116 ? -44.988 -15.818 35.791 1.00 34.14 95 MET C N 1
ATOM 2656 C CA . MET C 1 116 ? -44.320 -15.051 36.855 1.00 34.24 95 MET C CA 1
ATOM 2657 C C . MET C 1 116 ? -44.721 -15.452 38.285 1.00 33.56 95 MET C C 1
ATOM 2658 O O . MET C 1 116 ? -43.880 -15.546 39.163 1.00 33.53 95 MET C O 1
ATOM 2663 N N . GLU C 1 117 ? -46.012 -15.660 38.525 1.00 5.69 96 GLU C N 1
ATOM 2664 C CA . GLU C 1 117 ? -46.476 -16.127 39.848 1.00 5.69 96 GLU C CA 1
ATOM 2665 C C . GLU C 1 117 ? -45.951 -17.474 40.174 1.00 5.69 96 GLU C C 1
ATOM 2666 O O . GLU C 1 117 ? -45.532 -17.682 41.305 1.00 31.88 96 GLU C O 1
ATOM 2672 N N . ILE C 1 118 ? -45.978 -18.387 39.208 1.00 31.79 97 ILE C N 1
ATOM 2673 C CA . ILE C 1 118 ? -45.491 -19.741 39.444 1.00 32.26 97 ILE C CA 1
ATOM 2674 C C . ILE C 1 118 ? -44.034 -19.651 39.908 1.00 32.35 97 ILE C C 1
ATOM 2675 O O . ILE C 1 118 ? -43.657 -20.220 40.939 1.00 32.77 97 ILE C O 1
ATOM 2680 N N . MET C 1 119 ? -43.231 -18.905 39.148 1.00 31.96 98 MET C N 1
ATOM 2681 C CA . MET C 1 119 ? -41.802 -18.755 39.431 1.00 31.69 98 MET C CA 1
ATOM 2682 C C . MET C 1 119 ? -41.476 -18.046 40.764 1.00 30.28 98 MET C C 1
ATOM 2683 O O . MET C 1 119 ? -40.564 -18.494 41.494 1.00 29.63 98 MET C O 1
ATOM 2688 N N . THR C 1 120 ? -42.232 -16.996 41.100 1.00 29.50 99 THR C N 1
ATOM 2689 C CA . THR C 1 120 ? -42.044 -16.288 42.377 1.00 29.70 99 THR C CA 1
ATOM 2690 C C . THR C 1 120 ? -42.461 -17.169 43.583 1.00 30.26 99 THR C C 1
ATOM 2691 O O . THR C 1 120 ? -41.683 -17.365 44.516 1.00 30.80 99 THR C O 1
ATOM 2695 N N . GLY C 1 121 ? -43.681 -17.709 43.545 1.00 30.34 100 GLY C N 1
ATOM 2696 C CA . GLY C 1 121 ? -44.239 -18.517 44.619 1.00 30.05 100 GLY C CA 1
ATOM 2697 C C . GLY C 1 121 ? -43.462 -19.783 44.854 1.00 30.30 100 GLY C C 1
ATOM 2698 O O . GLY C 1 121 ? -43.117 -20.092 45.981 1.00 30.69 100 GLY C O 1
ATOM 2699 N N . GLY C 1 122 ? -43.159 -20.505 43.779 1.00 30.19 101 GLY C N 1
ATOM 2700 C CA . GLY C 1 122 ? -42.372 -21.736 43.865 1.00 30.38 101 GLY C CA 1
ATOM 2701 C C . GLY C 1 122 ? -40.869 -21.607 44.097 1.00 30.84 101 GLY C C 1
ATOM 2702 O O . GLY C 1 122 ? -40.226 -22.582 44.475 1.00 31.08 101 GLY C O 1
ATOM 2703 N N . ARG C 1 123 ? -40.319 -20.415 43.835 1.00 31.18 102 ARG C N 1
ATOM 2704 C CA . ARG C 1 123 ? -38.867 -20.107 43.965 1.00 30.53 102 ARG C CA 1
ATOM 2705 C C . ARG C 1 123 ? -37.991 -20.981 43.071 1.00 29.46 102 ARG C C 1
ATOM 2706 O O . ARG C 1 123 ? -37.011 -21.572 43.507 1.00 29.33 102 ARG C O 1
ATOM 2714 N N . PHE C 1 124 ? -38.372 -21.028 41.799 1.00 28.32 103 PHE C N 1
ATOM 2715 C CA . PHE C 1 124 ? -37.562 -21.638 40.757 1.00 28.29 103 PHE C CA 1
ATOM 2716 C C . PHE C 1 124 ? -37.777 -20.822 39.447 1.00 28.86 103 PHE C C 1
ATOM 2717 O O . PHE C 1 124 ? -38.732 -20.046 39.360 1.00 29.20 103 PHE C O 1
ATOM 2725 N N . ARG C 1 125 ? -36.917 -21.029 38.442 1.00 28.95 104 ARG C N 1
ATOM 2726 C CA . ARG C 1 125 ? -36.838 -20.164 37.249 1.00 28.63 104 ARG C CA 1
ATOM 2727 C C . ARG C 1 125 ? -36.934 -20.899 35.881 1.00 29.04 104 ARG C C 1
ATOM 2728 O O . ARG C 1 125 ? -36.647 -20.352 34.800 1.00 29.39 104 ARG C O 1
ATOM 2736 N N . HIS C 1 126 ? -37.283 -22.170 35.945 1.00 29.05 105 HIS C N 1
ATOM 2737 C CA . HIS C 1 126 ? -37.464 -22.957 34.733 1.00 29.34 105 HIS C CA 1
ATOM 2738 C C . HIS C 1 126 ? -38.800 -23.674 34.813 1.00 30.38 105 HIS C C 1
ATOM 2739 O O . HIS C 1 126 ? -39.122 -24.266 35.863 1.00 31.40 105 HIS C O 1
ATOM 2746 N N . VAL C 1 127 ? -39.621 -23.542 33.760 1.00 30.88 106 VAL C N 1
ATOM 2747 C CA . VAL C 1 127 ? -40.822 -24.376 33.671 1.00 31.33 106 VAL C CA 1
ATOM 2748 C C . VAL C 1 127 ? -40.984 -25.103 32.322 1.00 31.83 106 VAL C C 1
ATOM 2749 O O . VAL C 1 127 ? -41.083 -24.492 31.265 1.00 32.32 106 VAL C O 1
ATOM 2753 N N . PRO C 1 128 ? -40.908 -26.426 32.364 1.00 31.98 107 PRO C N 1
ATOM 2754 C CA . PRO C 1 128 ? -41.134 -27.313 31.219 1.00 32.66 107 PRO C CA 1
ATOM 2755 C C . PRO C 1 128 ? -42.534 -27.192 30.648 1.00 33.49 107 PRO C C 1
ATOM 2756 O O . PRO C 1 128 ? -43.492 -26.993 31.398 1.00 34.20 107 PRO C O 1
ATOM 2760 N N . VAL C 1 129 ? -42.654 -27.313 29.327 1.00 34.81 108 VAL C N 1
ATOM 2761 C CA . VAL C 1 129 ? -43.973 -27.213 28.692 1.00 36.07 108 VAL C CA 1
ATOM 2762 C C . VAL C 1 129 ? -44.523 -28.592 28.326 1.00 37.59 108 VAL C C 1
ATOM 2763 O O . VAL C 1 129 ? -43.811 -29.426 27.745 1.00 37.47 108 VAL C O 1
ATOM 2767 N N . GLU C 1 130 ? -45.803 -28.798 28.640 1.00 39.54 109 GLU C N 1
ATOM 2768 C CA . GLU C 1 130 ? -46.486 -30.027 28.328 1.00 41.65 109 GLU C CA 1
ATOM 2769 C C . GLU C 1 130 ? -47.784 -29.816 27.578 1.00 42.26 109 GLU C C 1
ATOM 2770 O O . GLU C 1 130 ? -48.432 -28.803 27.753 1.00 42.06 109 GLU C O 1
ATOM 2776 N N . GLU C 1 131 ? -48.171 -30.814 26.782 1.00 43.93 110 GLU C N 1
ATOM 2777 C CA . GLU C 1 131 ? -49.525 -30.961 26.238 1.00 45.38 110 GLU C CA 1
ATOM 2778 C C . GLU C 1 131 ? -49.726 -32.427 25.927 1.00 45.70 110 GLU C C 1
ATOM 2779 O O . GLU C 1 131 ? -48.774 -33.078 25.527 1.00 45.98 110 GLU C O 1
ATOM 2785 N N . ASN C 1 132 ? -50.956 -32.943 26.079 1.00 46.50 111 ASN C N 1
ATOM 2786 C CA . ASN C 1 132 ? -51.286 -34.381 25.852 1.00 46.76 111 ASN C CA 1
ATOM 2787 C C . ASN C 1 132 ? -50.282 -35.311 26.504 1.00 46.45 111 ASN C C 1
ATOM 2788 O O . ASN C 1 132 ? -50.036 -36.422 26.035 1.00 46.68 111 ASN C O 1
ATOM 2793 N N . GLY C 1 133 ? -49.666 -34.824 27.559 1.00 45.94 112 GLY C N 1
ATOM 2794 C CA . GLY C 1 133 ? -48.706 -35.611 28.286 1.00 45.81 112 GLY C CA 1
ATOM 2795 C C . GLY C 1 133 ? -47.269 -35.581 27.793 1.00 45.57 112 GLY C C 1
ATOM 2796 O O . GLY C 1 133 ? -46.406 -36.209 28.395 1.00 45.96 112 GLY C O 1
ATOM 2797 N N . ARG C 1 134 ? -47.011 -34.863 26.704 1.00 44.86 113 ARG C N 1
ATOM 2798 C CA . ARG C 1 134 ? -45.679 -34.763 26.108 1.00 44.27 113 ARG C CA 1
ATOM 2799 C C . ARG C 1 134 ? -44.867 -33.599 26.651 1.00 42.66 113 ARG C C 1
ATOM 2800 O O . ARG C 1 134 ? -45.409 -32.569 27.068 1.00 42.27 113 ARG C O 1
ATOM 2808 N N . LEU C 1 135 ? -43.554 -33.763 26.599 1.00 20.00 114 LEU C N 1
ATOM 2809 C CA . LEU C 1 135 ? -42.609 -32.670 26.780 1.00 20.00 114 LEU C CA 1
ATOM 2810 C C . LEU C 1 135 ? -42.542 -31.862 25.463 1.00 20.00 114 LEU C C 1
ATOM 2811 O O . LEU C 1 135 ? -42.280 -32.445 24.404 1.00 39.09 114 LEU C O 1
ATOM 2816 N N . ALA C 1 136 ? -42.795 -30.550 25.495 1.00 37.54 115 ALA C N 1
ATOM 2817 C CA . ALA C 1 136 ? -42.925 -29.778 24.226 1.00 36.06 115 ALA C CA 1
ATOM 2818 C C . ALA C 1 136 ? -42.113 -28.480 24.175 1.00 34.86 115 ALA C C 1
ATOM 2819 O O . ALA C 1 136 ? -42.221 -27.715 23.217 1.00 35.36 115 ALA C O 1
ATOM 2821 N N . GLY C 1 137 ? -41.314 -28.233 25.206 1.00 33.32 116 GLY C N 1
ATOM 2822 C CA . GLY C 1 137 ? -40.400 -27.104 25.222 1.00 31.41 116 GLY C CA 1
ATOM 2823 C C . GLY C 1 137 ? -40.052 -26.733 26.641 1.00 30.03 116 GLY C C 1
ATOM 2824 O O . GLY C 1 137 ? -40.459 -27.395 27.599 1.00 30.45 116 GLY C O 1
ATOM 2825 N N . ILE C 1 138 ? -39.328 -25.637 26.782 1.00 28.56 117 ILE C N 1
ATOM 2826 C CA . ILE C 1 138 ? -38.951 -25.153 28.106 1.00 27.03 117 ILE C CA 1
ATOM 2827 C C . ILE C 1 138 ? -38.974 -23.611 28.157 1.00 26.15 117 ILE C C 1
ATOM 2828 O O . ILE C 1 138 ? -38.439 -22.973 27.277 1.00 25.50 117 ILE C O 1
ATOM 2833 N N . ILE C 1 139 ? -39.598 -23.034 29.176 1.00 25.30 118 ILE C N 1
ATOM 2834 C CA . ILE C 1 139 ? -39.593 -21.564 29.356 1.00 25.20 118 ILE C CA 1
ATOM 2835 C C . ILE C 1 139 ? -38.771 -21.146 30.587 1.00 25.68 118 ILE C C 1
ATOM 2836 O O . ILE C 1 139 ? -38.959 -21.733 31.651 1.00 26.97 118 ILE C O 1
ATOM 2841 N N . SER C 1 140 ? -37.869 -20.172 30.462 1.00 25.10 119 SER C N 1
ATOM 2842 C CA . SER C 1 140 ? -37.141 -19.654 31.631 1.00 25.48 119 SER C CA 1
ATOM 2843 C C . SER C 1 140 ? -37.475 -18.183 31.979 1.00 25.71 119 SER C C 1
ATOM 2844 O O . SER C 1 140 ? -37.993 -17.418 31.112 1.00 25.80 119 SER C O 1
ATOM 2847 N N . ILE C 1 141 ? -37.157 -17.768 33.222 1.00 25.31 120 ILE C N 1
ATOM 2848 C CA . ILE C 1 141 ? -37.398 -16.366 33.683 1.00 24.59 120 ILE C CA 1
ATOM 2849 C C . ILE C 1 141 ? -36.799 -15.313 32.712 1.00 25.14 120 ILE C C 1
ATOM 2850 O O . ILE C 1 141 ? -37.385 -14.288 32.495 1.00 25.38 120 ILE C O 1
ATOM 2855 N N . GLY C 1 142 ? -35.663 -15.608 32.101 1.00 24.86 121 GLY C N 1
ATOM 2856 C CA . GLY C 1 142 ? -35.095 -14.752 31.069 1.00 25.98 121 GLY C CA 1
ATOM 2857 C C . GLY C 1 142 ? -36.036 -14.582 29.884 1.00 27.11 121 GLY C C 1
ATOM 2858 O O . GLY C 1 142 ? -36.135 -13.469 29.314 1.00 28.05 121 GLY C O 1
ATOM 2859 N N . ASP C 1 143 ? -36.754 -15.660 29.506 1.00 26.91 122 ASP C N 1
ATOM 2860 C CA . ASP C 1 143 ? -37.667 -15.581 28.358 1.00 26.39 122 ASP C CA 1
ATOM 2861 C C . ASP C 1 143 ? -38.831 -14.613 28.671 1.00 26.61 122 ASP C C 1
ATOM 2862 O O . ASP C 1 143 ? -39.189 -13.720 27.893 1.00 27.11 122 ASP C O 1
ATOM 2867 N N . VAL C 1 144 ? -39.444 -14.855 29.826 1.00 26.48 123 VAL C N 1
ATOM 2868 C CA . VAL C 1 144 ? -40.541 -14.050 30.369 1.00 25.61 123 VAL C CA 1
ATOM 2869 C C . VAL C 1 144 ? -40.088 -12.576 30.423 1.00 26.00 123 VAL C C 1
ATOM 2870 O O . VAL C 1 144 ? -40.726 -11.724 29.838 1.00 26.33 123 VAL C O 1
ATOM 2874 N N . VAL C 1 145 ? -38.951 -12.279 31.045 1.00 26.12 124 VAL C N 1
ATOM 2875 C CA . VAL C 1 145 ? -38.458 -10.919 31.083 1.00 25.84 124 VAL C CA 1
ATOM 2876 C C . VAL C 1 145 ? -38.273 -10.299 29.696 1.00 27.26 124 VAL C C 1
ATOM 2877 O O . VAL C 1 145 ? -38.763 -9.207 29.432 1.00 28.09 124 VAL C O 1
ATOM 2881 N N . LYS C 1 146 ? -37.596 -10.973 28.787 1.00 28.14 125 LYS C N 1
ATOM 2882 C CA . LYS C 1 146 ? -37.328 -10.391 27.462 1.00 29.22 125 LYS C CA 1
ATOM 2883 C C . LYS C 1 146 ? -38.643 -10.079 26.734 1.00 30.04 125 LYS C C 1
ATOM 2884 O O . LYS C 1 146 ? -38.701 -9.131 25.959 1.00 30.60 125 LYS C O 1
ATOM 2890 N N . ALA C 1 147 ? -39.677 -10.892 26.988 1.00 30.85 126 ALA C N 1
ATOM 2891 C CA . ALA C 1 147 ? -40.958 -10.722 26.364 1.00 32.25 126 ALA C CA 1
ATOM 2892 C C . ALA C 1 147 ? -41.566 -9.426 26.823 1.00 33.88 126 ALA C C 1
ATOM 2893 O O . ALA C 1 147 ? -42.240 -8.786 26.062 1.00 34.56 126 ALA C O 1
ATOM 2895 N N . ARG C 1 148 ? -41.351 -9.037 28.075 1.00 35.91 127 ARG C N 1
ATOM 2896 C CA . ARG C 1 148 ? -42.012 -7.842 28.623 1.00 37.22 127 ARG C CA 1
ATOM 2897 C C . ARG C 1 148 ? -41.294 -6.584 28.207 1.00 38.17 127 ARG C C 1
ATOM 2898 O O . ARG C 1 148 ? -41.666 -5.529 28.649 1.00 38.69 127 ARG C O 1
ATOM 2906 N N . ILE C 1 149 ? -40.235 -6.648 27.402 1.00 39.30 128 ILE C N 1
ATOM 2907 C CA . ILE C 1 149 ? -39.587 -5.392 26.952 1.00 40.25 128 ILE C CA 1
ATOM 2908 C C . ILE C 1 149 ? -39.587 -5.250 25.439 1.00 40.92 128 ILE C C 1
ATOM 2909 O O . ILE C 1 149 ? -40.635 -5.168 24.818 1.00 42.35 128 ILE C O 1
ATOM 2914 N N . ALA D 1 23 ? -10.467 29.764 14.770 1.00 20.00 2 ALA D N 1
ATOM 2915 C CA . ALA D 1 23 ? -10.849 28.304 14.735 1.00 20.00 2 ALA D CA 1
ATOM 2916 C C . ALA D 1 23 ? -12.073 27.895 15.603 1.00 20.00 2 ALA D C 1
ATOM 2917 O O . ALA D 1 23 ? -12.401 26.690 15.679 1.00 20.00 2 ALA D O 1
ATOM 2919 N N . THR D 1 24 ? -12.778 28.865 16.197 1.00 39.25 3 THR D N 1
ATOM 2920 C CA . THR D 1 24 ? -13.572 28.577 17.383 1.00 38.72 3 THR D CA 1
ATOM 2921 C C . THR D 1 24 ? -15.111 28.829 17.415 1.00 38.05 3 THR D C 1
ATOM 2922 O O . THR D 1 24 ? -15.757 28.508 18.423 1.00 37.95 3 THR D O 1
ATOM 2926 N N . PHE D 1 25 ? -15.724 29.332 16.340 1.00 36.90 4 PHE D N 1
ATOM 2927 C CA . PHE D 1 25 ? -17.217 29.390 16.302 1.00 36.14 4 PHE D CA 1
ATOM 2928 C C . PHE D 1 25 ? -17.775 28.237 15.507 1.00 35.44 4 PHE D C 1
ATOM 2929 O O . PHE D 1 25 ? -17.070 27.645 14.667 1.00 36.14 4 PHE D O 1
ATOM 2937 N N . VAL D 1 26 ? -19.069 27.994 15.704 1.00 34.36 5 VAL D N 1
ATOM 2938 C CA . VAL D 1 26 ? -19.782 27.005 14.910 1.00 33.43 5 VAL D CA 1
ATOM 2939 C C . VAL D 1 26 ? -19.771 27.397 13.432 1.00 34.03 5 VAL D C 1
ATOM 2940 O O . VAL D 1 26 ? -19.501 26.553 12.556 1.00 33.75 5 VAL D O 1
ATOM 2944 N N . LYS D 1 27 ? -20.037 28.682 13.162 1.00 34.95 6 LYS D N 1
ATOM 2945 C CA . LYS D 1 27 ? -19.990 29.200 11.790 1.00 36.05 6 LYS D CA 1
ATOM 2946 C C . LYS D 1 27 ? -18.659 28.852 11.078 1.00 36.33 6 LYS D C 1
ATOM 2947 O O . LYS D 1 27 ? -18.668 28.450 9.911 1.00 36.04 6 LYS D O 1
ATOM 2953 N N . ASP D 1 28 ? -17.536 28.958 11.785 1.00 36.48 7 ASP D N 1
ATOM 2954 C CA . ASP D 1 28 ? -16.233 28.603 11.224 1.00 36.97 7 ASP D CA 1
ATOM 2955 C C . ASP D 1 28 ? -16.139 27.136 10.800 1.00 36.71 7 ASP D C 1
ATOM 2956 O O . ASP D 1 28 ? -15.583 26.790 9.757 1.00 36.84 7 ASP D O 1
ATOM 2961 N N . LEU D 1 29 ? -16.682 26.273 11.636 1.00 36.00 8 LEU D N 1
ATOM 2962 C CA . LEU D 1 29 ? -16.591 24.862 11.412 1.00 35.16 8 LEU D CA 1
ATOM 2963 C C . LEU D 1 29 ? -17.389 24.438 10.184 1.00 34.50 8 LEU D C 1
ATOM 2964 O O . LEU D 1 29 ? -16.957 23.597 9.433 1.00 34.11 8 LEU D O 1
ATOM 2969 N N . LEU D 1 30 ? -18.554 25.041 10.001 1.00 34.08 9 LEU D N 1
ATOM 2970 C CA . LEU D 1 30 ? -19.417 24.773 8.859 1.00 33.62 9 LEU D CA 1
ATOM 2971 C C . LEU D 1 30 ? -18.837 25.298 7.529 1.00 34.22 9 LEU D C 1
ATOM 2972 O O . LEU D 1 30 ? -19.014 24.684 6.489 1.00 34.17 9 LEU D O 1
ATOM 2977 N N . ASP D 1 31 ? -18.108 26.402 7.566 1.00 35.06 10 ASP D N 1
ATOM 2978 C CA . ASP D 1 31 ? -17.377 26.850 6.385 1.00 36.22 10 ASP D CA 1
ATOM 2979 C C . ASP D 1 31 ? -16.324 25.872 5.890 1.00 36.47 10 ASP D C 1
ATOM 2980 O O . ASP D 1 31 ? -16.032 25.827 4.709 1.00 36.19 10 ASP D O 1
ATOM 2985 N N . ARG D 1 32 ? -15.748 25.106 6.805 1.00 37.30 11 ARG D N 1
ATOM 2986 C CA . ARG D 1 32 ? -14.727 24.105 6.466 1.00 38.53 11 ARG D CA 1
ATOM 2987 C C . ARG D 1 32 ? -15.324 22.798 5.986 1.00 37.83 11 ARG D C 1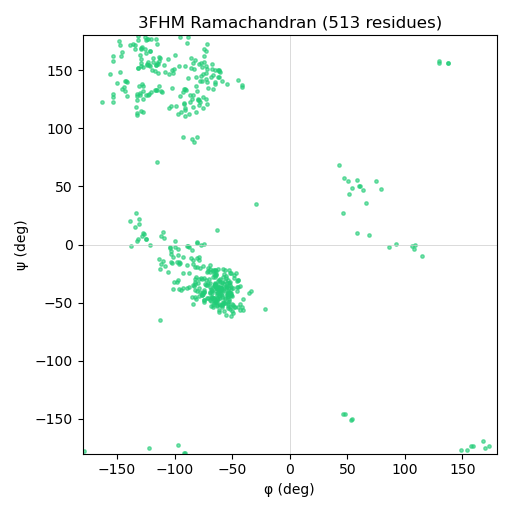
ATOM 2988 O O . ARG D 1 32 ? -14.878 22.219 5.003 1.00 38.45 11 ARG D O 1
ATOM 2996 N N . LYS D 1 33 ? -16.329 22.325 6.694 1.00 37.08 12 LYS D N 1
ATOM 2997 C CA . LYS D 1 33 ? -16.874 21.003 6.435 1.00 37.25 12 LYS D CA 1
ATOM 2998 C C . LYS D 1 33 ? -18.094 20.977 5.531 1.00 37.72 12 LYS D C 1
ATOM 2999 O O . LYS D 1 33 ? -18.221 20.043 4.738 1.00 38.05 12 LYS D O 1
ATOM 3005 N N . GLY D 1 34 ? -19.005 21.950 5.658 1.00 37.72 13 GLY D N 1
ATOM 3006 C CA . GLY D 1 34 ? -20.220 21.970 4.823 1.00 37.75 13 GLY D CA 1
ATOM 3007 C C . GLY D 1 34 ? -21.503 22.142 5.613 1.00 38.08 13 GLY D C 1
ATOM 3008 O O . GLY D 1 34 ? -21.561 21.804 6.786 1.00 38.55 13 GLY D O 1
ATOM 3009 N N . ARG D 1 35 ? -22.536 22.651 4.950 1.00 38.40 14 ARG D N 1
ATOM 3010 C CA . ARG D 1 35 ? -23.791 23.050 5.575 1.00 38.68 14 ARG D CA 1
ATOM 3011 C C . ARG D 1 35 ? -24.826 21.947 5.455 1.00 38.63 14 ARG D C 1
ATOM 3012 O O . ARG D 1 35 ? -25.915 22.042 6.040 1.00 38.82 14 ARG D O 1
ATOM 3020 N N . ASP D 1 36 ? -24.524 20.912 4.676 1.00 38.40 15 ASP D N 1
ATOM 3021 C CA . ASP D 1 36 ? -25.556 19.925 4.373 1.00 38.25 15 ASP D CA 1
ATOM 3022 C C . ASP D 1 36 ? -25.904 19.048 5.549 1.00 36.90 15 ASP D C 1
ATOM 3023 O O . ASP D 1 36 ? -25.074 18.875 6.444 1.00 37.32 15 ASP D O 1
ATOM 3028 N N . VAL D 1 37 ? -27.144 18.558 5.600 1.00 35.11 16 VAL D N 1
ATOM 3029 C CA . VAL D 1 37 ? -27.483 17.511 6.586 1.00 33.41 16 VAL D CA 1
ATOM 3030 C C . VAL D 1 37 ? -28.197 16.309 5.963 1.00 32.87 16 VAL D C 1
ATOM 3031 O O . VAL D 1 37 ? -29.173 16.472 5.231 1.00 32.99 16 VAL D O 1
ATOM 3035 N N . VAL D 1 38 ? -27.716 15.106 6.271 1.00 31.57 17 VAL D N 1
ATOM 3036 C CA . VAL D 1 38 ? -28.397 13.861 5.883 1.00 30.34 17 VAL D CA 1
ATOM 3037 C C . VAL D 1 38 ? -29.614 13.486 6.781 1.00 30.14 17 VAL D C 1
ATOM 3038 O O . VAL D 1 38 ? -29.463 13.315 7.972 1.00 28.99 17 VAL D O 1
ATOM 3042 N N . THR D 1 39 ? -30.813 13.383 6.197 1.00 30.59 18 THR D N 1
ATOM 3043 C CA . THR D 1 39 ? -32.079 13.109 6.949 1.00 30.75 18 THR D CA 1
ATOM 3044 C C . THR D 1 39 ? -32.827 11.870 6.438 1.00 31.11 18 THR D C 1
ATOM 3045 O O . THR D 1 39 ? -32.743 11.490 5.259 1.00 30.99 18 THR D O 1
ATOM 3049 N N . VAL D 1 40 ? -33.612 11.293 7.340 1.00 5.69 19 VAL D N 1
ATOM 3050 C CA . VAL D 1 40 ? -34.608 10.292 6.980 1.00 5.69 19 VAL D CA 1
ATOM 3051 C C . VAL D 1 40 ? -36.009 10.722 7.460 1.00 5.69 19 VAL D C 1
ATOM 3052 O O . VAL D 1 40 ? -36.140 11.496 8.424 1.00 31.72 19 VAL D O 1
ATOM 3056 N N . GLY D 1 41 ? -37.045 10.199 6.791 1.00 33.10 20 GLY D N 1
ATOM 3057 C CA . GLY D 1 41 ? -38.421 10.263 7.296 1.00 33.83 20 GLY D CA 1
ATOM 3058 C C . GLY D 1 41 ? -38.663 9.338 8.488 1.00 34.96 20 GLY D C 1
ATOM 3059 O O . GLY D 1 41 ? -37.793 8.502 8.827 1.00 34.78 20 GLY D O 1
ATOM 3060 N N . PRO D 1 42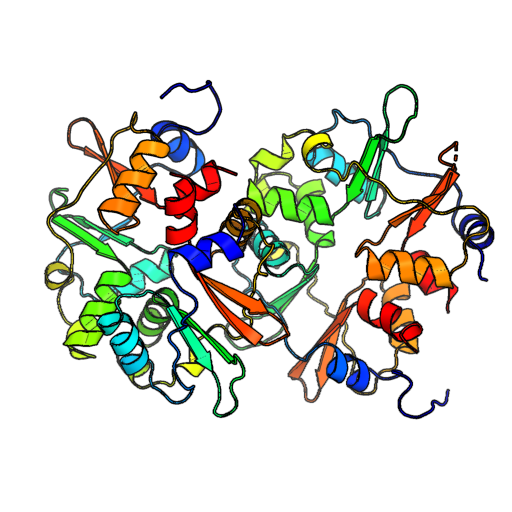 ? -39.857 9.448 9.123 1.00 35.70 21 PRO D N 1
ATOM 3061 C CA . PRO D 1 42 ? -40.151 8.709 10.373 1.00 36.21 21 PRO D CA 1
ATOM 3062 C C . PRO D 1 42 ? -40.610 7.237 10.182 1.00 36.64 21 PRO D C 1
ATOM 3063 O O . PRO D 1 42 ? -40.536 6.429 11.116 1.00 36.83 21 PRO D O 1
ATOM 3067 N N . ASP D 1 43 ? -41.080 6.897 8.984 1.00 36.79 22 ASP D N 1
ATOM 3068 C CA . ASP D 1 43 ? -41.618 5.566 8.733 1.00 36.72 22 ASP D CA 1
ATOM 3069 C C . ASP D 1 43 ? -40.602 4.566 8.202 1.00 36.07 22 ASP D C 1
ATOM 3070 O O . ASP D 1 43 ? -40.864 3.366 8.159 1.00 36.21 22 ASP D O 1
ATOM 3075 N N . VAL D 1 44 ? -39.441 5.077 7.824 1.00 35.01 23 VAL D N 1
ATOM 3076 C CA . VAL D 1 44 ? -38.285 4.279 7.474 1.00 34.43 23 VAL D CA 1
ATOM 3077 C C . VAL D 1 44 ? -37.985 3.343 8.646 1.00 33.86 23 VAL D C 1
ATOM 3078 O O . VAL D 1 44 ? -38.071 3.760 9.814 1.00 34.49 23 VAL D O 1
ATOM 3082 N N . SER D 1 45 ? -37.646 2.084 8.346 1.00 32.63 24 SER D N 1
ATOM 3083 C CA . SER D 1 45 ? -37.322 1.121 9.392 1.00 32.17 24 SER D CA 1
ATOM 3084 C C . SER D 1 45 ? -35.914 1.336 9.911 1.00 32.20 24 SER D C 1
ATOM 3085 O O . SER D 1 45 ? -35.046 1.863 9.192 1.00 31.57 24 SER D O 1
ATOM 3088 N N . ILE D 1 46 ? -35.709 0.901 11.154 1.00 31.73 25 ILE D N 1
ATOM 3089 C CA . ILE D 1 46 ? -34.411 0.945 11.791 1.00 31.24 25 ILE D CA 1
ATOM 3090 C C . ILE D 1 46 ? -33.337 0.245 10.936 1.00 31.88 25 ILE D C 1
ATOM 3091 O O . ILE D 1 46 ? -32.234 0.790 10.753 1.00 31.51 25 ILE D O 1
ATOM 3096 N N . GLY D 1 47 ? -33.669 -0.912 10.366 1.00 31.98 26 GLY D N 1
ATOM 3097 C CA . GLY D 1 47 ? -32.740 -1.552 9.448 1.00 32.53 26 GLY D CA 1
ATOM 3098 C C . GLY D 1 47 ? -32.288 -0.677 8.270 1.00 33.04 26 GLY D C 1
ATOM 3099 O O . GLY D 1 47 ? -31.137 -0.765 7.797 1.00 32.27 26 GLY D O 1
ATOM 3100 N N . GLU D 1 48 ? -33.209 0.146 7.762 1.00 33.95 27 GLU D N 1
ATOM 3101 C CA . GLU D 1 48 ? -32.927 0.981 6.577 1.00 34.80 27 GLU D CA 1
ATOM 3102 C C . GLU D 1 48 ? -32.201 2.271 7.007 1.00 34.24 27 GLU D C 1
ATOM 3103 O O . GLU D 1 48 ? -31.295 2.758 6.314 1.00 34.44 27 GLU D O 1
ATOM 3109 N N . ALA D 1 49 ? -32.584 2.783 8.172 1.00 33.87 28 ALA D N 1
ATOM 3110 C CA . ALA D 1 49 ? -31.846 3.838 8.839 1.00 33.35 28 ALA D CA 1
ATOM 3111 C C . ALA D 1 49 ? -30.354 3.479 8.874 1.00 33.19 28 ALA D C 1
ATOM 3112 O O . ALA D 1 49 ? -29.489 4.262 8.423 1.00 34.06 28 ALA D O 1
ATOM 3114 N N . ALA D 1 50 ? -30.066 2.283 9.404 1.00 32.55 29 ALA D N 1
ATOM 3115 C CA . ALA D 1 50 ? -28.708 1.720 9.460 1.00 31.27 29 ALA D CA 1
ATOM 3116 C C . ALA D 1 50 ? -28.041 1.663 8.076 1.00 30.74 29 ALA D C 1
ATOM 3117 O O . ALA D 1 50 ? -26.863 1.918 7.978 1.00 31.55 29 ALA D O 1
ATOM 3119 N N . GLY D 1 51 ? -28.791 1.356 7.021 1.00 30.40 30 GLY D N 1
ATOM 3120 C CA . GLY D 1 51 ? -28.240 1.323 5.689 1.00 30.17 30 GLY D CA 1
ATOM 3121 C C . GLY D 1 51 ? -27.800 2.709 5.261 1.00 30.76 30 GLY D C 1
ATOM 3122 O O . GLY D 1 51 ? -26.805 2.838 4.534 1.00 31.32 30 GLY D O 1
ATOM 3123 N N . THR D 1 52 ? -28.537 3.741 5.693 1.00 29.97 31 THR D N 1
ATOM 3124 C CA . THR D 1 52 ? -28.238 5.126 5.310 1.00 29.19 31 THR D CA 1
ATOM 3125 C C . THR D 1 52 ? -26.961 5.618 6.012 1.00 29.91 31 THR D C 1
ATOM 3126 O O . THR D 1 52 ? -26.071 6.201 5.368 1.00 30.39 31 THR D O 1
ATOM 3130 N N . LEU D 1 53 ? -26.858 5.349 7.310 1.00 29.29 32 LEU D N 1
ATOM 3131 C CA . LEU D 1 53 ? -25.620 5.584 8.042 1.00 28.91 32 LEU D CA 1
ATOM 3132 C C . LEU D 1 53 ? -24.371 4.997 7.342 1.00 28.82 32 LEU D C 1
ATOM 3133 O O . LEU D 1 53 ? -23.276 5.587 7.362 1.00 28.74 32 LEU D O 1
ATOM 3138 N N . HIS D 1 54 ? -24.506 3.844 6.729 1.00 28.16 33 HIS D N 1
ATOM 3139 C CA . HIS D 1 54 ? -23.307 3.271 6.202 1.00 29.09 33 HIS D CA 1
ATOM 3140 C C . HIS D 1 54 ? -22.908 3.891 4.823 1.00 29.20 33 HIS D C 1
ATOM 3141 O O . HIS D 1 54 ? -21.756 4.289 4.634 1.00 28.69 33 HIS D O 1
ATOM 3148 N N . ALA D 1 55 ? -23.867 4.010 3.904 1.00 29.43 34 ALA D N 1
ATOM 3149 C CA . ALA D 1 55 ? -23.663 4.610 2.569 1.00 29.42 34 ALA D CA 1
ATOM 3150 C C . ALA D 1 55 ? -23.012 6.007 2.653 1.00 30.03 34 ALA D C 1
ATOM 3151 O O . ALA D 1 55 ? -22.120 6.305 1.865 1.00 30.75 34 ALA D O 1
ATOM 3153 N N . HIS D 1 56 ? -23.452 6.839 3.610 1.00 30.06 35 HIS D N 1
ATOM 3154 C CA . HIS D 1 56 ? -22.903 8.202 3.805 1.00 30.59 35 HIS D CA 1
ATOM 3155 C C . HIS D 1 56 ? -21.717 8.262 4.744 1.00 30.51 35 HIS D C 1
ATOM 3156 O O . HIS D 1 56 ? -21.178 9.330 4.960 1.00 30.07 35 HIS D O 1
ATOM 3163 N N . LYS D 1 57 ? -21.316 7.125 5.293 1.00 30.27 36 LYS D N 1
ATOM 3164 C CA . LYS D 1 57 ? -20.244 7.078 6.282 1.00 30.89 36 LYS D CA 1
ATOM 3165 C C . LYS D 1 57 ? -20.470 8.025 7.490 1.00 30.07 36 LYS D C 1
ATOM 3166 O O . LYS D 1 57 ? -19.588 8.763 7.899 1.00 30.66 36 LYS D O 1
ATOM 3172 N N . ILE D 1 58 ? -21.643 8.009 8.089 1.00 29.29 37 ILE D N 1
ATOM 3173 C CA . ILE D 1 58 ? -21.861 8.913 9.206 1.00 29.52 37 ILE D CA 1
ATOM 3174 C C . ILE D 1 58 ? -22.421 8.138 10.386 1.00 29.29 37 ILE D C 1
ATOM 3175 O O . ILE D 1 58 ? -22.808 6.973 10.220 1.00 29.24 37 ILE D O 1
ATOM 3180 N N . GLY D 1 59 ? -22.449 8.772 11.561 1.00 28.98 38 GLY D N 1
ATOM 3181 C CA . GLY D 1 59 ? -22.918 8.114 12.770 1.00 28.35 38 GLY D CA 1
ATOM 3182 C C . GLY D 1 59 ? -24.295 8.509 13.208 1.00 28.45 38 GLY D C 1
ATOM 3183 O O . GLY D 1 59 ? -24.803 7.987 14.212 1.00 29.63 38 GLY D O 1
ATOM 3184 N N . ALA D 1 60 ? -24.919 9.431 12.483 1.00 28.20 39 ALA D N 1
ATOM 3185 C CA . ALA D 1 60 ? -26.233 9.952 12.896 1.00 27.73 39 ALA D CA 1
ATOM 3186 C C . ALA D 1 60 ? -27.015 10.448 11.744 1.00 27.98 39 ALA D C 1
ATOM 3187 O O . ALA D 1 60 ? -26.462 10.737 10.684 1.00 28.27 39 ALA D O 1
ATOM 3189 N N . VAL D 1 61 ? -28.311 10.582 11.971 1.00 27.85 40 VAL D N 1
ATOM 3190 C CA . VAL D 1 61 ? -29.246 10.885 10.902 1.00 26.94 40 VAL D CA 1
ATOM 3191 C C . VAL D 1 61 ? -30.379 11.579 11.624 1.00 27.50 40 VAL D C 1
ATOM 3192 O O . VAL D 1 61 ? -30.836 11.107 12.675 1.00 26.90 40 VAL D O 1
ATOM 3196 N N . VAL D 1 62 ? -30.769 12.741 11.109 1.00 28.69 41 VAL D N 1
ATOM 3197 C CA . VAL D 1 62 ? -31.832 13.569 11.709 1.00 30.32 41 VAL D CA 1
ATOM 3198 C C . VAL D 1 62 ? -33.193 13.172 11.097 1.00 31.41 41 VAL D C 1
ATOM 3199 O O . VAL D 1 62 ? -33.307 13.043 9.856 1.00 31.11 41 VAL D O 1
ATOM 3203 N N . VAL D 1 63 ? -34.196 13.000 11.972 1.00 32.16 42 VAL D N 1
ATOM 3204 C CA . VAL D 1 63 ? -35.526 12.545 11.588 1.00 33.69 42 VAL D CA 1
ATOM 3205 C C . VAL D 1 63 ? -36.494 13.716 11.402 1.00 35.14 42 VAL D C 1
ATOM 3206 O O . VAL D 1 63 ? -36.872 14.401 12.356 1.00 35.42 42 VAL D O 1
ATOM 3210 N N . THR D 1 64 ? -36.909 13.940 10.164 1.00 36.60 43 THR D N 1
ATOM 3211 C CA . THR D 1 64 ? -37.846 15.030 9.880 1.00 38.30 43 THR D CA 1
ATOM 3212 C C . THR D 1 64 ? -39.117 14.537 9.193 1.00 39.66 43 THR D C 1
ATOM 3213 O O . THR D 1 64 ? -39.126 13.463 8.578 1.00 39.95 43 THR D O 1
ATOM 3217 N N . ASP D 1 65 ? -40.191 15.319 9.315 1.00 41.41 44 ASP D N 1
ATOM 3218 C CA . ASP D 1 65 ? -41.481 14.995 8.666 1.00 43.25 44 ASP D CA 1
ATOM 3219 C C . ASP D 1 65 ? -41.630 15.548 7.238 1.00 44.06 44 ASP D C 1
ATOM 3220 O O . ASP D 1 65 ? -40.738 16.235 6.729 1.00 44.48 44 ASP D O 1
ATOM 3225 N N . ALA D 1 66 ? -42.764 15.254 6.603 1.00 44.96 45 ALA D N 1
ATOM 3226 C CA . ALA D 1 66 ? -43.000 15.701 5.245 1.00 45.89 45 ALA D CA 1
ATOM 3227 C C . ALA D 1 66 ? -42.874 17.232 5.124 1.00 46.83 45 ALA D C 1
ATOM 3228 O O . ALA D 1 66 ? -42.595 17.751 4.038 1.00 47.30 45 ALA D O 1
ATOM 3230 N N . ASP D 1 67 ? -43.037 17.938 6.249 1.00 47.45 46 ASP D N 1
ATOM 3231 C CA . ASP D 1 67 ? -43.105 19.412 6.284 1.00 47.71 46 ASP D CA 1
ATOM 3232 C C . ASP D 1 67 ? -41.772 20.067 6.588 1.00 47.11 46 ASP D C 1
ATOM 3233 O O . ASP D 1 67 ? -41.606 21.272 6.407 1.00 47.39 46 ASP D O 1
ATOM 3238 N N . GLY D 1 68 ? -40.842 19.266 7.087 1.00 46.22 47 GLY D N 1
ATOM 3239 C CA . GLY D 1 68 ? -39.485 19.724 7.367 1.00 44.72 47 GLY D CA 1
ATOM 3240 C C . GLY D 1 68 ? -39.134 19.861 8.837 1.00 43.48 47 GLY D C 1
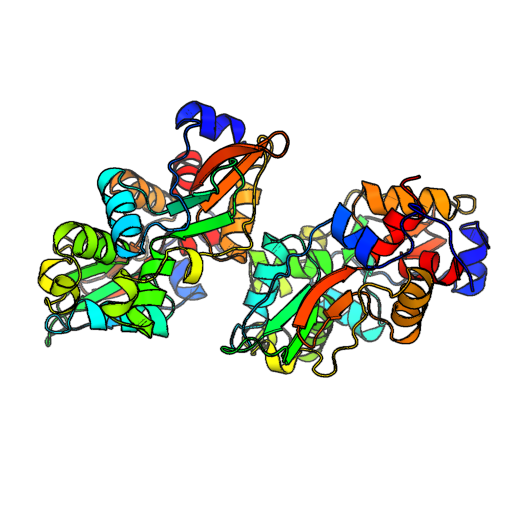ATOM 3241 O O . GLY D 1 68 ? -38.011 20.244 9.165 1.00 43.66 47 GLY D O 1
ATOM 3242 N N . VAL D 1 69 ? -40.078 19.570 9.730 1.00 41.89 48 VAL D N 1
ATOM 3243 C CA . VAL D 1 69 ? -39.796 19.805 11.146 1.00 40.37 48 VAL D CA 1
ATOM 3244 C C . VAL D 1 69 ? -38.988 18.656 11.731 1.00 38.96 48 VAL D C 1
ATOM 3245 O O . VAL D 1 69 ? -39.133 17.501 11.304 1.00 39.09 48 VAL D O 1
ATOM 3249 N N . VAL D 1 70 ? -38.085 19.006 12.643 1.00 36.92 49 VAL D N 1
ATOM 3250 C CA . VAL D 1 70 ? -37.232 18.049 13.332 1.00 35.41 49 VAL D CA 1
ATOM 3251 C C . VAL D 1 70 ? -38.027 17.250 14.324 1.00 34.84 49 VAL D C 1
ATOM 3252 O O . VAL D 1 70 ? -38.619 17.822 15.255 1.00 34.79 49 VAL D O 1
ATOM 3256 N N . LEU D 1 71 ? -38.021 15.933 14.147 1.00 33.58 50 LEU D N 1
ATOM 3257 C CA . LEU D 1 71 ? -38.808 15.075 15.019 1.00 33.02 50 LEU D CA 1
ATOM 3258 C C . LEU D 1 71 ? -37.933 14.318 16.034 1.00 32.95 50 LEU D C 1
ATOM 3259 O O . LEU D 1 71 ? -38.383 13.907 17.090 1.00 33.29 50 LEU D O 1
ATOM 3264 N N . GLY D 1 72 ? -36.665 14.151 15.706 1.00 32.28 51 GLY D N 1
ATOM 3265 C CA . GLY D 1 72 ? -35.722 13.502 16.597 1.00 30.72 51 GLY D CA 1
ATOM 3266 C C . GLY D 1 72 ? -34.410 13.195 15.912 1.00 30.29 51 GLY D C 1
ATOM 3267 O O . GLY D 1 72 ? -34.189 13.558 14.726 1.00 30.07 51 GLY D O 1
ATOM 3268 N N . ILE D 1 73 ? -33.557 12.511 16.674 1.00 29.15 52 ILE D N 1
ATOM 3269 C CA . ILE D 1 73 ? -32.250 12.095 16.194 1.00 28.47 52 ILE D CA 1
ATOM 3270 C C . ILE D 1 73 ? -31.978 10.628 16.459 1.00 28.50 52 ILE D C 1
ATOM 3271 O O . ILE D 1 73 ? -32.240 10.133 17.557 1.00 29.53 52 ILE D O 1
ATOM 3276 N N . PHE D 1 74 ? -31.428 9.939 15.480 1.00 27.92 53 PHE D N 1
ATOM 3277 C CA . PHE D 1 74 ? -31.126 8.537 15.638 1.00 27.73 53 PHE D CA 1
ATOM 3278 C C . PHE D 1 74 ? -29.647 8.262 15.262 1.00 28.12 53 PHE D C 1
ATOM 3279 O O . PHE D 1 74 ? -29.201 8.629 14.118 1.00 28.17 53 PHE D O 1
ATOM 3287 N N . THR D 1 75 ? -28.893 7.646 16.191 1.00 27.84 54 THR D N 1
ATOM 3288 C CA . THR D 1 75 ? -27.460 7.270 15.944 1.00 27.89 54 THR D CA 1
ATOM 3289 C C . THR D 1 75 ? -27.170 5.736 15.973 1.00 28.99 54 THR D C 1
ATOM 3290 O O . THR D 1 75 ? -28.044 4.885 16.276 1.00 29.29 54 THR D O 1
ATOM 3294 N N . GLU D 1 76 ? -25.908 5.406 15.692 1.00 28.62 55 GLU D N 1
ATOM 3295 C CA . GLU D 1 76 ? -25.366 4.098 15.996 1.00 28.64 55 GLU D CA 1
ATOM 3296 C C . GLU D 1 76 ? -25.575 3.667 17.454 1.00 28.95 55 GLU D C 1
ATOM 3297 O O . GLU D 1 76 ? -25.653 2.497 17.731 1.00 29.56 55 GLU D O 1
ATOM 3303 N N . ARG D 1 77 ? -25.733 4.592 18.387 1.00 28.29 56 ARG D N 1
ATOM 3304 C CA . ARG D 1 77 ? -25.924 4.201 19.778 1.00 28.02 56 ARG D CA 1
ATOM 3305 C C . ARG D 1 77 ? -27.318 3.702 20.049 1.00 27.99 56 ARG D C 1
ATOM 3306 O O . ARG D 1 77 ? -27.452 2.675 20.687 1.00 27.74 56 ARG D O 1
ATOM 3314 N N . ASP D 1 78 ? -28.345 4.376 19.515 1.00 28.60 57 ASP D N 1
ATOM 3315 C CA . ASP D 1 78 ? -29.735 3.819 19.520 1.00 29.08 57 ASP D CA 1
ATOM 3316 C C . ASP D 1 78 ? -29.844 2.441 18.778 1.00 28.87 57 ASP D C 1
ATOM 3317 O O . ASP D 1 78 ? -30.624 1.572 19.155 1.00 28.97 57 ASP D O 1
ATOM 3322 N N . LEU D 1 79 ? -29.041 2.230 17.746 1.00 5.69 58 LEU D N 1
ATOM 3323 C CA . LEU D 1 79 ? -28.994 0.901 17.070 1.00 5.69 58 L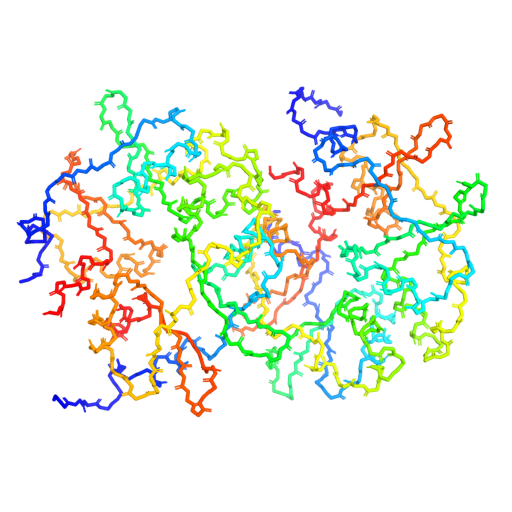EU D CA 1
ATOM 3324 C C . LEU D 1 79 ? -28.626 -0.280 18.037 1.00 5.69 58 LEU D C 1
ATOM 3325 O O . LEU D 1 79 ? -29.390 -1.242 18.173 1.00 28.11 58 LEU D O 1
ATOM 3330 N N . VAL D 1 80 ? -27.466 -0.146 18.688 1.00 28.54 59 VAL D N 1
ATOM 3331 C CA . VAL D 1 80 ? -27.071 -0.958 19.851 1.00 28.78 59 VAL D CA 1
ATOM 3332 C C . VAL D 1 80 ? -28.212 -1.202 20.861 1.00 28.89 59 VAL D C 1
ATOM 3333 O O . VAL D 1 80 ? -28.467 -2.353 21.210 1.00 28.49 59 VAL D O 1
ATOM 3337 N N . LYS D 1 81 ? -28.877 -0.158 21.363 1.00 29.08 60 LYS D N 1
ATOM 3338 C CA . LYS D 1 81 ? -29.874 -0.384 22.447 1.00 30.23 60 LYS D CA 1
ATOM 3339 C C . LYS D 1 81 ? -31.075 -1.228 21.978 1.00 30.18 60 LYS D C 1
ATOM 3340 O O . LYS D 1 81 ? -31.610 -2.043 22.761 1.00 30.15 60 LYS D O 1
ATOM 3346 N N . ALA D 1 82 ? -31.436 -1.035 20.693 1.00 29.58 61 ALA D N 1
ATOM 3347 C CA . ALA D 1 82 ? -32.541 -1.731 20.003 1.00 28.80 61 ALA D CA 1
ATOM 3348 C C . ALA D 1 82 ? -32.262 -3.195 19.848 1.00 28.62 61 ALA D C 1
ATOM 3349 O O . ALA D 1 82 ? -33.121 -4.059 20.218 1.00 28.53 61 ALA D O 1
ATOM 3351 N N . VAL D 1 83 ? -31.088 -3.508 19.292 1.00 28.12 62 VAL D N 1
ATOM 3352 C CA . VAL D 1 83 ? -30.799 -4.936 19.110 1.00 27.61 62 VAL D CA 1
ATOM 3353 C C . VAL D 1 83 ? -30.527 -5.637 20.434 1.00 27.14 62 VAL D C 1
ATOM 3354 O O . VAL D 1 83 ? -30.882 -6.777 20.581 1.00 26.40 62 VAL D O 1
ATOM 3358 N N . ALA D 1 84 ? -29.930 -4.956 21.396 1.00 27.16 63 ALA D N 1
ATOM 3359 C CA . ALA D 1 84 ? -29.757 -5.555 22.710 1.00 27.61 63 ALA D CA 1
ATOM 3360 C C . ALA D 1 84 ? -31.111 -5.942 23.325 1.00 27.90 63 ALA D C 1
ATOM 3361 O O . ALA D 1 84 ? -31.267 -7.031 23.837 1.00 27.22 63 ALA D O 1
ATOM 3363 N N . GLY D 1 85 ? -32.095 -5.050 23.241 1.00 29.01 64 GLY D N 1
ATOM 3364 C CA . GLY D 1 85 ? -33.398 -5.312 23.831 1.00 29.86 64 GLY D CA 1
ATOM 3365 C C . GLY D 1 85 ? -34.272 -6.318 23.070 1.00 30.62 64 GLY D C 1
ATOM 3366 O O . GLY D 1 85 ? -34.877 -7.198 23.698 1.00 30.78 64 GLY D O 1
ATOM 3367 N N . GLN D 1 86 ? -34.403 -6.173 21.747 1.00 31.82 65 GLN D N 1
ATOM 3368 C CA . GLN D 1 86 ? -35.342 -7.049 21.010 1.00 33.59 65 GLN D CA 1
ATOM 3369 C C . GLN D 1 86 ? -34.790 -7.664 19.733 1.00 34.10 65 GLN D C 1
ATOM 3370 O O . GLN D 1 86 ? -35.549 -7.971 18.810 1.00 34.78 65 GLN D O 1
ATOM 3376 N N . GLY D 1 87 ? -33.485 -7.846 19.674 1.00 34.81 66 GLY D N 1
ATOM 3377 C CA . GLY D 1 87 ? -32.853 -8.667 18.621 1.00 34.97 66 GLY D CA 1
ATOM 3378 C C . GLY D 1 87 ? -33.352 -8.402 17.206 1.00 35.48 66 GLY D C 1
ATOM 3379 O O . GLY D 1 87 ? -33.733 -7.270 16.872 1.00 36.32 66 GLY D O 1
ATOM 3380 N N . ALA D 1 88 ? -33.399 -9.450 16.372 1.00 35.50 67 ALA D N 1
ATOM 3381 C CA . ALA D 1 88 ? -33.734 -9.320 14.939 1.00 35.17 67 ALA D CA 1
ATOM 3382 C C . ALA D 1 88 ? -35.031 -8.556 14.611 1.00 35.09 67 ALA D C 1
ATOM 3383 O O . ALA D 1 88 ? -35.117 -7.904 13.566 1.00 34.84 67 ALA D O 1
ATOM 3385 N N . ALA D 1 89 ? -36.030 -8.644 15.486 1.00 35.44 68 ALA D N 1
ATOM 3386 C CA . ALA D 1 89 ? -37.324 -8.020 15.217 1.00 35.86 68 ALA D CA 1
ATOM 3387 C C . ALA D 1 89 ? -37.264 -6.495 15.255 1.00 36.49 68 ALA D C 1
ATOM 3388 O O . ALA D 1 89 ? -38.147 -5.824 14.709 1.00 36.61 68 ALA D O 1
ATOM 3390 N N . SER D 1 90 ? -36.210 -5.952 15.861 1.00 36.81 69 SER D N 1
ATOM 3391 C CA . SER D 1 90 ? -36.078 -4.510 16.008 1.00 37.24 69 SER D CA 1
ATOM 3392 C C . SER D 1 90 ? -35.755 -3.812 14.683 1.00 37.18 69 SER D C 1
ATOM 3393 O O . SER D 1 90 ? -36.032 -2.634 14.545 1.00 36.94 69 SER D O 1
ATOM 3396 N N . LEU D 1 91 ? -35.173 -4.539 13.725 1.00 36.95 70 LEU D N 1
ATOM 3397 C CA . LEU D 1 91 ? -34.831 -3.992 12.398 1.00 36.41 70 LEU D CA 1
ATOM 3398 C C . LEU D 1 91 ? -36.050 -3.638 11.584 1.00 36.79 70 LEU D C 1
ATOM 3399 O O . LEU D 1 91 ? -35.967 -2.838 10.655 1.00 36.75 70 LEU D O 1
ATOM 3404 N N . GLN D 1 92 ? -37.166 -4.271 11.942 1.00 37.20 71 GLN D N 1
ATOM 3405 C CA . GLN D 1 92 ? -38.482 -4.142 11.314 1.00 37.29 71 GLN D CA 1
ATOM 3406 C C . GLN D 1 92 ? -39.254 -2.935 11.793 1.00 37.00 71 GLN D C 1
ATOM 3407 O O . GLN D 1 92 ? -40.087 -2.395 11.089 1.00 36.57 71 GLN D O 1
ATOM 3413 N N . GLN D 1 93 ? -38.983 -2.565 13.040 1.00 37.43 72 GLN D N 1
ATOM 3414 C CA . GLN D 1 93 ? -39.612 -1.444 13.733 1.00 37.74 72 GLN D CA 1
ATOM 3415 C C . GLN D 1 93 ? -39.231 -0.096 13.152 1.00 37.15 72 GLN D C 1
ATOM 3416 O O . GLN D 1 93 ? -38.166 0.089 12.549 1.00 37.05 72 GLN D O 1
ATOM 3422 N N . SER D 1 94 ? -40.128 0.851 13.373 1.00 36.66 73 SER D N 1
ATOM 3423 C CA . SER D 1 94 ? -39.987 2.180 12.823 1.00 36.25 73 SER D CA 1
ATOM 3424 C C . SER D 1 94 ? -38.934 2.957 13.629 1.00 36.00 73 SER D C 1
ATOM 3425 O O . SER D 1 94 ? -38.842 2.827 14.865 1.00 34.99 73 SER D O 1
ATOM 3428 N N . VAL D 1 95 ? -38.131 3.739 12.898 1.00 35.86 74 VAL D N 1
ATOM 3429 C CA . VAL D 1 95 ? -37.079 4.567 13.491 1.00 35.33 74 VAL D CA 1
ATOM 3430 C C . VAL D 1 95 ? -37.605 5.451 14.657 1.00 35.22 74 VAL D C 1
ATOM 3431 O O . VAL D 1 95 ? -36.863 5.807 15.576 1.00 34.42 74 VAL D O 1
ATOM 3435 N N . SER D 1 96 ? -38.909 5.726 14.618 1.00 35.31 75 SER D N 1
ATOM 3436 C CA . SER D 1 96 ? -39.613 6.578 15.583 1.00 35.70 75 SER D CA 1
ATOM 3437 C C . SER D 1 96 ? -39.662 6.035 17.013 1.00 35.43 75 SER D C 1
ATOM 3438 O O . SER D 1 96 ? -39.683 6.797 17.965 1.00 35.02 75 SER D O 1
ATOM 3441 N N . VAL D 1 97 ? -39.737 4.723 17.179 1.00 35.19 76 VAL D N 1
ATOM 3442 C CA . VAL D 1 97 ? -39.746 4.213 18.539 1.00 35.69 76 VAL D CA 1
ATOM 3443 C C . VAL D 1 97 ? -38.354 4.111 19.228 1.00 36.18 76 VAL D C 1
ATOM 3444 O O . VAL D 1 97 ? -38.323 3.925 20.448 1.00 36.19 76 VAL D O 1
ATOM 3448 N N . ALA D 1 98 ? -37.248 4.272 18.468 1.00 35.92 77 ALA D N 1
ATOM 3449 C CA . ALA D 1 98 ? -35.904 4.203 19.019 1.00 35.95 77 ALA D CA 1
ATOM 3450 C C . ALA D 1 98 ? -35.151 5.531 19.071 1.00 36.15 77 ALA D C 1
ATOM 3451 O O . ALA D 1 98 ? -34.135 5.643 19.756 1.00 36.38 77 ALA D O 1
ATOM 3453 N N . MET D 1 99 ? -35.655 6.529 18.357 1.00 35.89 78 MET D N 1
ATOM 3454 C CA . MET D 1 99 ? -35.005 7.833 18.271 1.00 35.46 78 MET D CA 1
ATOM 3455 C C . MET D 1 99 ? -35.214 8.629 19.527 1.00 34.79 78 MET D C 1
ATOM 3456 O O . MET D 1 99 ? -36.204 8.443 20.191 1.00 34.40 78 MET D O 1
ATOM 3461 N N . THR D 1 100 ? -34.275 9.522 19.818 1.00 35.01 79 THR D N 1
ATOM 3462 C CA . THR D 1 100 ? -34.410 10.565 20.834 1.00 35.27 79 THR D CA 1
ATOM 3463 C C . THR D 1 100 ? -35.211 11.805 20.305 1.00 35.81 79 THR D C 1
ATOM 3464 O O . THR D 1 100 ? -34.747 12.536 19.391 1.00 36.44 79 THR D O 1
ATOM 3468 N N . LYS D 1 101 ? -36.388 12.031 20.895 1.00 35.62 80 LYS D N 1
ATOM 3469 C CA . LYS D 1 101 ? -37.318 13.090 20.509 1.00 35.69 80 LYS D CA 1
ATOM 3470 C C . LYS D 1 101 ? -36.870 14.481 20.941 1.00 35.67 80 LYS D C 1
ATOM 3471 O O . LYS D 1 101 ? -37.065 15.445 20.193 1.00 35.60 80 LYS D O 1
ATOM 3477 N N . ASN D 1 102 ? -36.307 14.576 22.150 1.00 35.49 81 ASN D N 1
ATOM 3478 C CA . ASN D 1 102 ? -35.791 15.842 22.715 1.00 35.14 81 ASN D CA 1
ATOM 3479 C C . ASN D 1 102 ? -34.352 16.171 22.286 1.00 34.72 81 ASN D C 1
ATOM 3480 O O . ASN D 1 102 ? -33.379 15.796 22.965 1.00 34.58 81 ASN D O 1
ATOM 3485 N N . VAL D 1 103 ? -34.235 16.905 21.180 1.00 33.62 82 VAL D N 1
ATOM 3486 C CA . VAL D 1 103 ? -32.960 17.111 20.546 1.00 32.80 82 VAL D CA 1
ATOM 3487 C C . VAL D 1 103 ? -32.363 18.470 20.944 1.00 32.13 82 VAL D C 1
ATOM 3488 O O . VAL D 1 103 ? -32.967 19.492 20.670 1.00 32.70 82 VAL D O 1
ATOM 3492 N N . VAL D 1 104 ? -31.187 18.480 21.581 1.00 31.23 83 VAL D N 1
ATOM 3493 C CA . VAL D 1 104 ? -30.550 19.758 21.949 1.00 30.65 83 VAL D CA 1
ATOM 3494 C C . VAL D 1 104 ? -29.734 20.296 20.790 1.00 30.76 83 VAL D C 1
ATOM 3495 O O . VAL D 1 104 ? -29.295 19.534 19.973 1.00 30.21 83 VAL D O 1
ATOM 3499 N N . ARG D 1 105 ? -29.571 21.614 20.706 1.00 31.80 84 ARG D N 1
ATOM 3500 C CA . ARG D 1 105 ? -28.990 22.251 19.530 1.00 33.26 84 ARG D CA 1
ATOM 3501 C C . ARG D 1 105 ? -27.977 23.324 19.888 1.00 33.49 84 ARG D C 1
ATOM 3502 O O . ARG D 1 105 ? -27.821 23.666 21.053 1.00 33.28 84 ARG D O 1
ATOM 3510 N N . CYS D 1 106 ? -27.295 23.848 18.872 1.00 34.06 85 CYS D N 1
ATOM 3511 C CA . CYS D 1 106 ? -26.394 24.991 19.018 1.00 35.11 85 CYS D CA 1
ATOM 3512 C C . CYS D 1 106 ? -26.694 26.018 17.929 1.00 35.80 85 CYS D C 1
ATOM 3513 O O . CYS D 1 106 ? -27.566 25.791 17.085 1.00 36.24 85 CYS D O 1
ATOM 3516 N N . GLN D 1 107 ? -25.960 27.138 17.937 1.00 36.67 86 GLN D N 1
ATOM 3517 C CA . GLN D 1 107 ? -26.238 28.280 17.063 1.00 37.15 86 GLN D CA 1
ATOM 3518 C C . GLN D 1 107 ? -24.958 28.699 16.342 1.00 37.79 86 GLN D C 1
ATOM 3519 O O . GLN D 1 107 ? -23.891 28.181 16.659 1.00 38.28 86 GLN D O 1
ATOM 3525 N N . HIS D 1 108 ? -25.056 29.576 15.346 1.00 38.27 87 HIS D N 1
ATOM 3526 C CA . HIS D 1 108 ? -23.911 29.913 14.487 1.00 38.71 87 HIS D CA 1
ATOM 3527 C C . HIS D 1 108 ? -22.724 30.467 15.298 1.00 38.03 87 HIS D C 1
ATOM 3528 O O . HIS D 1 108 ? -21.551 30.293 14.915 1.00 37.46 87 HIS D O 1
ATOM 3535 N N . ASN D 1 109 ? -23.049 31.086 16.436 1.00 37.71 88 ASN D N 1
ATOM 3536 C CA . ASN D 1 109 ? -22.087 31.822 17.267 1.00 37.19 88 ASN D CA 1
ATOM 3537 C C . ASN D 1 109 ? -21.776 31.134 18.623 1.00 36.67 88 ASN D C 1
ATOM 3538 O O . ASN D 1 109 ? -21.136 31.734 19.504 1.00 36.65 88 ASN D O 1
ATOM 3543 N N . SER D 1 110 ? -22.235 29.878 18.769 1.00 36.19 89 SER D N 1
ATOM 3544 C CA . SER D 1 110 ? -21.765 28.959 19.820 1.00 35.42 89 SER D CA 1
ATOM 3545 C C . SER D 1 110 ? -20.277 28.705 19.637 1.00 35.15 89 SER D C 1
ATOM 3546 O O . SER D 1 110 ? -19.771 28.738 18.503 1.00 35.32 89 SER D O 1
ATOM 3549 N N . THR D 1 111 ? -19.566 28.469 20.733 1.00 34.44 90 THR D N 1
ATOM 3550 C CA . THR D 1 111 ? -18.156 28.175 20.610 1.00 33.70 90 THR D CA 1
ATOM 3551 C C . THR D 1 111 ? -17.835 26.719 20.900 1.00 34.24 90 THR D C 1
ATOM 3552 O O . THR D 1 111 ? -18.546 26.044 21.684 1.00 34.33 90 THR D O 1
ATOM 3556 N N . THR D 1 112 ? -16.779 26.263 20.197 1.00 34.59 91 THR D N 1
ATOM 3557 C CA . THR D 1 112 ? -15.887 25.127 20.495 1.00 34.60 91 THR D CA 1
ATOM 3558 C C . THR D 1 112 ? -15.855 24.687 21.983 1.00 35.15 91 THR D C 1
ATOM 3559 O O . THR D 1 112 ? -16.077 23.525 22.303 1.00 35.80 91 THR D O 1
ATOM 3563 N N . ASP D 1 113 ? -15.559 25.606 22.889 1.00 35.62 92 ASP D N 1
ATOM 3564 C CA . ASP D 1 113 ? -15.626 25.331 24.329 1.00 36.09 92 ASP D CA 1
ATOM 3565 C C . ASP D 1 113 ? -16.985 24.879 24.837 1.00 35.56 92 ASP D C 1
ATOM 3566 O O . ASP D 1 113 ? -17.092 23.919 25.582 1.00 35.25 92 ASP D O 1
ATOM 3571 N N . GLN D 1 114 ? -18.016 25.615 24.461 1.00 35.54 93 GLN D N 1
ATOM 3572 C CA . GLN D 1 114 ? -19.342 25.373 24.976 1.00 35.41 93 GLN D CA 1
ATOM 3573 C C . GLN D 1 114 ? -19.772 24.011 24.459 1.00 35.51 93 GLN D C 1
ATOM 3574 O O . GLN D 1 114 ? -20.190 23.173 25.228 1.00 35.96 93 GLN D O 1
ATOM 3580 N N . LEU D 1 115 ? -19.582 23.785 23.162 1.00 35.27 94 LEU D N 1
ATOM 3581 C CA . LEU D 1 115 ? -19.870 22.510 22.520 1.00 35.01 94 LEU D CA 1
ATOM 3582 C C . LEU D 1 115 ? -19.388 21.284 23.342 1.00 35.06 94 LEU D C 1
ATOM 3583 O O . LEU D 1 115 ? -20.194 20.379 23.693 1.00 34.19 94 LEU D O 1
ATOM 3588 N N . MET D 1 116 ? -18.082 21.283 23.652 1.00 34.55 95 MET D N 1
ATOM 3589 C CA . MET D 1 116 ? -17.434 20.276 24.482 1.00 34.44 95 MET D CA 1
ATOM 3590 C C . MET D 1 116 ? -18.161 20.056 25.800 1.00 33.54 95 MET D C 1
ATOM 3591 O O . MET D 1 116 ? -18.228 18.936 26.313 1.00 33.66 95 MET D O 1
ATOM 3596 N N . GLU D 1 117 ? -18.705 21.110 26.388 1.00 32.53 96 GLU D N 1
ATOM 3597 C CA . GLU D 1 117 ? -19.346 20.893 27.682 1.00 32.12 96 GLU D CA 1
ATOM 3598 C C . GLU D 1 117 ? -20.728 20.285 27.513 1.00 31.81 96 GLU D C 1
ATOM 3599 O O . GLU D 1 117 ? -21.115 19.415 28.280 1.00 31.62 96 GLU D O 1
ATOM 3605 N N . ILE D 1 118 ? -21.439 20.713 26.478 1.00 32.17 97 ILE D N 1
ATOM 3606 C CA . ILE D 1 118 ? -22.756 20.167 26.103 1.00 32.57 97 ILE D CA 1
ATOM 3607 C C . ILE D 1 118 ? -22.599 18.643 25.821 1.00 32.57 97 ILE D C 1
ATOM 3608 O O . ILE D 1 118 ? -23.336 17.827 26.402 1.00 32.50 97 ILE D O 1
ATOM 3613 N N . MET D 1 119 ? -21.633 18.278 24.963 1.00 31.68 98 MET D N 1
ATOM 3614 C CA . MET D 1 119 ? -21.358 16.871 24.650 1.00 31.68 98 MET D CA 1
ATOM 3615 C C . MET D 1 119 ? -20.967 16.012 25.861 1.00 30.73 98 MET D C 1
ATOM 3616 O O . MET D 1 119 ? -21.389 14.823 25.983 1.00 30.33 98 MET D O 1
ATOM 3621 N N . THR D 1 120 ? -20.179 16.587 26.765 1.00 29.83 99 THR D N 1
ATOM 3622 C CA . THR D 1 120 ? -19.689 15.824 27.877 1.00 29.46 99 THR D CA 1
ATOM 3623 C C . THR D 1 120 ? -20.824 15.623 28.879 1.00 29.98 99 THR D C 1
ATOM 3624 O O . THR D 1 120 ? -21.079 14.514 29.355 1.00 31.05 99 THR D O 1
ATOM 3628 N N . GLY D 1 121 ? -21.517 16.704 29.201 1.00 30.52 100 GLY D N 1
ATOM 3629 C CA . GLY D 1 121 ? -22.567 16.684 30.212 1.00 30.13 100 GLY D CA 1
ATOM 3630 C C . GLY D 1 121 ? -23.761 15.872 29.763 1.00 30.34 100 GLY D C 1
ATOM 3631 O O . GLY D 1 121 ? -24.290 15.088 30.531 1.00 30.98 100 GLY D O 1
ATOM 3632 N N . GLY D 1 122 ? -24.153 16.024 28.505 1.00 30.03 101 GLY D N 1
ATOM 3633 C CA . GLY D 1 122 ? -25.320 15.344 27.981 1.00 30.28 101 GLY D CA 1
ATOM 3634 C C . GLY D 1 122 ? -25.061 13.899 27.601 1.00 30.91 101 GLY D C 1
ATOM 3635 O O . GLY D 1 122 ? -26.003 13.119 27.483 1.00 31.17 101 GLY D O 1
ATOM 3636 N N . ARG D 1 123 ? -23.783 13.561 27.413 1.00 31.16 102 ARG D N 1
ATOM 3637 C CA . ARG D 1 123 ? -23.313 12.271 26.933 1.00 30.46 102 ARG D CA 1
ATOM 3638 C C . ARG D 1 123 ? -23.864 11.891 25.594 1.00 29.43 102 ARG D C 1
ATOM 3639 O O . ARG D 1 123 ? -24.450 10.836 25.471 1.00 29.67 102 ARG D O 1
ATOM 3647 N N . PHE D 1 124 ? -23.667 12.768 24.611 1.00 28.42 103 PHE D N 1
ATOM 3648 C CA . PHE D 1 124 ? -23.932 12.525 23.160 1.00 28.08 103 PHE D CA 1
ATOM 3649 C C . PHE D 1 124 ? -22.932 13.287 22.316 1.00 28.47 103 PHE D C 1
ATOM 3650 O O . PHE D 1 124 ? -22.187 14.095 22.819 1.00 28.53 103 PHE D O 1
ATOM 3658 N N . ARG D 1 125 ? -22.947 13.019 21.015 1.00 28.90 104 ARG D N 1
ATOM 3659 C CA . ARG D 1 125 ? -21.812 13.325 20.135 1.00 28.84 104 ARG D CA 1
ATOM 3660 C C . ARG D 1 125 ? -22.133 14.111 18.873 1.00 29.12 104 ARG D C 1
ATOM 3661 O O . ARG D 1 125 ? -21.269 14.264 17.987 1.00 29.52 104 ARG D O 1
ATOM 3669 N N . HIS D 1 126 ? -23.374 14.572 18.780 1.00 28.57 105 HIS D N 1
ATOM 3670 C CA . HIS D 1 126 ? -23.862 15.251 17.592 1.00 28.97 105 HIS D CA 1
ATOM 3671 C C . HIS D 1 126 ? -24.740 16.379 18.068 1.00 29.89 105 HIS D C 1
ATOM 3672 O O . HIS D 1 126 ? -25.609 16.162 18.924 1.00 31.38 105 HIS D O 1
ATOM 3679 N N . VAL D 1 127 ? -24.500 17.592 17.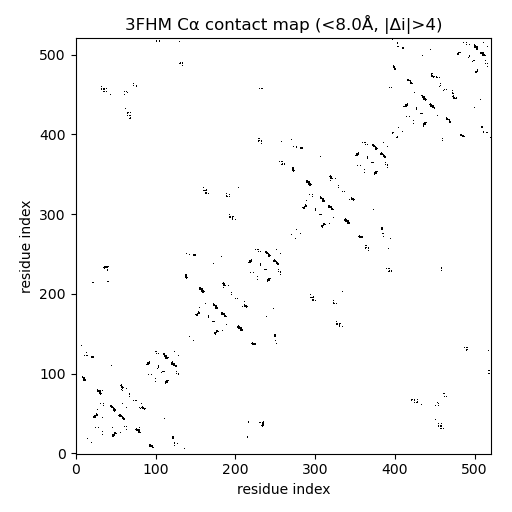599 1.00 30.06 106 VAL D N 1
ATOM 3680 C CA . VAL D 1 127 ? -25.461 18.657 17.927 1.00 31.11 106 VAL D CA 1
ATOM 3681 C C . VAL D 1 127 ? -25.846 19.464 16.700 1.00 31.73 106 VAL D C 1
ATOM 3682 O O . VAL D 1 127 ? -25.019 20.110 16.091 1.00 31.96 106 VAL D O 1
ATOM 3686 N N . PRO D 1 128 ? -27.101 19.310 16.284 1.00 32.08 107 PRO D N 1
ATOM 3687 C CA . PRO D 1 128 ? -27.711 19.988 15.171 1.00 32.44 107 PRO D CA 1
ATOM 3688 C C . PRO D 1 128 ? -27.641 21.470 15.412 1.00 33.55 107 PRO D C 1
ATOM 3689 O O . PRO D 1 128 ? -27.822 21.889 16.564 1.00 34.15 107 PRO D O 1
ATOM 3693 N N . VAL D 1 129 ? -27.373 22.225 14.335 1.00 34.73 108 VAL D N 1
ATOM 3694 C CA . VAL D 1 129 ? -27.316 23.693 14.297 1.00 35.88 108 VAL D CA 1
ATOM 3695 C C . VAL D 1 129 ? -28.675 24.314 13.921 1.00 37.57 108 VAL D C 1
ATOM 3696 O O . VAL D 1 129 ? -29.327 23.891 12.944 1.00 37.68 108 VAL D O 1
ATOM 3700 N N . GLU D 1 130 ? -29.084 25.336 14.674 1.00 39.68 109 GLU D N 1
ATOM 3701 C CA . GLU D 1 130 ? -30.321 26.090 14.377 1.00 41.82 109 GLU D CA 1
ATOM 3702 C C . GLU D 1 130 ? -30.177 27.621 14.150 1.00 42.38 109 GLU D C 1
ATOM 3703 O O . GLU D 1 130 ? -29.324 28.287 14.732 1.00 42.33 109 GLU D O 1
ATOM 3709 N N . GLY D 1 133 ? -35.122 29.532 13.570 1.00 46.05 112 GLY D N 1
ATOM 3710 C CA . GLY D 1 133 ? -35.953 28.357 13.783 1.00 45.71 112 GLY D CA 1
ATOM 3711 C C . GLY D 1 133 ? -35.743 27.267 12.751 1.00 45.66 112 GLY D C 1
ATOM 3712 O O . GLY D 1 133 ? -36.527 26.318 12.683 1.00 46.01 112 GLY D O 1
ATOM 3713 N N . ARG D 1 134 ? -34.690 27.379 11.945 1.00 45.01 113 ARG D N 1
ATOM 3714 C CA . ARG D 1 134 ? -34.462 26.346 10.950 1.00 44.56 113 ARG D CA 1
ATOM 3715 C C . ARG D 1 134 ? -33.192 25.529 11.177 1.00 42.74 113 ARG D C 1
ATOM 3716 O O . ARG D 1 134 ? -32.275 25.969 11.870 1.00 42.34 113 ARG D O 1
ATOM 3724 N N . LEU D 1 135 ? -33.197 24.303 10.656 1.00 20.00 114 LEU D N 1
ATOM 3725 C CA . LEU D 1 135 ? -32.035 23.436 10.655 1.00 20.00 114 LEU D CA 1
ATOM 3726 C C . LEU D 1 135 ? -31.050 23.928 9.580 1.00 20.00 114 LEU D C 1
ATOM 3727 O O . LEU D 1 135 ? -31.404 24.100 8.422 1.00 38.61 114 LEU D O 1
ATOM 3732 N N . ALA D 1 136 ? -29.805 24.153 9.977 1.00 37.68 115 ALA D N 1
ATOM 3733 C CA . ALA D 1 136 ? -28.837 24.721 9.054 1.00 36.03 115 ALA D CA 1
ATOM 3734 C C . ALA D 1 136 ? -27.436 24.083 9.123 1.00 34.93 115 ALA D C 1
ATOM 3735 O O . ALA D 1 136 ? -26.467 24.682 8.659 1.00 35.11 115 ALA D O 1
ATOM 3737 N N . GLY D 1 137 ? -27.342 22.866 9.674 1.00 33.41 116 GLY D N 1
ATOM 3738 C CA . GLY D 1 137 ? -26.086 22.096 9.667 1.00 31.58 116 GLY D CA 1
ATOM 3739 C C . GLY D 1 137 ? -26.008 21.122 10.823 1.00 30.05 116 GLY D C 1
ATOM 3740 O O . GLY D 1 137 ? -26.946 20.975 11.580 1.00 30.18 116 GLY D O 1
ATOM 3741 N N . ILE D 1 138 ? -24.892 20.436 10.951 1.00 28.59 117 ILE D N 1
ATOM 3742 C CA . ILE D 1 138 ? -24.686 19.565 12.092 1.00 26.92 117 ILE D CA 1
ATOM 3743 C C . ILE D 1 138 ? -23.214 19.482 12.430 1.00 26.54 117 ILE D C 1
ATOM 3744 O O . ILE D 1 138 ? -22.340 19.397 11.512 1.00 25.50 117 ILE D O 1
ATOM 3749 N N . ILE D 1 139 ? -22.945 19.510 13.742 1.00 25.71 118 ILE D N 1
ATOM 3750 C CA . ILE D 1 139 ? -21.576 19.407 14.233 1.00 25.35 118 ILE D CA 1
ATOM 3751 C C . ILE D 1 139 ? -21.335 18.150 15.081 1.00 25.83 118 ILE D C 1
ATOM 3752 O O . ILE D 1 139 ? -22.121 17.834 15.986 1.00 26.97 118 ILE D O 1
ATOM 3757 N N . SER D 1 140 ? -20.247 17.432 14.808 1.00 25.52 119 SER D N 1
ATOM 3758 C CA . SER D 1 140 ? -19.950 16.228 15.589 1.00 25.68 119 SER D CA 1
ATOM 3759 C C . SER D 1 140 ? -18.671 16.358 16.383 1.00 25.75 119 SER D C 1
ATOM 3760 O O . SER D 1 140 ? -17.806 17.162 16.007 1.00 25.88 119 SER D O 1
ATOM 3763 N N . ILE D 1 141 ? -18.551 15.573 17.464 1.00 25.16 120 ILE D N 1
ATOM 3764 C CA . ILE D 1 141 ? -17.351 15.530 18.275 1.00 24.61 120 ILE D CA 1
ATOM 3765 C C . ILE D 1 141 ? -16.013 15.433 17.427 1.00 25.40 120 ILE D C 1
ATOM 3766 O O . ILE D 1 141 ? -14.990 16.029 17.806 1.00 25.33 120 ILE D O 1
ATOM 3771 N N . GLY D 1 142 ? -16.014 14.694 16.307 1.00 25.30 121 GLY D N 1
ATOM 3772 C CA . GLY D 1 142 ? -14.859 14.629 15.440 1.00 25.55 121 GLY D CA 1
ATOM 3773 C C . GLY D 1 142 ? -14.489 15.974 14.848 1.00 26.27 121 GLY D C 1
ATOM 3774 O O . GLY D 1 142 ? -13.299 16.297 14.762 1.00 27.65 121 GLY D O 1
ATOM 3775 N N . ASP D 1 143 ? -15.477 16.767 14.429 1.00 26.17 122 ASP D N 1
ATOM 3776 C CA . ASP D 1 143 ? -15.207 18.135 13.928 1.00 26.12 122 ASP D CA 1
ATOM 3777 C C . ASP D 1 143 ? -14.509 19.000 14.991 1.00 26.24 122 ASP D C 1
ATOM 3778 O O . ASP D 1 143 ? -13.440 19.579 14.763 1.00 26.61 122 ASP D O 1
ATOM 3783 N N . VAL D 1 144 ? -15.123 19.056 16.165 1.00 26.44 123 VAL D N 1
ATOM 3784 C CA . VAL D 1 144 ? -14.624 19.830 17.270 1.00 25.68 123 VAL D CA 1
ATOM 3785 C C . VAL D 1 144 ? -13.159 19.441 17.489 1.00 26.14 123 VAL D C 1
ATOM 3786 O O . VAL D 1 144 ? -12.287 20.290 17.402 1.00 26.44 123 VAL D O 1
ATOM 3790 N N . VAL D 1 145 ? -12.883 18.150 17.693 1.00 26.45 124 VAL D N 1
ATOM 3791 C CA . VAL D 1 145 ? -11.504 17.631 17.810 1.00 26.10 124 VAL D CA 1
ATOM 3792 C C . VAL D 1 145 ? -10.562 18.083 16.703 1.00 27.22 124 VAL D C 1
ATOM 3793 O O . VAL D 1 145 ? -9.541 18.674 16.999 1.00 27.66 124 VAL D O 1
ATOM 3797 N N . LYS D 1 146 ? -10.857 17.787 15.445 1.00 28.00 125 LYS D N 1
ATOM 3798 C CA . LYS D 1 146 ? -9.941 18.198 14.395 1.00 29.30 125 LYS D CA 1
ATOM 3799 C C . LYS D 1 146 ? -9.699 19.711 14.399 1.00 29.93 125 LYS D C 1
ATOM 3800 O O . LYS D 1 146 ? -8.600 20.143 14.127 1.00 29.91 125 LYS D O 1
ATOM 3806 N N . ALA D 1 147 ? -10.705 20.507 14.749 1.00 31.09 126 ALA D N 1
ATOM 3807 C CA . ALA D 1 147 ? -10.518 21.954 14.859 1.00 32.50 126 ALA D CA 1
ATOM 3808 C C . ALA D 1 147 ? -9.522 22.364 15.932 1.00 34.18 126 ALA D C 1
ATOM 3809 O O . ALA D 1 147 ? -8.793 23.346 15.731 1.00 34.63 126 ALA D O 1
ATOM 3811 N N . ARG D 1 148 ? -9.488 21.649 17.068 1.00 35.99 127 ARG D N 1
ATOM 3812 C CA . ARG D 1 148 ? -8.502 21.969 18.120 1.00 37.42 127 ARG D CA 1
ATOM 3813 C C . ARG D 1 148 ? -7.065 21.505 17.749 1.00 38.12 127 ARG D C 1
ATOM 3814 O O . ARG D 1 148 ? -6.136 21.700 18.516 1.00 38.84 127 ARG D O 1
ATOM 3822 N N . ILE D 1 149 ? -6.851 20.907 16.583 1.00 39.24 128 ILE D N 1
ATOM 3823 C CA . ILE D 1 149 ? -5.460 20.578 16.234 1.00 40.33 128 ILE D CA 1
ATOM 3824 C C . ILE D 1 149 ? -4.999 21.284 14.985 1.00 40.69 128 ILE D C 1
ATOM 3825 O O . ILE D 1 149 ? -4.648 22.450 15.062 1.00 41.92 128 ILE D O 1
#

Nearest PDB structures (foldseek):
  3fhm-assembly2_C  TM=1.005E+00  e=1.031E-27  Agrobacterium fabrum str. C58
  3fhm-assembly2_B  TM=1.007E+00  e=5.163E-25  Agrobacterium fabrum str. C58
  3fhm-assembly1_D  TM=1.007E+00  e=5.163E-25  Agrobacterium fabrum str. C58
  4fry-assembly1_A  TM=9.573E-01  e=7.512E-13  Burkholderia ambifaria MC40-6
  1xkf-assembly1_B-2  TM=8.032E-01  e=7.239E-10  Mycobacterium tuberculosis

Radius of gyration: 25.31 Å; Cα contacts (8 Å, |Δi|>4): 941; chains: 4; bounding box: 64×76×51 Å

B-factor: mean 33.79, std 8.64, range [2.0, 120.03]

Secondary structure (DSSP, 8-state):
----SSSS-BHHHHHHHH-S---EE-TTSBHHHHHHHHHHHT-SEEEEE-TTS-EEEEEEHHHHHHHHHHHGGGGGTSBGGGTSBSS---B-TT-BHHHHHHHHHHHT-SEEEEEETTEEEEEEEHHHHHHHTT--/-BHHHHHHHH-S---EE-TTSBHHHHHHHHHHHT-SEEEEE-TTS-EEEEEEHHHHHHHHHHHGGGGGTSBGGGTSBSS---B-TT-BHHHHHHHHHHHT--EEEEEETTEEEEEEEHHHHHHHT-/----TTSS-BHHHHHHHH-S---EE-SSSBHHHHHHHHHHHT-SEEEEE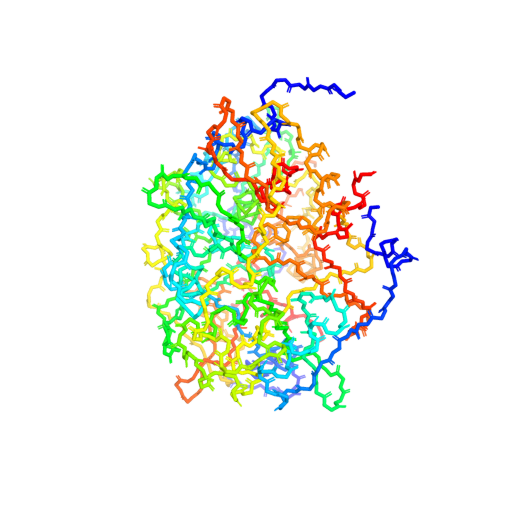-TT--EEEEEEHHHHHHHHHHHGGGGGTSBGGGTSBSS---B-TT-BHHHHHHHHHHHT-SEEEEEETTEEEEEEEHHHHHHHT-/--BHHHHHHHH-S---EE-SSSBHHHHHHHHHHTT-SEEEEE-TT--EEEEEEHHHHHHHHHHHGGGGGTSBGGGTSBSS---B-TT-BHHHHHHHHHHHT-SEEEE-----EEEEHHHHHHHT-

Organism: Agrobacterium fabrum (strain C58 / ATCC 33970) (NCBI:txid176299)

=== Feature glossary ===
The record interleaves many kinds of information about one protein. Here is each kind framed as the question it answers.

Q: What does the local fold look like, residue by residue?
A: The Foldseek 3Di string encodes local tertiary geometry as a 20-letter alphabet — one character per residue — derived from the relative positions of nearby Cα atoms. Unlike the amino-acid sequence, 3Di is a direct function of the 3D structure, so two proteins with the same fold have similar 3Di strings even at low sequence identity.

Q: Which residues are in helices, strands, or loops?
A: The SS8 string is DSSP's per-residue secondary-structure call. α-helix (H) means an i→i+4 H-bond ladder; β-strand (E) means the residue participates in a β-sheet; 3₁₀ (G) and π (I) are tighter and wider helices; T/S are turns/bends; '-' is loop.

Q: How big and how compact is the whole molecule?
A: Radius of gyration (Rg) is the root-mean-square distance of Cα atoms from their centroid — a single number for overall size and compactness. A globular domain of N residues has Rg ≈ 2.2·N^0.38 Å; an extended or disordered chain has a much larger Rg. The Cα contact count is the number of residue pairs whose Cα atoms are within 8 Å and are more than four positions apart in sequence — a standard proxy for tertiary packing density. The bounding box is the smallest axis-aligned box enclosing all Cα atoms.

Q: Where is each backbone atom in 3D?
A: Structure coordinates are given as an mmCIF _atom_site loop: one row per atom with element, residue name, chain id, sequence number, and x/y/z position in Å. Only the four main-chain atoms per residue are included here; side chains are omitted to keep the record compact.

Q: What is the amino-acid chain?
A: Primary structure: the covalent order of the twenty standard amino acids along the backbone. Two proteins with the same sequence will (almost always) fold to the same structure; two with 30% identity often share a fold but not the details.

Q: What if only a Cα trace is available?
A: Three-state secondary structure (P-SEA) collapses the eight DSSP classes into helix (a), strand (b), and coil (c). P-SEA assigns these from Cα geometry alone — distances and angles — without requiring backbone oxygens, so it works on any Cα trace.

Q: What family and function is it annotated with?
A: Database cross-references. InterPro integrates a dozen domain/family signature databases into unified entries with residue-range hits. GO terms attach function/process/location labels with evidence codes. CATH codes position the fold in a four-level structural taxonomy. Organism is the NCBI-taxonomy species name.

Q: How confident is the AlphaFold model at each residue?
A: pLDDT is the predicted lDDT-Cα score: AlphaFold's confidence that the local environment of each residue (all inter-atomic distances within 15 Å) is correctly placed. It is a per-residue number between 0 and 100, with higher meaning more reliable.

Q: How mobile is each atom in the crystal?
A: B-factor (Debye–Waller factor) reflects atomic displacement in the crystal lattice. It is an experimental observable (units Å²), not a prediction; low values mean the atom is pinned down, high values mean it moves or is heterogeneous across the crystal.

Q: Which residues are buried vs exposed?
A: SASA measures how much of the protein is reachable by solvent. It is computed by rolling a water-sized probe over the atomic surface and summing the exposed area (Å²). Per-residue SASA distinguishes core (buried, low SASA) from surface (exposed, high SASA) residues; total SASA is a whole-molecule size measure.

Q: What do the diagnostic plots show?
A: Plot images: a contact map (which residues are close in 3D, as an N×N binary image), a Ramachandran scatter (backbone torsion angles, revealing secondary-structure composition at a glance), and — for AlphaFold structures — a PAE heatmap (pairwise prediction confidence).

Q: What known structures does this most resemble?
A: The Foldseek neighbor list gives the closest experimentally determined structures in the PDB, ranked by structural alignment. TM-score near 1 means near-identical fold; near 0.3 means only rough topology match. This is how one finds what a novel AlphaFold prediction most resembles in the solved-structure universe.

Q: Are the domains correctly placed relative to each other?
A: Predicted aligned error is AlphaFold's pairwise confidence. Unlike pLDDT (per-residue), PAE is per-residue-pair and captures whether two parts of the structure are correctly placed relative to each other. Units are ångströms of expected positional error.

Q: What do the rendered images show?
A: Structure images are PyMOL renders from six orthogonal camera directions. Cartoon representation draws helices as coils and strands as arrows; sticks shows the backbone as bonds; surface shows the solvent-excluded envelope. Rainbow coloring maps sequence position to hue (blue→red, N→C); chain coloring assigns a distinct color per polypeptide.

Q: What are the backbone torsion angles?
A: φ (phi) and ψ (psi) are the two rotatable backbone dihedrals per residue: φ is the C(i-1)–N–Cα–C torsion, ψ is the N–Cα–C–N(i+1) torsion, both in degrees on (−180°, 180°]. α-helical residues cluster near (−60°, −45°); β-strand residues near (−120°, +130°). A Ramachandran plot is simply a scatter of (φ, ψ) for every residue.